Protein AF-A0A1J3K0S5-F1 (afdb_monomer)

Foldseek 3Di:
DCLCQPVVLVLQLQQQLVCCCVPPPPVDDSVLSSVLSNLLSDFPCVVVVVVVPDPDDPCVVVVVVQLVVFLVVLVVLLVCLVPVPPPPPPPVVLVVVLVVSLVSSLVSLVVSLVVCVVVCVVVPVPQDPLNSVLSSLQGQHGDSSLVVLVVLLVVAPDPPHHNSSSSSSNNSSSSSNNCSSVPSVVCSVVSCVVSVVCVVVVLVVLVVLVVLVVVVVVVVVVCVVVQADVPPGGDDPVVVQVVVPSNVVNVVPDDPLPPPPPVDDDDLVVLLSLLLLLLVLLLVLLVVCVLLVLDDPVLSVQQNVLSVPDDSPAPCSLVSCVVLLADDPCLVVVPPPPHDPVVSVVVVLVSNLSNLSNLVSLLVSSVRSLVVSCVSPPPDPSSVVNNVRSVVSSPVSVVSVVLCCVLPVLSVVLSVVLSVLSSVLSVQLVVLVVCVVVVVDDPVRSVVSNVVSVVVVVVCVVDRDDDPDDPPVVSCVPGPSNVVD

pLDDT: mean 71.41, std 14.35, range [31.23, 92.06]

Sequence (485 aa):
MVLLAGPGVLISTFCIGSLLKLTFPYNWDWKTSLLLGGLLGATDPVAVVALLKELGASKKLTTMIDGESLMNDGGVIIAEGVLSGQKISYEGNSWGFLFLLYLYVQLSRCVVVGVLYPLLRRFGYGLDWKESIILTWSGLRGAVSLSLALSVKQSSGSSYLSSETGTRFLFFTGGIVFLTLVVNGSTTQLLLHLLGMDSLAAAKKRILEYRKCEMLNTALKAFENLGDDEELGSADWHTVITHISSLKDLERGQVNPHNGYEAGNLDPTNITDIRIRFLNGVQVAYWEMLDDGRITQSTASVLMQSVDLVSTEALCDWRGLKPCVRFPNYCKFLQSRIIPRKLVTYLIVERLESACYISSAFLRAHRIARLQLHDFLGTSDIASTVFNESEVEGEEAKQFLEDVCDSFPQVLSVLKTRQVTHYVLNHLNGYIKNLEKVGLLEGKEVSHLHDVVQSDLKKLLRNPPLLKLPNVNDLIATNPLLRAL

InterPro domains:
  IPR006153 Cation/H+ exchanger, transmembrane domain [PF00999] (2-78)
  IPR006153 Cation/H+ exchanger, transmembrane domain [PF00999] (91-192)
  IPR018422 Cation/H+ exchanger, CPA1 family [PTHR10110] (89-456)

Structure (mmCIF, N/CA/C/O backbone):
data_AF-A0A1J3K0S5-F1
#
_entry.id   AF-A0A1J3K0S5-F1
#
loop_
_atom_site.group_PDB
_atom_site.id
_atom_site.type_symbol
_atom_site.label_atom_id
_atom_site.label_alt_id
_atom_site.label_comp_id
_atom_site.label_asym_id
_atom_site.label_entity_id
_atom_site.label_seq_id
_atom_site.pdbx_PDB_ins_code
_atom_site.Cartn_x
_atom_site.Cartn_y
_atom_site.Cartn_z
_atom_site.occupancy
_atom_site.B_iso_or_equiv
_atom_site.auth_seq_id
_atom_site.auth_comp_id
_atom_site.auth_asym_id
_atom_site.auth_atom_id
_atom_site.pdbx_PDB_model_num
ATOM 1 N N . MET A 1 1 ? 17.142 -5.548 -1.378 1.00 54.84 1 MET A N 1
ATOM 2 C CA . MET A 1 1 ? 17.896 -4.311 -1.708 1.00 54.84 1 MET A CA 1
ATOM 3 C C . MET A 1 1 ? 19.404 -4.469 -1.608 1.00 54.84 1 MET A C 1
ATOM 5 O O . MET A 1 1 ? 20.064 -4.391 -2.635 1.00 54.84 1 MET A O 1
ATOM 9 N N . VAL A 1 2 ? 19.952 -4.762 -0.423 1.00 65.88 2 VAL A N 1
ATOM 10 C CA . VAL A 1 2 ? 21.410 -4.913 -0.212 1.00 65.88 2 VAL A CA 1
ATOM 11 C C . VAL A 1 2 ? 22.043 -5.965 -1.137 1.00 65.88 2 VAL A C 1
ATOM 13 O O . VAL A 1 2 ? 23.146 -5.768 -1.635 1.00 65.88 2 VAL A O 1
ATOM 16 N N . LEU A 1 3 ? 21.309 -7.041 -1.445 1.00 68.00 3 LEU A N 1
ATOM 17 C CA . LEU A 1 3 ? 21.777 -8.124 -2.317 1.00 68.00 3 LEU A CA 1
ATOM 18 C C . LEU A 1 3 ? 22.037 -7.684 -3.774 1.00 68.00 3 LEU A C 1
ATOM 20 O O . LEU A 1 3 ? 22.954 -8.195 -4.410 1.00 68.00 3 LEU A O 1
ATOM 24 N N . LEU A 1 4 ? 21.246 -6.734 -4.293 1.00 67.69 4 LEU A N 1
ATOM 25 C CA . LEU A 1 4 ? 21.408 -6.207 -5.654 1.00 67.69 4 LEU A CA 1
ATOM 26 C C . LEU A 1 4 ? 22.480 -5.107 -5.696 1.00 67.69 4 LEU A C 1
ATOM 28 O O . LEU A 1 4 ? 23.317 -5.101 -6.591 1.00 67.69 4 LEU A O 1
ATOM 32 N N . ALA A 1 5 ? 22.465 -4.202 -4.711 1.00 67.31 5 ALA A N 1
ATOM 33 C CA . ALA A 1 5 ? 23.350 -3.037 -4.669 1.00 67.31 5 ALA A CA 1
ATOM 34 C C . ALA A 1 5 ? 24.807 -3.376 -4.300 1.00 67.31 5 ALA A C 1
ATOM 36 O O . ALA A 1 5 ? 25.717 -2.688 -4.744 1.00 67.31 5 ALA A O 1
ATOM 37 N N . GLY A 1 6 ? 25.047 -4.424 -3.505 1.00 75.56 6 GLY A N 1
ATOM 38 C CA . GLY A 1 6 ? 26.403 -4.864 -3.159 1.00 75.56 6 GLY A CA 1
ATOM 39 C C . GLY A 1 6 ? 26.921 -5.945 -4.117 1.00 75.56 6 GLY A C 1
ATOM 40 O O . GLY A 1 6 ? 27.633 -5.631 -5.073 1.00 75.56 6 GLY A O 1
ATOM 41 N N . PRO A 1 7 ? 26.557 -7.225 -3.903 1.00 81.31 7 PRO A N 1
ATOM 42 C CA . PRO A 1 7 ? 27.016 -8.340 -4.735 1.00 81.31 7 PRO A CA 1
ATOM 43 C C . PRO A 1 7 ? 26.715 -8.167 -6.229 1.00 81.31 7 PRO A C 1
ATOM 45 O O . PRO A 1 7 ? 27.565 -8.467 -7.065 1.00 81.31 7 PRO A O 1
ATOM 48 N N . GLY A 1 8 ? 25.531 -7.652 -6.576 1.00 80.75 8 GLY A N 1
ATOM 49 C CA . GLY A 1 8 ? 25.132 -7.468 -7.974 1.00 80.75 8 GLY A CA 1
ATOM 50 C C . GLY A 1 8 ? 26.006 -6.470 -8.736 1.00 80.75 8 GLY A C 1
ATOM 51 O O . GLY A 1 8 ? 26.412 -6.752 -9.864 1.00 80.75 8 GLY A O 1
ATOM 52 N N . VAL A 1 9 ? 26.374 -5.347 -8.111 1.00 83.00 9 VAL A N 1
ATOM 53 C CA . VAL A 1 9 ? 27.269 -4.346 -8.716 1.00 83.00 9 VAL A CA 1
ATOM 54 C C . VAL A 1 9 ? 28.672 -4.917 -8.915 1.00 83.00 9 VAL A C 1
ATOM 56 O O . VAL A 1 9 ? 29.264 -4.710 -9.973 1.00 83.00 9 VAL A O 1
ATOM 59 N N . LEU A 1 10 ? 29.193 -5.691 -7.957 1.00 86.31 10 LEU A N 1
ATOM 60 C CA . LEU A 1 10 ? 30.504 -6.342 -8.087 1.00 86.31 10 LEU A CA 1
ATOM 61 C C . LEU A 1 10 ? 30.537 -7.339 -9.251 1.00 86.31 10 LEU A C 1
ATOM 63 O O . LEU A 1 10 ? 31.457 -7.300 -10.069 1.00 86.31 10 LEU A O 1
ATOM 67 N N . ILE A 1 11 ? 29.507 -8.183 -9.366 1.00 87.56 11 ILE A N 1
ATOM 68 C CA . ILE A 1 11 ? 29.375 -9.143 -10.469 1.00 87.56 11 ILE A CA 1
ATOM 69 C C . ILE A 1 11 ? 29.272 -8.393 -11.804 1.00 87.56 11 ILE A C 1
ATOM 71 O O . ILE A 1 11 ? 30.016 -8.700 -12.734 1.00 87.56 11 ILE A O 1
ATOM 75 N N . SER A 1 12 ? 28.426 -7.358 -11.892 1.00 86.75 12 SER A N 1
ATOM 76 C CA . SER A 1 12 ? 28.296 -6.556 -13.116 1.00 86.75 12 SER A CA 1
ATOM 77 C C . SER A 1 12 ? 29.608 -5.871 -13.502 1.00 86.75 12 SER A C 1
ATOM 79 O O . SER A 1 12 ? 29.957 -5.842 -14.680 1.00 86.75 12 SER A O 1
ATOM 81 N N . THR A 1 13 ? 30.339 -5.333 -12.525 1.00 89.69 13 THR A N 1
ATOM 82 C CA . THR A 1 13 ? 31.628 -4.657 -12.727 1.00 89.69 13 THR A CA 1
ATOM 83 C C . THR A 1 13 ? 32.653 -5.604 -13.329 1.00 89.69 13 THR A C 1
ATOM 85 O O . THR A 1 13 ? 33.312 -5.269 -14.314 1.00 89.69 13 THR A O 1
ATOM 88 N N . PHE A 1 14 ? 32.761 -6.806 -12.761 1.00 91.19 14 PHE A N 1
ATOM 89 C CA . PHE A 1 14 ? 33.702 -7.812 -13.231 1.00 91.19 14 PHE A CA 1
ATOM 90 C C . PHE A 1 14 ? 33.315 -8.354 -14.612 1.00 91.19 14 PHE A C 1
ATOM 92 O O . PHE A 1 14 ? 34.177 -8.467 -15.483 1.00 91.19 14 PHE A O 1
ATOM 99 N N . CYS A 1 15 ? 32.027 -8.627 -14.848 1.00 90.19 15 CYS A N 1
ATOM 100 C CA . CYS A 1 15 ? 31.527 -9.068 -16.151 1.00 90.19 15 CYS A CA 1
ATOM 101 C C . CYS A 1 15 ? 31.793 -8.031 -17.250 1.00 90.19 15 CYS A C 1
ATOM 103 O O . CYS A 1 15 ? 32.418 -8.362 -18.256 1.00 90.19 15 CYS A O 1
ATOM 105 N N . ILE A 1 16 ? 31.368 -6.777 -17.056 1.00 89.31 16 ILE A N 1
ATOM 106 C CA . ILE A 1 16 ? 31.558 -5.713 -18.053 1.00 89.31 16 ILE A CA 1
ATOM 107 C C . ILE A 1 16 ? 33.054 -5.433 -18.243 1.00 89.31 16 ILE A C 1
ATOM 109 O O . ILE A 1 16 ? 33.522 -5.373 -19.376 1.00 89.31 16 ILE A O 1
ATOM 113 N N . GLY A 1 17 ? 33.825 -5.315 -17.157 1.00 89.50 17 GLY A N 1
ATOM 114 C CA . GLY A 1 17 ? 35.260 -5.034 -17.226 1.00 89.50 17 GLY A CA 1
ATOM 115 C C . GLY A 1 17 ? 36.068 -6.129 -17.931 1.00 89.50 17 GLY A C 1
ATOM 116 O O . GLY A 1 17 ? 36.975 -5.816 -18.701 1.00 89.50 17 GLY A O 1
ATOM 117 N N . SER A 1 18 ? 35.708 -7.401 -17.736 1.00 90.38 18 SER A N 1
ATOM 118 C CA . SER A 1 18 ? 36.348 -8.528 -18.430 1.00 90.38 18 SER A CA 1
ATOM 119 C C . SER A 1 18 ? 36.001 -8.542 -19.921 1.00 90.38 18 SER A C 1
ATOM 121 O O . SER A 1 18 ? 36.885 -8.725 -20.755 1.00 90.38 18 SER A O 1
ATOM 123 N N . LEU A 1 19 ? 34.734 -8.287 -20.272 1.00 89.56 19 LEU A N 1
ATOM 124 C CA . LEU A 1 19 ? 34.293 -8.192 -21.667 1.00 89.56 19 LEU A CA 1
ATOM 125 C C . LEU A 1 19 ? 34.981 -7.033 -22.395 1.00 89.56 19 LEU A C 1
ATOM 127 O O . LEU A 1 19 ? 35.460 -7.214 -23.513 1.00 89.56 19 LEU A O 1
ATOM 131 N N . LEU A 1 20 ? 35.111 -5.875 -21.742 1.00 88.25 20 LEU A N 1
ATOM 132 C CA . LEU A 1 20 ? 35.853 -4.725 -22.264 1.00 88.25 20 LEU A CA 1
ATOM 133 C C . LEU A 1 20 ? 37.318 -5.079 -22.537 1.00 88.25 20 LEU A C 1
ATOM 135 O O . LEU A 1 20 ? 37.802 -4.843 -23.641 1.00 88.25 20 LEU A O 1
ATOM 139 N N . LYS A 1 21 ? 38.009 -5.702 -21.574 1.00 88.12 21 LYS A N 1
ATOM 140 C CA . LYS A 1 21 ? 39.424 -6.082 -21.717 1.00 88.12 21 LYS A CA 1
ATOM 141 C C . LYS A 1 21 ? 39.669 -7.041 -22.886 1.00 88.12 21 LYS A C 1
ATOM 143 O O . LYS A 1 21 ? 40.720 -6.966 -23.515 1.00 88.12 21 LYS A O 1
ATOM 148 N N . LEU A 1 22 ? 38.724 -7.942 -23.154 1.00 85.94 22 LEU A N 1
ATOM 149 C CA . LEU A 1 22 ? 38.849 -8.963 -24.196 1.00 85.94 22 LEU A CA 1
ATOM 150 C C . LEU A 1 22 ? 38.475 -8.465 -25.597 1.00 85.94 22 LEU A C 1
ATOM 152 O O . LEU A 1 22 ? 38.953 -9.028 -26.576 1.00 85.94 22 LEU A O 1
ATOM 156 N N . THR A 1 23 ? 37.608 -7.453 -25.709 1.00 83.25 23 THR A N 1
ATOM 157 C CA . THR A 1 23 ? 36.981 -7.090 -26.995 1.00 83.25 23 THR A CA 1
ATOM 158 C C . THR A 1 23 ? 37.324 -5.693 -27.500 1.00 83.25 23 THR A C 1
ATOM 160 O O . THR A 1 23 ? 37.232 -5.455 -28.703 1.00 83.25 23 THR A O 1
ATOM 163 N N . PHE A 1 24 ? 37.725 -4.761 -26.628 1.00 82.56 24 PHE A N 1
ATOM 164 C CA . PHE A 1 24 ? 38.007 -3.384 -27.036 1.00 82.56 24 PHE A CA 1
ATOM 165 C C . PHE A 1 24 ? 39.474 -3.221 -27.483 1.00 82.56 24 PHE A C 1
ATOM 167 O O . PHE A 1 24 ? 40.384 -3.596 -26.742 1.00 82.56 24 PHE A O 1
ATOM 174 N N . PRO A 1 25 ? 39.745 -2.582 -28.638 1.00 78.06 25 PRO A N 1
ATOM 175 C CA . PRO A 1 25 ? 41.091 -2.476 -29.216 1.00 78.06 25 PRO A CA 1
ATOM 176 C C . PRO A 1 25 ? 41.973 -1.379 -28.583 1.00 78.06 25 PRO A C 1
ATOM 178 O O . PRO A 1 25 ? 43.002 -1.012 -29.140 1.00 78.06 25 PRO A O 1
ATOM 181 N N . TYR A 1 26 ? 41.593 -0.821 -27.429 1.00 75.81 26 TYR A N 1
ATOM 182 C CA . TYR A 1 26 ? 42.234 0.372 -26.850 1.00 75.81 26 TYR A CA 1
ATOM 183 C C . TYR A 1 26 ? 43.408 0.080 -25.897 1.00 75.81 26 TYR A C 1
ATOM 185 O O . TYR A 1 26 ? 43.851 0.987 -25.194 1.00 75.81 26 TYR A O 1
ATOM 193 N N . ASN A 1 27 ? 43.897 -1.166 -25.835 1.00 76.75 27 ASN A N 1
ATOM 194 C CA . ASN A 1 27 ? 44.985 -1.600 -24.939 1.00 76.75 27 ASN A CA 1
ATOM 195 C C . ASN A 1 27 ? 44.798 -1.165 -23.473 1.00 76.75 27 ASN A C 1
ATOM 197 O O . ASN A 1 27 ? 45.747 -0.822 -22.774 1.00 76.75 27 ASN A O 1
ATOM 201 N N . TRP A 1 28 ? 43.556 -1.175 -22.992 1.00 83.31 28 TRP A N 1
ATOM 202 C CA . TRP A 1 28 ? 43.237 -0.803 -21.618 1.00 83.31 28 TRP A CA 1
ATOM 203 C C . TRP A 1 28 ? 43.755 -1.833 -20.620 1.00 83.31 28 TRP A C 1
ATOM 205 O O . TRP A 1 28 ? 43.583 -3.039 -20.805 1.00 83.31 28 TRP A O 1
ATOM 215 N N . ASP A 1 29 ? 44.352 -1.369 -19.527 1.00 86.31 29 ASP A N 1
ATOM 216 C CA . ASP A 1 29 ? 44.696 -2.222 -18.396 1.00 86.31 29 ASP A CA 1
ATOM 217 C C . ASP A 1 29 ? 43.446 -2.794 -17.715 1.00 86.31 29 ASP A C 1
ATOM 219 O O . ASP A 1 29 ? 42.320 -2.311 -17.870 1.00 86.31 29 ASP A O 1
ATOM 223 N N . TRP A 1 30 ? 43.643 -3.835 -16.905 1.00 86.69 30 TRP A N 1
ATOM 224 C CA . TRP A 1 30 ? 42.569 -4.396 -16.081 1.00 86.69 30 TRP A CA 1
ATOM 225 C C . TRP A 1 30 ? 41.929 -3.339 -15.180 1.00 86.69 30 TRP A C 1
ATOM 227 O O . TRP A 1 30 ? 40.713 -3.316 -15.029 1.00 86.69 30 TRP A O 1
ATOM 237 N N . LYS A 1 31 ? 42.735 -2.420 -14.636 1.00 87.12 31 LYS A N 1
ATOM 238 C CA . LYS A 1 31 ? 42.252 -1.341 -13.767 1.00 87.12 31 LYS A CA 1
ATOM 239 C C . LYS A 1 31 ? 41.313 -0.390 -14.505 1.00 87.12 31 LYS A C 1
ATOM 241 O O . LYS A 1 31 ? 40.244 -0.093 -13.989 1.00 87.12 31 LYS A O 1
ATOM 246 N N . THR A 1 32 ? 41.671 0.057 -15.709 1.00 85.62 32 THR A N 1
ATOM 247 C CA . THR A 1 32 ? 40.835 0.982 -16.490 1.00 85.62 32 THR A CA 1
ATOM 248 C C . THR A 1 32 ? 39.574 0.290 -17.004 1.00 85.62 32 THR A C 1
ATOM 250 O O . THR A 1 32 ? 38.486 0.851 -16.908 1.00 85.62 32 THR A O 1
ATOM 253 N N . SER A 1 33 ? 39.688 -0.963 -17.450 1.00 89.06 33 SER A N 1
ATOM 254 C CA . SER A 1 33 ? 38.541 -1.759 -17.907 1.00 89.06 33 SER A CA 1
ATOM 255 C C . SER A 1 33 ? 37.537 -2.018 -16.776 1.00 89.06 33 SER A C 1
ATOM 257 O O . SER A 1 33 ? 36.332 -1.859 -16.966 1.00 89.06 33 SER A O 1
ATOM 259 N N . LEU A 1 34 ? 38.020 -2.348 -15.571 1.00 88.75 34 LEU A N 1
ATOM 260 C CA . LEU A 1 34 ? 37.182 -2.501 -14.378 1.00 88.75 34 LEU A CA 1
ATOM 261 C C . LEU A 1 34 ? 36.616 -1.167 -13.883 1.00 88.75 34 LEU A C 1
ATOM 263 O O . LEU A 1 34 ? 35.500 -1.153 -13.376 1.00 88.75 34 LEU A O 1
ATOM 267 N N . LEU A 1 35 ? 37.332 -0.051 -14.052 1.00 87.31 35 LEU A N 1
ATOM 268 C CA . LEU A 1 35 ? 36.832 1.276 -13.682 1.00 87.31 35 LEU A CA 1
ATOM 269 C C . LEU A 1 35 ? 35.614 1.655 -14.531 1.00 87.31 35 LEU A C 1
ATOM 271 O O . LEU A 1 35 ? 34.587 2.041 -13.976 1.00 87.31 35 LEU A O 1
ATOM 275 N N . LEU A 1 36 ? 35.682 1.462 -15.855 1.00 86.56 36 LEU A N 1
ATOM 276 C CA . LEU A 1 36 ? 34.515 1.649 -16.724 1.00 86.56 36 LEU A CA 1
ATOM 277 C C . LEU A 1 36 ? 33.415 0.628 -16.403 1.00 86.56 36 LEU A C 1
ATOM 279 O O . LEU A 1 36 ? 32.243 0.985 -16.322 1.00 86.56 36 LEU A O 1
ATOM 283 N N . GLY A 1 37 ? 33.787 -0.631 -16.154 1.00 86.44 37 GLY A N 1
ATOM 284 C CA . GLY A 1 37 ? 32.855 -1.673 -15.726 1.00 86.44 37 GLY A CA 1
ATOM 285 C C . GLY A 1 37 ? 32.097 -1.318 -14.445 1.00 86.44 37 GLY A C 1
ATOM 286 O O . GLY A 1 37 ? 30.901 -1.576 -14.371 1.00 86.44 37 GLY A O 1
ATOM 287 N N . GLY A 1 38 ? 32.754 -0.689 -13.468 1.00 84.56 38 GLY A N 1
ATOM 288 C CA . GLY A 1 38 ? 32.152 -0.270 -12.199 1.00 84.56 38 GLY A CA 1
ATOM 289 C C . GLY A 1 38 ? 31.266 0.954 -12.343 1.00 84.56 38 GLY A C 1
ATOM 290 O O . GLY A 1 38 ? 30.169 0.997 -11.790 1.00 84.56 38 GLY A O 1
ATOM 291 N N . LEU A 1 39 ? 31.693 1.901 -13.174 1.00 84.00 39 LEU A N 1
ATOM 292 C CA . LEU A 1 39 ? 30.917 3.085 -13.513 1.00 84.00 39 LEU A CA 1
ATOM 293 C C . LEU A 1 39 ? 29.601 2.715 -14.214 1.00 84.00 39 LEU A C 1
ATOM 295 O O . LEU A 1 39 ? 28.549 3.264 -13.902 1.00 84.00 39 LEU A O 1
ATOM 299 N N . LEU A 1 40 ? 29.646 1.727 -15.111 1.00 83.56 40 LEU A N 1
ATOM 300 C CA . LEU A 1 40 ? 28.460 1.178 -15.767 1.00 83.56 40 LEU A CA 1
ATOM 301 C C . LEU A 1 40 ? 27.693 0.203 -14.847 1.00 83.56 40 LEU A C 1
ATOM 303 O O . LEU A 1 40 ? 26.467 0.117 -14.905 1.00 83.56 40 LEU A O 1
ATOM 307 N N . GLY A 1 41 ? 28.383 -0.543 -13.989 1.00 75.81 41 GLY A N 1
ATOM 308 C CA . GLY A 1 41 ? 27.790 -1.495 -13.046 1.00 75.81 41 GLY A CA 1
ATOM 309 C C . GLY A 1 41 ? 26.960 -0.833 -11.945 1.00 75.81 41 GLY A C 1
ATOM 310 O O . GLY A 1 41 ? 26.031 -1.458 -11.437 1.00 75.81 41 GLY A O 1
ATOM 311 N N . ALA A 1 42 ? 27.246 0.429 -11.617 1.00 70.56 42 ALA A N 1
ATOM 312 C CA . ALA A 1 42 ? 26.423 1.251 -10.740 1.00 70.56 42 ALA A CA 1
ATOM 313 C C . ALA A 1 42 ? 25.086 1.580 -11.427 1.00 70.56 42 ALA A C 1
ATOM 315 O O . ALA A 1 42 ? 24.983 2.449 -12.292 1.00 70.56 42 ALA A O 1
ATOM 316 N N . THR A 1 43 ? 24.044 0.840 -11.066 1.00 65.19 43 THR A N 1
ATOM 317 C CA . THR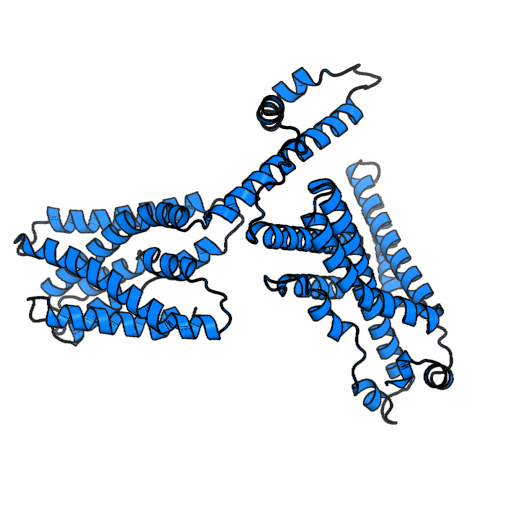 A 1 43 ? 22.670 1.072 -11.525 1.00 65.19 43 THR A CA 1
ATOM 318 C C . THR A 1 43 ? 21.808 1.412 -10.327 1.00 65.19 43 THR A C 1
ATOM 320 O O . THR A 1 43 ? 22.029 0.817 -9.275 1.00 65.19 43 THR A O 1
ATOM 323 N N . ASP A 1 44 ? 20.816 2.288 -10.486 1.00 56.12 44 ASP A N 1
ATOM 324 C CA . ASP A 1 44 ? 19.856 2.605 -9.427 1.00 56.12 44 ASP A CA 1
ATOM 325 C C . ASP A 1 44 ? 18.648 1.651 -9.481 1.00 56.12 44 ASP A C 1
ATOM 327 O O . ASP A 1 44 ? 17.674 1.925 -10.185 1.00 56.12 44 ASP A O 1
ATOM 331 N N . PRO A 1 45 ? 18.626 0.543 -8.705 1.00 47.25 45 PRO A N 1
ATOM 332 C CA . PRO A 1 45 ? 17.390 -0.211 -8.492 1.00 47.25 45 PRO A CA 1
ATOM 333 C C . PRO A 1 45 ? 16.349 0.622 -7.725 1.00 47.25 45 PRO A C 1
ATOM 335 O O . PRO A 1 45 ? 15.173 0.260 -7.687 1.00 47.25 45 PRO A O 1
ATOM 338 N N . VAL A 1 46 ? 16.786 1.731 -7.112 1.00 44.06 46 VAL A N 1
ATOM 339 C CA . VAL A 1 46 ? 15.977 2.667 -6.326 1.00 44.06 46 VAL A CA 1
ATOM 340 C C . VAL A 1 46 ? 14.865 3.276 -7.175 1.00 44.06 46 VAL A C 1
ATOM 342 O O . VAL A 1 46 ? 13.723 3.275 -6.729 1.00 44.06 46 VAL A O 1
ATOM 345 N N . ALA A 1 47 ? 15.150 3.694 -8.413 1.00 48.16 47 ALA A N 1
ATOM 346 C CA . ALA A 1 47 ? 14.135 4.258 -9.303 1.00 48.16 47 ALA A CA 1
ATOM 347 C C . ALA A 1 47 ? 13.046 3.232 -9.652 1.00 48.16 47 ALA A C 1
ATOM 349 O O . ALA A 1 47 ? 11.868 3.565 -9.638 1.00 48.16 47 ALA A O 1
ATOM 350 N N . VAL A 1 48 ? 13.428 1.970 -9.884 1.00 47.66 48 VAL A N 1
ATOM 351 C CA . VAL A 1 48 ? 12.517 0.886 -10.297 1.00 47.66 48 VAL A CA 1
ATOM 352 C C . VAL A 1 48 ? 11.605 0.447 -9.153 1.00 47.66 48 VAL A C 1
ATOM 354 O O . VAL A 1 48 ? 10.401 0.283 -9.340 1.00 47.66 48 VAL A O 1
ATOM 357 N N . VAL A 1 49 ? 12.144 0.298 -7.940 1.00 44.97 49 VAL A N 1
ATOM 358 C CA . VAL A 1 49 ? 11.323 -0.107 -6.790 1.00 44.97 49 VAL A CA 1
ATOM 359 C C . VAL A 1 49 ? 10.511 1.060 -6.226 1.00 44.97 49 VAL A C 1
ATOM 361 O O . VAL A 1 49 ? 9.385 0.838 -5.789 1.00 44.97 49 VAL A O 1
ATOM 364 N N . ALA A 1 50 ? 11.003 2.301 -6.298 1.00 41.41 50 ALA A N 1
ATOM 365 C CA . ALA A 1 50 ? 10.197 3.492 -6.006 1.00 41.41 50 ALA A CA 1
ATOM 366 C C . ALA A 1 50 ? 9.046 3.670 -7.019 1.00 41.41 50 ALA A C 1
ATOM 368 O O . ALA A 1 50 ? 7.949 4.095 -6.653 1.00 41.41 50 ALA A O 1
ATOM 369 N N . LEU A 1 51 ? 9.256 3.288 -8.285 1.00 40.31 51 LEU A N 1
ATOM 370 C CA . LEU A 1 51 ? 8.206 3.216 -9.310 1.00 40.31 51 LEU A CA 1
ATOM 371 C C . LEU A 1 51 ? 7.110 2.205 -8.954 1.00 40.31 51 LEU A C 1
ATOM 373 O O . LEU A 1 51 ? 5.936 2.483 -9.175 1.00 40.31 51 LEU A O 1
ATOM 377 N N . LEU A 1 52 ? 7.487 1.061 -8.379 1.00 40.09 52 LEU A N 1
ATOM 378 C CA . LEU A 1 52 ? 6.556 -0.007 -8.003 1.00 40.09 52 LEU A CA 1
ATOM 379 C C . LEU A 1 52 ? 5.815 0.264 -6.682 1.00 40.09 52 LEU A C 1
ATOM 381 O O . LEU A 1 52 ? 4.681 -0.182 -6.525 1.00 40.09 52 LEU A O 1
ATOM 385 N N . LYS A 1 53 ? 6.427 0.986 -5.731 1.00 41.59 53 LYS A N 1
ATOM 386 C CA . LYS A 1 53 ? 5.863 1.190 -4.382 1.00 41.59 53 LYS A CA 1
ATOM 387 C C . LYS A 1 53 ? 4.933 2.389 -4.233 1.00 41.59 53 LYS A C 1
ATOM 389 O O . LYS A 1 53 ? 4.128 2.411 -3.308 1.00 41.59 53 LYS A O 1
ATOM 394 N N . GLU A 1 54 ? 5.028 3.394 -5.092 1.00 41.66 54 GLU A N 1
ATOM 395 C CA . GLU A 1 54 ? 4.280 4.636 -4.886 1.00 41.66 54 GLU A CA 1
ATOM 396 C C . GLU A 1 54 ? 2.977 4.649 -5.693 1.00 41.66 54 GLU A C 1
ATOM 398 O O . GLU A 1 54 ? 2.822 5.278 -6.739 1.00 41.66 54 GLU A O 1
ATOM 403 N N . LEU A 1 55 ? 2.021 3.922 -5.123 1.00 45.00 55 LEU A N 1
ATOM 404 C CA . LEU A 1 55 ? 0.588 3.971 -5.379 1.00 45.00 55 LEU A CA 1
ATOM 405 C C . LEU A 1 55 ? -0.053 5.122 -4.582 1.00 45.00 55 LEU A C 1
ATOM 407 O O . LEU A 1 55 ? -0.666 4.868 -3.549 1.00 45.00 55 LEU A O 1
ATOM 411 N N . GLY A 1 56 ? 0.047 6.382 -5.028 1.00 42.81 56 GLY A N 1
ATOM 412 C CA . GLY A 1 56 ? -0.724 7.425 -4.323 1.00 42.81 56 GLY A CA 1
ATOM 413 C C . GLY A 1 56 ? -0.633 8.901 -4.721 1.00 42.81 56 GLY A C 1
ATOM 414 O O . GLY A 1 56 ? -1.451 9.671 -4.239 1.00 42.81 56 GLY A O 1
ATOM 415 N N . ALA A 1 57 ? 0.282 9.336 -5.592 1.00 33.56 57 ALA A N 1
ATOM 416 C CA . ALA A 1 57 ? 0.308 10.714 -6.117 1.00 33.56 57 ALA A CA 1
ATOM 417 C C . ALA A 1 57 ? 0.816 10.740 -7.573 1.00 33.56 57 ALA A C 1
ATOM 419 O O . ALA A 1 57 ? 1.374 9.748 -8.041 1.00 33.56 57 ALA A O 1
ATOM 420 N N . SER A 1 58 ? 0.625 11.845 -8.314 1.00 43.25 58 SER A N 1
ATOM 421 C CA . SER A 1 58 ? 0.978 11.990 -9.746 1.00 43.25 58 SER A CA 1
ATOM 422 C C . SER A 1 58 ? 2.502 12.048 -10.003 1.00 43.25 58 SER A C 1
ATOM 424 O O . SER A 1 58 ? 3.045 13.031 -10.507 1.00 43.25 58 SER A O 1
ATOM 426 N N . LYS A 1 59 ? 3.208 10.953 -9.713 1.00 43.34 59 LYS A N 1
ATOM 427 C CA . LYS A 1 59 ? 4.641 10.746 -9.999 1.00 43.34 59 LYS A CA 1
ATOM 428 C C . LYS A 1 59 ? 4.990 10.726 -11.474 1.00 43.34 59 LYS A C 1
ATOM 430 O O . LYS A 1 59 ? 6.147 10.904 -11.830 1.00 43.34 59 LYS A O 1
ATOM 435 N N . LYS A 1 60 ? 3.991 10.496 -12.331 1.00 42.38 60 LYS A N 1
ATOM 436 C CA . LYS A 1 60 ? 4.161 10.503 -13.784 1.00 42.38 60 LYS A CA 1
ATOM 437 C C . LYS A 1 60 ? 4.799 11.812 -14.246 1.00 42.38 60 LYS A C 1
ATOM 439 O O . LYS A 1 60 ? 5.598 11.774 -15.164 1.00 42.38 60 LYS A O 1
ATOM 444 N N . LEU A 1 61 ? 4.497 12.924 -13.571 1.00 38.22 61 LEU A N 1
ATOM 445 C CA . LEU A 1 61 ? 5.065 14.231 -13.881 1.00 38.22 61 LEU A CA 1
ATOM 446 C C . LEU A 1 61 ? 6.519 14.354 -13.400 1.00 38.22 61 LEU A C 1
ATOM 448 O O . LEU A 1 61 ? 7.377 14.716 -14.188 1.00 38.22 61 LEU A O 1
ATOM 452 N N . THR A 1 62 ? 6.830 13.983 -12.155 1.00 42.09 62 THR A N 1
ATOM 453 C CA . THR A 1 62 ? 8.201 14.065 -11.611 1.00 42.09 62 THR A CA 1
ATOM 454 C C . THR A 1 62 ? 9.165 13.114 -12.321 1.00 42.09 62 THR A C 1
ATOM 456 O O . THR A 1 62 ? 10.256 13.519 -12.694 1.00 42.09 62 THR A O 1
ATOM 459 N N . THR A 1 63 ? 8.751 11.873 -12.597 1.00 54.53 63 THR A N 1
ATOM 460 C CA . THR A 1 63 ? 9.572 10.911 -13.353 1.00 54.53 63 THR A CA 1
ATOM 461 C C . THR A 1 63 ? 9.722 11.309 -14.822 1.00 54.53 63 THR A C 1
ATOM 463 O O . THR A 1 63 ? 10.764 11.047 -15.416 1.00 54.53 63 THR A O 1
A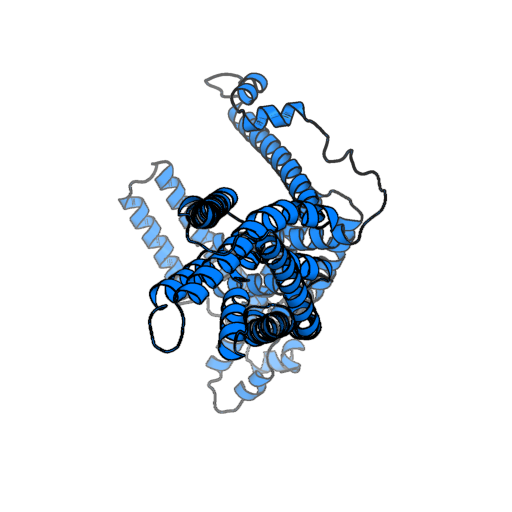TOM 466 N N . MET A 1 64 ? 8.710 11.952 -15.414 1.00 51.78 64 MET A N 1
ATOM 467 C CA . MET A 1 64 ? 8.815 12.519 -16.761 1.00 51.78 64 MET A CA 1
ATOM 468 C C . MET A 1 64 ? 9.788 13.702 -16.780 1.00 51.78 64 MET A C 1
ATOM 470 O O . MET A 1 64 ? 10.647 13.730 -17.646 1.00 51.78 64 MET A O 1
ATOM 474 N N . ILE A 1 65 ? 9.744 14.591 -15.782 1.00 52.97 65 ILE A N 1
ATOM 475 C CA . ILE A 1 65 ? 10.671 15.728 -15.651 1.00 52.97 65 ILE A CA 1
ATOM 476 C C . ILE A 1 65 ? 12.119 15.257 -15.415 1.00 52.97 65 ILE A C 1
ATOM 478 O O . ILE A 1 65 ? 13.037 15.754 -16.069 1.00 52.97 65 ILE A O 1
ATOM 482 N N . ASP A 1 66 ? 12.339 14.271 -14.537 1.00 57.06 66 ASP A N 1
ATOM 483 C CA . ASP A 1 66 ? 13.672 13.694 -14.297 1.00 57.06 66 ASP A CA 1
ATOM 484 C C . ASP A 1 66 ? 14.188 12.948 -15.538 1.00 57.06 66 ASP A C 1
ATOM 486 O O . ASP A 1 66 ? 15.356 13.069 -15.906 1.00 57.06 66 ASP A O 1
ATOM 490 N N . GLY A 1 67 ? 13.314 12.198 -16.219 1.00 60.50 67 GLY A N 1
ATOM 491 C CA . GLY A 1 67 ? 13.638 11.488 -17.455 1.00 60.50 67 GLY A CA 1
ATOM 492 C C . GLY A 1 67 ? 13.979 12.428 -18.612 1.00 60.50 67 GLY A C 1
ATOM 493 O O . GLY A 1 67 ? 14.968 12.198 -19.305 1.00 60.50 67 GLY A O 1
ATOM 494 N N . GLU A 1 68 ? 13.210 13.504 -18.794 1.00 63.00 68 GLU A N 1
ATOM 495 C CA . GLU A 1 68 ? 13.469 14.553 -19.788 1.00 63.00 68 GLU A CA 1
ATOM 496 C C . GLU A 1 68 ? 14.789 15.277 -19.509 1.00 63.00 68 GLU A C 1
ATOM 498 O O . GLU A 1 68 ? 15.589 15.464 -20.426 1.00 63.00 68 GLU A O 1
ATOM 503 N N . SER A 1 69 ? 15.061 15.617 -18.246 1.00 60.72 69 SER A N 1
ATOM 504 C CA . SER A 1 69 ? 16.312 16.275 -17.846 1.00 60.72 69 SER A CA 1
ATOM 505 C C . SER A 1 69 ? 17.526 15.378 -18.105 1.00 60.72 69 SER A C 1
ATOM 507 O O . SER A 1 69 ? 18.496 15.810 -18.720 1.00 60.72 69 SER A O 1
ATOM 509 N N . LEU A 1 70 ? 17.447 14.094 -17.738 1.00 64.75 70 LEU A N 1
ATOM 510 C CA . LEU A 1 70 ? 18.515 13.120 -17.988 1.00 64.75 70 LEU A CA 1
ATOM 511 C C . LEU A 1 70 ? 18.738 12.843 -19.479 1.00 64.75 70 LEU A C 1
ATOM 513 O O . LEU A 1 70 ? 19.877 12.647 -19.911 1.00 64.75 70 LEU A O 1
ATOM 517 N N . MET A 1 71 ? 17.661 12.801 -20.266 1.00 66.69 71 MET A N 1
ATOM 518 C CA . MET A 1 71 ? 17.746 12.597 -21.710 1.00 66.69 71 MET A CA 1
ATOM 519 C C . MET A 1 71 ? 18.377 13.813 -22.396 1.00 66.69 71 MET A C 1
ATOM 521 O O . MET A 1 71 ? 19.221 13.637 -23.277 1.00 66.69 71 MET A O 1
ATOM 525 N N . ASN A 1 72 ? 18.038 15.024 -21.942 1.00 69.94 72 ASN A N 1
ATOM 526 C CA . ASN A 1 72 ? 18.679 16.258 -22.383 1.00 69.94 72 ASN A CA 1
ATOM 527 C C . ASN A 1 72 ? 20.165 16.290 -21.998 1.00 69.94 72 ASN A C 1
ATOM 529 O O . ASN A 1 72 ? 20.992 16.540 -22.869 1.00 69.94 72 ASN A O 1
ATOM 533 N N . ASP A 1 73 ? 20.531 15.953 -20.759 1.00 69.31 73 ASP A N 1
ATOM 534 C CA . ASP A 1 73 ? 21.932 15.932 -20.309 1.00 69.31 73 ASP A CA 1
ATOM 535 C C . ASP A 1 73 ? 22.781 14.920 -21.098 1.00 69.31 73 ASP A C 1
ATOM 537 O O . ASP A 1 73 ? 23.868 15.241 -21.589 1.00 69.31 73 ASP A O 1
ATOM 541 N N . GLY A 1 74 ? 22.274 13.695 -21.276 1.00 66.12 74 GLY A N 1
ATOM 542 C CA . GLY A 1 74 ? 22.943 12.662 -22.070 1.00 66.12 74 GLY A CA 1
ATOM 543 C C . GLY A 1 74 ? 23.057 13.039 -23.550 1.00 66.12 74 GLY A C 1
ATOM 544 O O . GLY A 1 74 ? 24.115 12.858 -24.155 1.00 66.12 74 GLY A O 1
ATOM 545 N N . GLY A 1 75 ? 21.992 13.605 -24.123 1.00 72.25 75 GLY A N 1
ATOM 546 C CA . GLY A 1 75 ? 21.958 14.067 -25.510 1.00 72.25 75 GLY A CA 1
ATOM 547 C C . GLY A 1 75 ? 22.915 15.230 -25.773 1.00 72.25 75 GLY A C 1
ATOM 548 O O . GLY A 1 75 ? 23.643 15.205 -26.765 1.00 72.25 75 GLY A O 1
ATOM 549 N N . VAL A 1 76 ? 22.981 16.208 -24.864 1.00 72.50 76 VAL A N 1
ATOM 550 C CA . VAL A 1 76 ? 23.893 17.358 -24.953 1.00 72.50 76 VAL A CA 1
ATOM 551 C C . VAL A 1 76 ? 25.350 16.914 -24.881 1.00 72.50 76 VAL A C 1
ATOM 553 O O . VAL A 1 76 ? 26.158 17.412 -25.654 1.00 72.50 76 VAL A O 1
ATOM 556 N N . ILE A 1 77 ? 25.701 15.941 -24.035 1.00 70.50 77 ILE A N 1
ATOM 557 C CA . ILE A 1 77 ? 27.076 15.416 -23.959 1.00 70.50 77 ILE A CA 1
ATOM 558 C C . ILE A 1 77 ? 27.481 14.686 -25.247 1.00 70.50 77 ILE A C 1
ATOM 560 O O . ILE A 1 77 ? 28.611 14.830 -25.717 1.00 70.50 77 ILE A O 1
ATOM 564 N N . ILE A 1 78 ? 26.564 13.926 -25.853 1.00 71.44 78 ILE A N 1
ATOM 565 C CA . ILE A 1 78 ? 26.815 13.285 -27.151 1.00 71.44 78 ILE A CA 1
ATOM 566 C C . ILE A 1 78 ? 26.969 14.355 -28.240 1.00 71.44 78 ILE A C 1
ATOM 568 O O . ILE A 1 78 ? 27.906 14.287 -29.036 1.00 71.44 78 ILE A O 1
ATOM 572 N N . ALA A 1 79 ? 26.097 15.366 -28.249 1.00 70.19 79 ALA A N 1
ATOM 573 C CA . ALA A 1 79 ? 26.161 16.474 -29.195 1.00 70.19 79 ALA A CA 1
ATOM 574 C C . ALA A 1 79 ? 27.451 17.296 -29.036 1.00 70.19 79 ALA A C 1
ATOM 576 O O . ALA A 1 79 ? 28.088 17.600 -30.040 1.00 70.19 79 ALA A O 1
ATOM 577 N N . GLU A 1 80 ? 27.887 17.596 -27.808 1.00 69.06 80 GLU A N 1
ATOM 578 C CA . GLU A 1 80 ? 29.152 18.281 -27.499 1.00 69.06 80 GLU A CA 1
ATOM 579 C C . GLU A 1 80 ? 30.351 17.492 -28.033 1.00 69.06 80 GLU A C 1
ATOM 581 O O . GLU A 1 80 ? 31.236 18.071 -28.667 1.00 69.06 80 GLU A O 1
ATOM 586 N N . GLY A 1 81 ? 30.360 16.169 -27.838 1.00 64.75 81 GLY A N 1
ATOM 587 C CA . GLY A 1 81 ? 31.400 15.285 -28.365 1.00 64.75 81 GLY A CA 1
ATOM 588 C C . GLY A 1 81 ? 31.468 15.282 -29.896 1.00 64.75 81 GLY A C 1
ATOM 589 O O . GLY A 1 81 ? 32.565 15.308 -30.461 1.00 64.75 81 GLY A O 1
ATOM 590 N N . VAL A 1 82 ? 30.311 15.301 -30.569 1.00 65.75 82 VAL A N 1
ATOM 591 C CA . VAL A 1 82 ? 30.201 15.343 -32.039 1.00 65.75 82 VAL A CA 1
ATOM 592 C C . VAL A 1 82 ? 30.576 16.722 -32.601 1.00 65.75 82 VAL A C 1
ATOM 594 O O . VAL A 1 82 ? 31.318 16.803 -33.578 1.00 65.75 82 VAL A O 1
ATOM 597 N N . LEU A 1 83 ? 30.104 17.807 -31.979 1.00 65.88 83 LEU A N 1
ATOM 598 C CA . LEU A 1 83 ? 30.293 19.193 -32.432 1.00 65.88 83 LEU A CA 1
ATOM 599 C C . LEU A 1 83 ? 31.693 19.740 -32.143 1.00 65.88 83 LEU A C 1
ATOM 601 O O . LEU A 1 83 ? 32.221 20.504 -32.947 1.00 65.88 83 LEU A O 1
ATOM 605 N N . SER A 1 84 ? 32.316 19.350 -31.027 1.00 59.03 84 SER A N 1
ATOM 606 C CA . SER A 1 84 ? 33.629 19.881 -30.630 1.00 59.03 84 SER A CA 1
ATOM 607 C C . SER A 1 84 ? 34.773 19.439 -31.542 1.00 59.03 84 SER A C 1
ATOM 609 O O . SER A 1 84 ? 35.903 19.881 -31.338 1.00 59.03 84 SER A O 1
ATOM 611 N N . GLY A 1 85 ? 34.530 18.557 -32.522 1.00 55.31 85 GLY A N 1
ATOM 612 C CA . GLY A 1 85 ? 35.534 18.165 -33.515 1.00 55.31 85 GLY A CA 1
ATOM 613 C C . GLY A 1 85 ? 36.832 17.628 -32.905 1.00 55.31 85 GLY A C 1
ATOM 614 O O . GLY A 1 85 ? 37.861 17.594 -33.585 1.00 55.31 85 GLY A O 1
ATOM 615 N N . GLN A 1 86 ? 36.815 17.223 -31.625 1.00 56.44 86 GLN A N 1
ATOM 616 C CA . GLN A 1 86 ? 37.941 16.545 -31.008 1.00 56.44 86 GLN A CA 1
ATOM 617 C C . GLN A 1 86 ? 38.220 15.334 -31.887 1.00 56.44 86 GLN A C 1
ATOM 619 O O . GLN A 1 86 ? 37.302 14.574 -32.191 1.00 56.44 86 GLN A O 1
ATOM 624 N N . LYS A 1 87 ? 39.476 15.194 -32.326 1.00 48.94 87 LYS A N 1
ATOM 625 C CA . LYS A 1 87 ? 39.998 14.086 -33.142 1.00 48.94 87 LYS A CA 1
ATOM 626 C C . LYS A 1 87 ? 39.949 12.751 -32.382 1.00 48.94 87 LYS A C 1
ATOM 628 O O . LYS A 1 87 ? 40.933 12.026 -32.300 1.00 48.94 87 LYS A O 1
ATOM 633 N N . ILE A 1 88 ? 38.808 12.413 -31.802 1.00 51.66 88 ILE A N 1
ATOM 634 C CA . ILE A 1 88 ? 38.404 11.040 -31.591 1.00 51.66 88 ILE A CA 1
ATOM 635 C C . ILE A 1 88 ? 38.370 10.477 -33.006 1.00 51.66 88 ILE A C 1
ATOM 637 O O . ILE A 1 88 ? 37.707 11.037 -33.875 1.00 51.66 88 ILE A O 1
ATOM 641 N N . SER A 1 89 ? 39.164 9.449 -33.280 1.00 46.66 89 SER A N 1
ATOM 642 C CA . SER A 1 89 ? 39.093 8.746 -34.557 1.00 46.66 89 SER A CA 1
ATOM 643 C C . SER A 1 89 ? 37.666 8.215 -34.728 1.00 46.66 89 SER A C 1
ATOM 645 O O . SER A 1 89 ? 37.309 7.157 -34.210 1.00 46.66 89 SER A O 1
ATOM 647 N N . TYR A 1 90 ? 36.833 9.001 -35.409 1.00 52.62 90 TYR A N 1
ATOM 648 C CA . TYR A 1 90 ? 35.493 8.664 -35.868 1.00 52.62 90 TYR A CA 1
ATOM 649 C C . TYR A 1 90 ? 35.612 7.743 -37.085 1.00 52.62 90 TYR A C 1
ATOM 651 O O . TYR A 1 90 ? 35.079 8.011 -38.155 1.00 52.62 90 TYR A O 1
ATOM 659 N N . GLU A 1 91 ? 36.341 6.641 -36.936 1.00 54.56 91 GLU A N 1
ATOM 660 C CA . GLU A 1 91 ? 36.087 5.480 -37.775 1.00 54.56 91 GLU A CA 1
ATOM 661 C C . GLU A 1 91 ? 34.743 4.902 -37.317 1.00 54.56 91 GLU A C 1
ATOM 663 O O . GLU A 1 91 ? 34.467 4.842 -36.112 1.00 54.56 91 GLU A O 1
ATOM 668 N N . GLY A 1 92 ? 33.889 4.475 -38.251 1.00 58.38 92 GLY A N 1
ATOM 669 C CA . GLY A 1 92 ? 32.552 3.929 -37.961 1.00 58.38 92 GLY A CA 1
ATOM 670 C C . GLY A 1 92 ? 32.518 2.808 -36.905 1.00 58.38 92 GLY A C 1
ATOM 671 O O . GLY A 1 92 ? 31.466 2.531 -36.333 1.00 58.38 92 GLY A O 1
ATOM 672 N N . ASN A 1 93 ? 33.674 2.228 -36.565 1.00 70.31 93 ASN A N 1
ATOM 673 C CA . ASN A 1 93 ? 33.860 1.253 -35.496 1.00 70.31 93 ASN A CA 1
ATOM 674 C C . ASN A 1 93 ? 33.473 1.746 -34.088 1.00 70.31 93 ASN A C 1
ATOM 676 O O . ASN A 1 93 ? 32.959 0.949 -33.307 1.00 70.31 93 ASN A O 1
ATOM 680 N N . SER A 1 94 ? 33.672 3.021 -33.729 1.00 74.31 94 SER A N 1
ATOM 681 C CA . SER A 1 94 ? 33.430 3.493 -32.345 1.00 74.31 94 SER A CA 1
ATOM 682 C C . SER A 1 94 ? 31.947 3.452 -31.942 1.00 74.31 94 SER A C 1
ATOM 684 O O . SER A 1 94 ? 31.615 3.105 -30.807 1.00 74.31 94 SER A O 1
ATOM 686 N N . TRP A 1 95 ? 31.044 3.728 -32.887 1.00 79.62 95 TRP A N 1
ATOM 687 C CA . TRP A 1 95 ? 29.597 3.569 -32.694 1.00 79.62 95 TRP A CA 1
ATOM 688 C C . TRP A 1 95 ? 29.198 2.091 -32.592 1.00 79.62 95 TRP A C 1
ATOM 690 O O . TRP A 1 95 ? 28.344 1.734 -31.780 1.00 79.62 95 TRP A O 1
ATOM 700 N N . GLY A 1 96 ? 29.873 1.217 -33.347 1.00 84.50 96 GLY A N 1
ATOM 701 C CA . GLY A 1 96 ? 29.729 -0.234 -33.220 1.00 84.50 96 GLY A CA 1
ATOM 702 C C . GLY A 1 96 ? 30.118 -0.735 -31.827 1.00 84.50 96 GLY A C 1
ATOM 703 O O . GLY A 1 96 ? 29.370 -1.494 -31.216 1.00 84.50 96 GLY A O 1
ATOM 704 N N . PHE A 1 97 ? 31.233 -0.246 -31.273 1.00 85.62 97 PHE A N 1
ATOM 705 C CA . PHE A 1 97 ? 31.649 -0.568 -29.905 1.00 85.62 97 PHE A CA 1
ATOM 706 C C . PHE A 1 97 ? 30.689 -0.022 -28.842 1.00 85.62 97 PHE A C 1
ATOM 708 O O . PHE A 1 97 ? 30.484 -0.684 -27.828 1.00 85.62 97 PHE A O 1
ATOM 715 N N . LEU A 1 98 ? 30.058 1.136 -29.069 1.00 87.00 98 LEU A N 1
ATOM 716 C CA . LEU A 1 98 ? 29.014 1.653 -28.178 1.00 87.00 98 LEU A CA 1
ATOM 717 C C . LEU A 1 98 ? 27.797 0.715 -28.139 1.00 87.00 98 LEU A C 1
ATOM 719 O O . LEU A 1 98 ? 27.319 0.372 -27.058 1.00 87.00 98 LEU A O 1
ATOM 723 N N . PHE A 1 99 ? 27.325 0.264 -29.304 1.00 88.12 99 PHE A N 1
ATOM 724 C CA . PHE A 1 99 ? 26.213 -0.685 -29.390 1.00 88.12 99 PHE A CA 1
ATOM 725 C C . PHE A 1 99 ? 26.574 -2.050 -28.785 1.00 88.12 99 PHE A C 1
ATOM 727 O O . PHE A 1 99 ? 25.805 -2.610 -28.004 1.00 88.12 99 PHE A O 1
ATOM 734 N N . LEU A 1 100 ? 27.777 -2.557 -29.065 1.00 90.12 100 LEU A N 1
ATOM 735 C CA . LEU A 1 100 ? 28.307 -3.781 -28.458 1.00 90.12 100 LEU A CA 1
ATOM 736 C C . LEU A 1 100 ? 28.342 -3.674 -26.926 1.00 90.12 100 LEU A C 1
ATOM 738 O O . LEU A 1 100 ? 27.927 -4.590 -26.217 1.00 90.12 100 LEU A O 1
ATOM 742 N N . LEU A 1 101 ? 28.796 -2.534 -26.404 1.00 89.62 101 LEU A N 1
ATOM 743 C CA . LEU A 1 101 ? 28.851 -2.280 -24.971 1.00 89.62 101 LEU A CA 1
ATOM 744 C C . LEU A 1 101 ? 27.457 -2.202 -24.345 1.00 89.62 101 LEU A C 1
ATOM 746 O O . LEU A 1 101 ? 27.263 -2.709 -23.242 1.00 89.62 101 LEU A O 1
ATOM 750 N N . TYR A 1 102 ? 26.474 -1.634 -25.046 1.00 89.81 102 TYR A N 1
ATOM 751 C CA . TYR A 1 102 ? 25.077 -1.695 -24.619 1.00 89.81 102 TYR A CA 1
ATOM 752 C C . TYR A 1 102 ? 24.571 -3.144 -24.506 1.00 89.81 102 TYR A C 1
ATOM 754 O O . TYR A 1 102 ? 23.968 -3.500 -23.491 1.00 89.81 102 TYR A O 1
ATOM 762 N N . LEU A 1 103 ? 24.886 -4.012 -25.474 1.00 91.00 103 LEU A N 1
ATOM 763 C CA . LEU A 1 103 ? 24.536 -5.435 -25.391 1.00 91.00 103 LEU A CA 1
ATOM 764 C C . LEU A 1 103 ? 25.223 -6.130 -24.207 1.00 91.00 103 LEU A C 1
ATOM 766 O O . LEU A 1 103 ? 24.575 -6.879 -23.478 1.00 91.00 103 LEU A O 1
ATOM 770 N N . TYR A 1 104 ? 26.507 -5.853 -23.962 1.00 90.62 104 TYR A N 1
ATOM 771 C CA . TYR A 1 104 ? 27.230 -6.401 -22.808 1.00 90.62 104 TYR A CA 1
ATOM 772 C C . TYR A 1 104 ? 26.645 -5.962 -21.475 1.00 90.62 104 TYR A C 1
ATOM 774 O O . TYR A 1 104 ? 26.574 -6.756 -20.541 1.00 90.62 104 TYR A O 1
ATOM 782 N N . VAL A 1 105 ? 26.196 -4.717 -21.395 1.00 88.19 105 VAL A N 1
ATOM 783 C CA . VAL A 1 105 ? 25.499 -4.178 -20.230 1.00 88.19 105 VAL A CA 1
ATOM 784 C C . VAL A 1 105 ? 24.173 -4.899 -19.991 1.00 88.19 105 VAL A C 1
ATOM 786 O O . VAL A 1 105 ? 23.853 -5.233 -18.850 1.00 88.19 105 VAL A O 1
ATOM 789 N N . GLN A 1 106 ? 23.396 -5.150 -21.045 1.00 88.38 106 GLN A N 1
ATOM 790 C CA . GLN A 1 106 ? 22.126 -5.856 -20.906 1.00 88.38 106 GLN A CA 1
ATOM 791 C C . GLN A 1 106 ? 22.358 -7.323 -20.513 1.00 88.38 106 GLN A C 1
ATOM 793 O O . GLN A 1 106 ? 21.687 -7.845 -19.621 1.00 88.38 106 GLN A O 1
ATOM 798 N N . LEU A 1 107 ? 23.368 -7.964 -21.105 1.00 89.94 107 LEU A N 1
ATOM 799 C CA . LEU A 1 107 ? 23.760 -9.333 -20.786 1.00 89.94 107 LEU A CA 1
ATOM 800 C C . LEU A 1 107 ? 24.270 -9.464 -19.346 1.00 89.94 107 LEU A C 1
ATOM 802 O O . LEU A 1 107 ? 23.867 -10.389 -18.639 1.00 89.94 107 LEU A O 1
ATOM 806 N N . SER A 1 108 ? 25.113 -8.535 -18.881 1.00 89.00 108 SER A N 1
ATOM 807 C CA . SER A 1 108 ? 25.631 -8.563 -17.510 1.00 89.00 108 SER A CA 1
ATOM 808 C C . SER A 1 108 ? 24.498 -8.477 -16.492 1.00 89.00 108 SER A C 1
ATOM 810 O O . SER A 1 108 ? 24.549 -9.146 -15.464 1.00 89.00 108 SER A O 1
ATOM 812 N N . ARG A 1 109 ? 23.432 -7.728 -16.791 1.00 83.94 109 ARG A N 1
ATOM 813 C CA . ARG A 1 109 ? 22.236 -7.677 -15.945 1.00 83.94 109 ARG A CA 1
ATOM 814 C C . ARG A 1 109 ? 21.447 -8.970 -15.939 1.00 83.94 109 ARG A C 1
ATOM 816 O O . ARG A 1 109 ? 21.053 -9.396 -14.858 1.00 83.94 109 ARG A O 1
ATOM 823 N N . CYS A 1 110 ? 21.256 -9.612 -17.091 1.00 87.69 110 CYS A N 1
ATOM 824 C CA . CYS A 1 110 ? 20.631 -10.935 -17.140 1.00 87.69 110 CYS A CA 1
ATOM 825 C C . CYS A 1 110 ? 21.392 -11.930 -16.253 1.00 87.69 110 CYS A C 1
ATOM 827 O O . CYS A 1 110 ? 20.778 -12.675 -15.493 1.00 87.69 110 CYS A O 1
ATOM 829 N N . VAL A 1 111 ? 22.730 -11.894 -16.290 1.00 89.00 111 VAL A N 1
ATOM 830 C CA . VAL A 1 111 ? 23.585 -12.734 -15.438 1.00 89.00 111 VAL A CA 1
ATOM 831 C C . VAL A 1 111 ? 23.419 -12.378 -13.960 1.00 89.00 111 VAL A C 1
ATOM 833 O O . VAL A 1 111 ? 23.188 -13.266 -13.147 1.00 89.00 111 VAL A O 1
ATOM 836 N N . VAL A 1 112 ? 23.489 -11.095 -13.595 1.00 85.94 112 VAL A N 1
ATOM 837 C CA . VAL A 1 112 ? 23.341 -10.647 -12.199 1.00 85.94 112 VAL A CA 1
ATOM 838 C C . VAL A 1 112 ? 21.980 -11.039 -11.634 1.00 85.94 112 VAL A C 1
ATOM 840 O O . VAL A 1 112 ? 21.912 -11.638 -10.562 1.00 85.94 112 VAL A O 1
ATOM 843 N N . VAL A 1 113 ? 20.897 -10.728 -12.348 1.00 83.50 113 VAL A N 1
ATOM 844 C CA . VAL A 1 113 ? 19.540 -11.049 -11.903 1.00 83.50 113 VAL A CA 1
ATOM 845 C C . VAL A 1 113 ? 19.349 -12.561 -11.863 1.00 83.50 113 VAL A C 1
ATOM 847 O O . VAL A 1 113 ? 18.852 -13.052 -10.860 1.00 83.50 113 VAL A O 1
ATOM 850 N N . GLY A 1 114 ? 19.817 -13.313 -12.863 1.00 85.62 114 GLY A N 1
ATOM 851 C CA . GLY A 1 114 ? 19.718 -14.776 -12.887 1.00 85.62 114 GLY A CA 1
ATOM 852 C C . GLY A 1 114 ? 20.473 -15.465 -11.745 1.00 85.62 114 GLY A C 1
ATOM 853 O O . GLY A 1 114 ? 19.932 -16.363 -11.105 1.00 85.62 114 GLY A O 1
ATOM 854 N N . VAL A 1 115 ? 21.693 -15.016 -11.431 1.00 87.06 115 VAL A N 1
ATOM 855 C CA . VAL A 1 115 ? 22.503 -15.556 -10.322 1.00 87.06 115 VAL A CA 1
ATOM 856 C C . VAL A 1 115 ? 21.904 -15.189 -8.962 1.00 87.06 115 VAL A C 1
ATOM 858 O O . VAL A 1 115 ? 21.908 -16.005 -8.040 1.00 87.06 115 VAL A O 1
ATOM 861 N N . LEU A 1 116 ? 21.366 -13.974 -8.819 1.00 83.94 116 LEU A N 1
ATOM 862 C CA . LEU A 1 116 ? 20.762 -13.515 -7.567 1.00 83.94 116 LEU A CA 1
ATOM 863 C C . LEU A 1 116 ? 19.304 -13.965 -7.396 1.00 83.94 116 LEU A C 1
ATOM 865 O O . LEU A 1 116 ? 18.821 -13.980 -6.267 1.00 83.94 116 LEU A O 1
ATOM 869 N N . TYR A 1 117 ? 18.611 -14.371 -8.460 1.00 82.31 117 TYR A N 1
ATOM 870 C CA . TYR A 1 117 ? 17.221 -14.837 -8.439 1.00 82.31 117 TYR A CA 1
ATOM 871 C C . TYR A 1 117 ? 16.943 -15.940 -7.396 1.00 82.31 117 TYR A C 1
ATOM 873 O O . TYR A 1 117 ? 16.036 -15.753 -6.578 1.00 82.31 117 TYR A O 1
ATOM 881 N N . PRO A 1 118 ? 17.717 -17.048 -7.318 1.00 82.06 118 PRO A N 1
ATOM 882 C CA . PRO A 1 118 ? 17.475 -18.086 -6.311 1.00 82.06 118 PRO A CA 1
ATOM 883 C C . PRO A 1 118 ? 17.663 -17.573 -4.876 1.00 82.06 118 PRO A C 1
ATOM 885 O O . PRO A 1 118 ? 16.938 -17.984 -3.967 1.00 82.06 118 PRO A O 1
ATOM 888 N N . LEU A 1 119 ? 18.598 -16.642 -4.663 1.00 78.31 119 LEU A N 1
ATOM 889 C CA . LEU A 1 119 ? 18.813 -16.001 -3.366 1.00 78.31 119 LEU A CA 1
ATOM 890 C C . LEU A 1 119 ? 17.652 -15.065 -3.011 1.00 78.31 119 LEU A C 1
ATOM 892 O O . LEU A 1 119 ? 17.120 -15.148 -1.907 1.00 78.31 119 LEU A O 1
ATOM 896 N N . LEU A 1 120 ? 17.219 -14.219 -3.947 1.00 72.25 120 LEU A N 1
ATOM 897 C CA . LEU A 1 120 ? 16.095 -13.295 -3.771 1.00 72.25 120 LEU A CA 1
ATOM 898 C C . LEU A 1 120 ? 14.806 -14.045 -3.408 1.00 72.25 120 LEU A C 1
ATOM 900 O O . LEU A 1 120 ? 14.093 -13.631 -2.493 1.00 72.25 120 LEU A O 1
ATOM 904 N N . ARG A 1 121 ? 14.552 -15.191 -4.052 1.00 72.06 121 ARG A N 1
ATOM 905 C CA . ARG A 1 121 ? 13.398 -16.047 -3.751 1.00 72.06 121 ARG A CA 1
ATOM 906 C C . ARG A 1 121 ? 13.480 -16.673 -2.354 1.00 72.06 121 ARG A C 1
ATOM 908 O O . ARG A 1 121 ? 12.481 -16.699 -1.642 1.00 72.06 121 ARG A O 1
ATOM 915 N N . ARG A 1 122 ? 14.666 -17.120 -1.922 1.00 75.12 122 ARG A N 1
ATOM 916 C CA . ARG A 1 122 ? 14.873 -17.731 -0.594 1.00 75.12 122 ARG A CA 1
ATOM 917 C C . ARG A 1 122 ? 14.699 -16.745 0.566 1.00 75.12 122 ARG A C 1
ATOM 919 O O . ARG A 1 122 ? 14.277 -17.155 1.641 1.00 75.12 122 ARG A O 1
ATOM 926 N N . PHE A 1 123 ? 14.992 -15.462 0.355 1.00 69.75 123 PHE A N 1
ATOM 927 C CA . PHE A 1 123 ? 14.791 -14.402 1.354 1.00 69.75 123 PHE A CA 1
ATOM 928 C C . PHE A 1 123 ? 13.341 -13.895 1.448 1.00 69.75 123 PHE A C 1
ATOM 930 O O . PHE A 1 123 ? 13.087 -12.937 2.173 1.00 69.75 123 PHE A O 1
ATOM 937 N N . GLY A 1 124 ? 12.390 -14.520 0.743 1.00 54.81 124 GLY A N 1
ATOM 938 C CA . GLY A 1 124 ? 10.969 -14.197 0.876 1.00 54.81 124 GLY A CA 1
ATOM 939 C C . GLY A 1 124 ? 10.543 -12.904 0.178 1.00 54.81 124 GLY A C 1
ATOM 940 O O . GLY A 1 124 ? 9.504 -12.356 0.518 1.00 54.81 124 GLY A O 1
ATOM 941 N N . TYR A 1 125 ? 11.305 -12.415 -0.810 1.00 56.06 125 TYR A N 1
ATOM 942 C CA . TYR A 1 125 ? 10.908 -11.231 -1.591 1.00 56.06 125 TYR A CA 1
ATOM 943 C C . TYR A 1 125 ? 9.711 -11.479 -2.527 1.00 56.06 125 TYR A C 1
ATOM 945 O O . TYR A 1 125 ? 9.224 -10.525 -3.119 1.00 56.06 125 TYR A O 1
ATOM 953 N N . GLY A 1 126 ? 9.251 -12.729 -2.682 1.00 56.59 126 GLY A N 1
ATOM 954 C CA . GLY A 1 126 ? 8.045 -13.051 -3.458 1.00 56.59 126 GLY A CA 1
ATOM 955 C C . GLY A 1 126 ? 8.135 -12.742 -4.957 1.00 56.59 126 GLY A C 1
ATOM 956 O O . GLY A 1 126 ? 7.101 -12.634 -5.597 1.00 56.59 126 GLY A O 1
ATOM 957 N N . LEU A 1 127 ? 9.347 -12.587 -5.503 1.00 61.25 127 LEU A N 1
ATOM 958 C CA . LEU A 1 127 ? 9.555 -12.072 -6.857 1.00 61.25 127 LEU A CA 1
ATOM 959 C C . LEU A 1 127 ? 9.174 -13.107 -7.931 1.00 61.25 127 LEU A C 1
ATOM 961 O O . LEU A 1 127 ? 9.794 -14.176 -8.015 1.00 61.25 127 LEU A O 1
ATOM 965 N N . ASP A 1 128 ? 8.191 -12.777 -8.764 1.00 68.38 128 ASP A N 1
A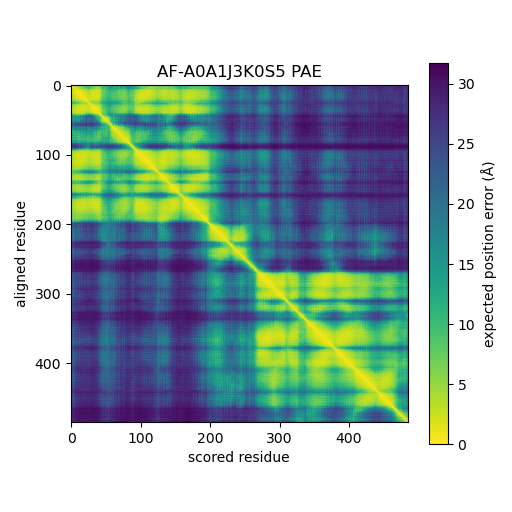TOM 966 C CA . ASP A 1 128 ? 7.754 -13.618 -9.879 1.00 68.38 128 ASP A CA 1
ATOM 967 C C . ASP A 1 128 ? 8.768 -13.585 -11.040 1.00 68.38 128 ASP A C 1
ATOM 969 O O . ASP A 1 128 ? 9.588 -12.670 -11.180 1.00 68.38 128 ASP A O 1
ATOM 973 N N . TRP A 1 129 ? 8.741 -14.596 -11.911 1.00 74.12 129 TRP A N 1
ATOM 974 C CA . TRP A 1 129 ? 9.631 -14.649 -13.076 1.00 74.12 129 TRP A CA 1
ATOM 975 C C . TRP A 1 129 ? 9.374 -13.476 -14.039 1.00 74.12 129 TRP A C 1
ATOM 977 O O . TRP A 1 129 ? 10.319 -12.936 -14.618 1.00 74.12 129 TRP A O 1
ATOM 987 N N . LYS A 1 130 ? 8.117 -13.016 -14.142 1.00 72.12 130 LYS A N 1
ATOM 988 C CA . LYS A 1 130 ? 7.728 -11.827 -14.918 1.00 72.12 130 LYS A CA 1
ATOM 989 C C . LYS A 1 130 ? 8.351 -10.550 -14.351 1.00 72.12 130 LYS A C 1
ATOM 991 O O . LYS A 1 130 ? 8.924 -9.750 -15.090 1.00 72.12 130 LYS A O 1
ATOM 996 N N . GLU A 1 131 ? 8.318 -10.397 -13.029 1.00 71.12 131 GLU A N 1
ATOM 997 C CA . GLU A 1 131 ? 8.925 -9.267 -12.318 1.00 71.12 131 GLU A CA 1
ATOM 998 C C . GLU A 1 131 ? 10.453 -9.267 -12.456 1.00 71.12 131 GLU A C 1
ATOM 1000 O O . GLU A 1 131 ? 11.067 -8.210 -12.594 1.00 71.12 131 GLU A O 1
ATOM 1005 N N . SER A 1 132 ? 11.077 -10.448 -12.498 1.00 75.94 132 SER A N 1
ATOM 1006 C CA . SER A 1 132 ? 12.517 -10.601 -12.743 1.00 75.94 132 SER A CA 1
ATOM 1007 C C . SER A 1 132 ? 12.934 -10.131 -14.144 1.00 75.94 132 SER A C 1
ATOM 1009 O O . SER A 1 132 ? 13.972 -9.477 -14.301 1.00 75.94 132 SER A O 1
ATOM 1011 N N . ILE A 1 133 ? 12.107 -10.393 -15.161 1.00 79.56 133 ILE A N 1
ATOM 1012 C CA . ILE A 1 133 ? 12.329 -9.904 -16.530 1.00 79.56 133 ILE A CA 1
ATOM 1013 C C . ILE A 1 133 ? 12.247 -8.378 -16.573 1.00 79.56 133 ILE A C 1
ATOM 1015 O O . ILE A 1 133 ? 13.138 -7.726 -17.123 1.00 79.56 133 ILE A O 1
ATOM 1019 N N . ILE A 1 134 ? 11.234 -7.795 -15.930 1.00 74.31 134 ILE A N 1
ATOM 1020 C CA . ILE A 1 134 ? 11.082 -6.336 -15.856 1.00 74.31 134 ILE A CA 1
ATOM 1021 C C . ILE A 1 134 ? 12.239 -5.707 -15.090 1.00 74.31 134 ILE A C 1
ATOM 1023 O O . ILE A 1 134 ? 12.790 -4.716 -15.552 1.00 74.31 134 ILE A O 1
ATOM 1027 N N . LEU A 1 135 ? 12.679 -6.298 -13.978 1.00 75.19 135 LEU A N 1
ATOM 1028 C CA . LEU A 1 135 ? 13.838 -5.822 -13.218 1.00 75.19 135 LEU A CA 1
ATOM 1029 C C . LEU A 1 135 ? 15.111 -5.775 -14.077 1.00 75.19 135 LEU A C 1
ATOM 1031 O O . LEU A 1 135 ? 15.916 -4.851 -13.960 1.00 75.19 135 LEU A O 1
ATOM 1035 N N . THR A 1 136 ? 15.280 -6.756 -14.964 1.00 80.38 136 THR A N 1
ATOM 1036 C CA . THR A 1 136 ? 16.430 -6.843 -15.873 1.00 80.38 136 THR A CA 1
ATOM 1037 C C . THR A 1 136 ? 16.363 -5.786 -16.983 1.00 80.38 136 THR A C 1
ATOM 1039 O O . THR A 1 136 ? 17.389 -5.217 -17.370 1.00 80.38 136 THR A O 1
ATOM 1042 N N . TRP A 1 137 ? 15.161 -5.490 -17.485 1.00 81.94 137 TRP A N 1
ATOM 1043 C CA . TRP A 1 137 ? 14.934 -4.545 -18.583 1.00 81.94 137 TRP A CA 1
ATOM 1044 C C . TRP A 1 137 ? 14.863 -3.078 -18.120 1.00 81.94 137 TRP A C 1
ATOM 1046 O O . TRP A 1 137 ? 15.455 -2.198 -18.743 1.00 81.94 137 TRP A O 1
ATOM 1056 N N . SER A 1 138 ? 14.216 -2.824 -16.980 1.00 70.25 138 SER A N 1
ATOM 1057 C CA . SER A 1 138 ? 13.817 -1.505 -16.460 1.00 70.25 138 SER A CA 1
ATOM 1058 C C . SER A 1 138 ? 14.927 -0.719 -15.748 1.00 70.25 138 SER A C 1
ATOM 1060 O O . SER A 1 138 ? 14.671 0.384 -15.265 1.00 70.25 138 SER A O 1
ATOM 1062 N N . GLY A 1 139 ? 16.150 -1.241 -15.620 1.00 68.69 139 GLY A N 1
ATOM 1063 C CA . GLY A 1 139 ? 17.215 -0.516 -14.920 1.00 68.69 139 GLY A CA 1
ATOM 1064 C C . GLY A 1 139 ? 17.672 0.717 -15.709 1.00 68.69 139 GLY A C 1
ATOM 1065 O O . GLY A 1 139 ? 18.565 0.635 -16.553 1.00 68.69 139 GLY A O 1
ATOM 1066 N N . LEU A 1 140 ? 17.091 1.876 -15.442 1.00 65.75 140 LEU A N 1
ATOM 1067 C CA . LEU A 1 140 ? 17.524 3.123 -16.064 1.00 65.75 140 LEU A CA 1
ATOM 1068 C C . LEU A 1 140 ? 18.857 3.549 -15.434 1.00 65.75 140 LEU A C 1
ATOM 1070 O O . LEU A 1 140 ? 19.044 3.461 -14.219 1.00 65.75 140 LEU A O 1
ATOM 1074 N N . ARG A 1 141 ? 19.824 3.946 -16.264 1.00 68.75 141 ARG A N 1
ATOM 1075 C CA . ARG A 1 141 ? 21.051 4.596 -15.790 1.00 68.75 141 ARG A CA 1
ATOM 1076 C C . ARG A 1 141 ? 20.819 6.098 -15.812 1.00 68.75 141 ARG A C 1
ATOM 1078 O O . ARG A 1 141 ? 20.328 6.618 -16.806 1.00 68.75 141 ARG A O 1
ATOM 1085 N N . GLY A 1 142 ? 21.130 6.764 -14.705 1.00 64.06 142 GLY A N 1
ATOM 1086 C CA . GLY A 1 142 ? 20.839 8.184 -14.514 1.00 64.06 142 GLY A CA 1
ATOM 1087 C C . GLY A 1 142 ? 22.083 9.048 -14.317 1.00 64.06 142 GLY A C 1
ATOM 1088 O O . GLY A 1 142 ? 23.213 8.640 -14.618 1.00 64.06 142 GLY A O 1
ATOM 1089 N N . ALA A 1 143 ? 21.846 10.230 -13.743 1.00 64.38 143 ALA A N 1
ATOM 1090 C CA . ALA A 1 143 ? 22.813 11.308 -13.533 1.00 64.38 143 ALA A CA 1
ATOM 1091 C C . ALA A 1 143 ? 24.060 10.867 -12.761 1.00 64.38 143 ALA A C 1
ATOM 1093 O O . ALA A 1 143 ? 25.139 11.389 -13.011 1.00 64.38 143 ALA A O 1
ATOM 1094 N N . VAL A 1 144 ? 23.950 9.881 -11.865 1.00 74.25 144 VAL A N 1
ATOM 1095 C CA . VAL A 1 144 ? 25.079 9.414 -11.043 1.00 74.25 144 VAL A CA 1
ATOM 1096 C C . VAL A 1 144 ? 26.205 8.843 -11.907 1.00 74.25 144 VAL A C 1
ATOM 1098 O O . VAL A 1 144 ? 27.363 9.220 -11.741 1.00 74.25 144 VAL A O 1
ATOM 1101 N N . SER A 1 145 ? 25.875 7.977 -12.870 1.00 77.06 145 SER A N 1
ATOM 1102 C CA . SER A 1 145 ? 26.868 7.382 -13.778 1.00 77.06 145 SER A CA 1
ATOM 1103 C C . SER A 1 145 ? 27.541 8.443 -14.655 1.00 77.06 145 SER A C 1
ATOM 1105 O O . SER A 1 145 ? 28.759 8.439 -14.836 1.00 77.06 145 SER A O 1
ATOM 1107 N N . LEU A 1 146 ? 26.752 9.409 -15.124 1.00 76.75 146 LEU A N 1
ATOM 1108 C CA . LEU A 1 146 ? 27.191 10.492 -15.994 1.00 76.75 146 LEU A CA 1
ATOM 1109 C C . LEU A 1 146 ? 28.059 11.516 -15.241 1.00 76.75 146 LEU A C 1
ATOM 1111 O O . LEU A 1 146 ? 29.122 11.903 -15.725 1.00 76.75 146 LEU A O 1
ATOM 1115 N N . SER A 1 147 ? 27.688 11.852 -14.005 1.00 75.56 147 SER A N 1
ATOM 1116 C CA . SER A 1 147 ? 28.487 12.668 -13.086 1.00 75.56 147 SER A CA 1
ATOM 1117 C C . SER A 1 147 ? 29.815 11.997 -12.735 1.00 75.56 147 SER A C 1
ATOM 1119 O O . SER A 1 147 ? 30.843 12.673 -12.671 1.00 75.56 147 SER A O 1
ATOM 1121 N N . LEU A 1 148 ? 29.826 10.674 -12.527 1.00 79.31 148 LEU A N 1
ATOM 1122 C CA . LEU A 1 148 ? 31.061 9.936 -12.260 1.00 79.31 148 LEU A CA 1
ATOM 1123 C C . LEU A 1 148 ? 31.985 9.960 -13.489 1.00 79.31 148 LEU A C 1
ATOM 1125 O O . LEU A 1 148 ? 33.189 10.160 -13.350 1.00 79.31 148 LEU A O 1
ATOM 1129 N N . ALA A 1 149 ? 31.430 9.825 -14.698 1.00 79.31 149 ALA A N 1
ATOM 1130 C CA . ALA A 1 149 ? 32.208 9.896 -15.936 1.00 79.31 149 ALA A CA 1
ATOM 1131 C C . ALA A 1 149 ? 32.791 11.295 -16.178 1.00 79.31 149 ALA A C 1
ATOM 1133 O O . ALA A 1 149 ? 33.949 11.416 -16.586 1.00 79.31 149 ALA A O 1
ATOM 1134 N N . LEU A 1 150 ? 32.033 12.349 -15.866 1.00 79.88 150 LEU A N 1
ATOM 1135 C CA . LEU A 1 150 ? 32.522 13.729 -15.890 1.00 79.88 150 LEU A CA 1
ATOM 1136 C C . LEU A 1 150 ? 33.647 13.954 -14.873 1.00 79.88 150 LEU A C 1
ATOM 1138 O O . LEU A 1 150 ? 34.660 14.563 -15.214 1.00 79.88 150 LEU A O 1
ATOM 1142 N N . SER A 1 151 ? 33.520 13.412 -13.659 1.00 80.38 151 SER A N 1
ATOM 1143 C CA . SER A 1 151 ? 34.567 13.479 -12.631 1.00 80.38 151 SER A CA 1
ATOM 1144 C C . SER A 1 151 ? 35.854 12.765 -13.069 1.00 80.38 151 SER A C 1
ATOM 1146 O O . SER A 1 151 ? 36.957 13.288 -12.877 1.00 80.38 151 SER A O 1
ATOM 1148 N N . VAL A 1 152 ? 35.731 11.618 -13.750 1.00 81.25 152 VAL A N 1
ATOM 1149 C CA . VAL A 1 152 ? 36.873 10.920 -14.361 1.00 81.25 152 VAL A CA 1
ATOM 1150 C C . VAL A 1 152 ? 37.507 11.782 -15.458 1.00 81.25 152 VAL A C 1
ATOM 1152 O O . VAL A 1 152 ? 38.727 11.941 -15.450 1.00 81.25 152 VAL A O 1
ATOM 1155 N N . LYS A 1 153 ? 36.716 12.403 -16.350 1.00 79.69 153 LYS A N 1
ATOM 1156 C CA . LYS A 1 153 ? 37.219 13.326 -17.391 1.00 79.69 153 LYS A CA 1
ATOM 1157 C C . LYS A 1 153 ? 37.948 14.531 -16.783 1.00 79.69 153 LYS A C 1
ATOM 1159 O O . LYS A 1 153 ? 39.031 14.863 -17.249 1.00 79.69 153 LYS A O 1
ATOM 1164 N N . GLN A 1 154 ? 37.416 15.139 -15.720 1.00 79.69 154 GLN A N 1
ATOM 1165 C CA . GLN A 1 154 ? 38.067 16.253 -15.009 1.00 79.69 154 GLN A CA 1
ATOM 1166 C C . GLN A 1 154 ? 39.382 15.843 -14.335 1.00 79.69 154 GLN A C 1
ATOM 1168 O O . GLN A 1 154 ? 40.320 16.631 -14.278 1.00 79.69 154 GLN A O 1
ATOM 1173 N N . SER A 1 155 ? 39.471 14.598 -13.865 1.00 75.94 155 SER A N 1
ATOM 1174 C CA . SER A 1 155 ? 40.678 14.040 -13.237 1.00 75.94 155 SER A CA 1
ATOM 1175 C C . SER A 1 155 ? 41.698 13.491 -14.251 1.00 75.94 155 SER A C 1
ATOM 1177 O O . SER A 1 155 ? 42.772 13.008 -13.868 1.00 75.94 155 SER A O 1
ATOM 1179 N N . SER A 1 156 ? 41.366 13.534 -15.547 1.00 67.25 156 SER A N 1
ATOM 1180 C CA . SER A 1 156 ? 42.205 13.035 -16.639 1.00 67.25 156 SER A CA 1
ATOM 1181 C C . SER A 1 156 ? 43.291 14.059 -16.976 1.00 67.25 156 SER A C 1
ATOM 1183 O O . SER A 1 156 ? 42.988 15.194 -17.330 1.00 67.25 156 SER A O 1
ATOM 1185 N N . GLY A 1 157 ? 44.561 13.667 -16.858 1.00 60.75 157 GLY A N 1
ATOM 1186 C CA . GLY A 1 157 ? 45.709 14.592 -16.846 1.00 60.75 157 GLY A CA 1
ATOM 1187 C C . GLY A 1 157 ? 46.696 14.339 -15.698 1.00 60.75 157 GLY A C 1
ATOM 1188 O O . GLY A 1 157 ? 47.780 14.912 -15.673 1.00 60.75 157 GLY A O 1
ATOM 1189 N N . SER A 1 158 ? 46.345 13.444 -14.770 1.00 60.56 158 SER A N 1
ATOM 1190 C CA . SER A 1 158 ? 47.243 12.867 -13.764 1.00 60.56 158 SER A CA 1
ATOM 1191 C C . SER A 1 158 ? 47.968 11.615 -14.302 1.00 60.56 158 SER A C 1
ATOM 1193 O O . SER A 1 158 ? 47.523 11.008 -15.274 1.00 60.56 158 SER A O 1
ATOM 1195 N N . SER A 1 159 ? 49.065 11.190 -13.656 1.00 57.84 159 SER A N 1
ATOM 1196 C CA . SER A 1 159 ? 49.936 10.057 -14.066 1.00 57.84 159 SER A CA 1
ATOM 1197 C C . SER A 1 159 ? 49.206 8.720 -14.344 1.00 57.84 159 SER A C 1
ATOM 1199 O O . SER A 1 159 ? 49.740 7.841 -15.013 1.00 57.84 159 SER A O 1
ATOM 1201 N N . TYR A 1 160 ? 47.969 8.555 -13.859 1.00 61.91 160 TYR A N 1
ATOM 1202 C CA . TYR A 1 160 ? 47.208 7.304 -13.941 1.00 61.91 160 TYR A CA 1
ATOM 1203 C C . TYR A 1 160 ? 46.204 7.221 -15.108 1.00 61.91 160 TYR A C 1
ATOM 1205 O O . TYR A 1 160 ? 45.802 6.113 -15.460 1.00 61.91 160 TYR A O 1
ATOM 1213 N N . LEU A 1 161 ? 45.776 8.344 -15.707 1.00 72.50 161 LEU A N 1
ATOM 1214 C 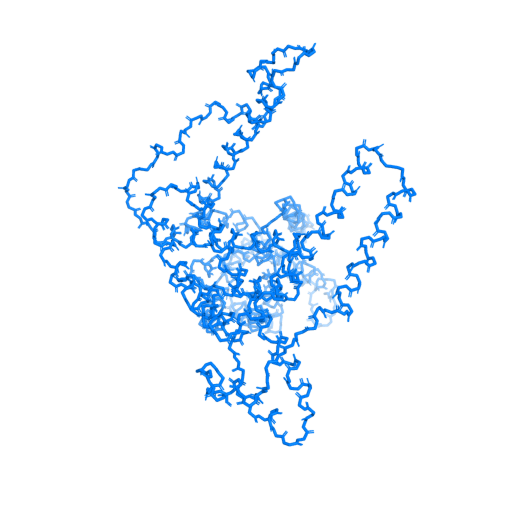CA . LEU A 1 161 ? 44.720 8.378 -16.736 1.00 72.50 161 LEU A CA 1
ATOM 1215 C C . LEU A 1 161 ? 45.012 9.432 -17.816 1.00 72.50 161 LEU A C 1
ATOM 1217 O O . LEU A 1 161 ? 45.041 10.634 -17.544 1.00 72.50 161 LEU A O 1
ATOM 1221 N N . SER A 1 162 ? 45.154 8.974 -19.064 1.00 77.44 162 SER A N 1
ATOM 1222 C CA . SER A 1 162 ? 45.275 9.852 -20.235 1.00 77.44 162 SER A CA 1
ATOM 1223 C C . SER A 1 162 ? 43.972 10.621 -20.495 1.00 77.44 162 SER A C 1
ATOM 1225 O O . SER A 1 162 ? 42.878 10.061 -20.383 1.00 77.44 162 SER A O 1
ATOM 1227 N N . SER A 1 163 ? 44.094 11.887 -20.908 1.00 75.25 163 SER A N 1
ATOM 1228 C CA . SER A 1 163 ? 42.976 12.762 -21.312 1.00 75.25 163 SER A CA 1
ATOM 1229 C C . SER A 1 163 ? 42.088 12.132 -22.399 1.00 75.25 163 SER A C 1
ATOM 1231 O O . SER A 1 163 ? 40.861 12.270 -22.395 1.00 75.25 163 SER A O 1
ATOM 1233 N N . GLU A 1 164 ? 42.691 11.332 -23.280 1.00 77.31 164 GLU A N 1
ATOM 1234 C CA . GLU A 1 164 ? 41.978 10.602 -24.328 1.00 77.31 164 GLU A CA 1
ATOM 1235 C C . GLU A 1 164 ? 41.076 9.490 -23.753 1.00 77.31 164 GLU A C 1
ATOM 1237 O O . GLU A 1 164 ? 39.949 9.289 -24.207 1.00 77.31 164 GLU A O 1
ATOM 1242 N N . THR A 1 165 ? 41.531 8.793 -22.707 1.00 80.56 165 THR A N 1
ATOM 1243 C CA . THR A 1 165 ? 40.758 7.742 -22.025 1.00 80.56 165 THR A CA 1
ATOM 1244 C C . THR A 1 165 ? 39.565 8.327 -21.273 1.00 80.56 165 THR A C 1
ATOM 1246 O O . THR A 1 165 ? 38.469 7.777 -21.362 1.00 80.56 165 THR A O 1
ATOM 1249 N N . GLY A 1 166 ? 39.734 9.471 -20.600 1.00 78.50 166 GLY A N 1
ATOM 1250 C CA . GLY A 1 166 ? 38.631 10.174 -19.935 1.00 78.50 166 GLY A CA 1
ATOM 1251 C C . GLY A 1 166 ? 37.529 10.609 -20.902 1.00 78.50 166 GLY A C 1
ATOM 1252 O O . GLY A 1 166 ? 36.342 10.452 -20.619 1.00 78.50 166 GLY A O 1
ATOM 1253 N N . THR A 1 167 ? 37.918 11.073 -22.090 1.00 80.06 167 THR A N 1
ATOM 1254 C CA . THR A 1 167 ? 36.976 11.449 -23.153 1.00 80.06 167 THR A CA 1
ATOM 1255 C C . THR A 1 167 ? 36.208 10.233 -23.682 1.00 80.06 167 THR A C 1
ATOM 1257 O O . THR A 1 167 ? 34.986 10.290 -23.826 1.00 80.06 167 THR A O 1
ATOM 1260 N N . ARG A 1 168 ? 36.886 9.092 -23.882 1.00 83.12 168 ARG A N 1
ATOM 1261 C CA . ARG A 1 168 ? 36.234 7.817 -24.242 1.00 83.12 168 ARG A CA 1
ATOM 1262 C C . ARG A 1 168 ? 35.253 7.342 -23.167 1.00 83.12 168 ARG A C 1
ATOM 1264 O O . ARG A 1 168 ? 34.178 6.855 -23.502 1.00 83.12 168 ARG A O 1
ATOM 1271 N N . PHE A 1 169 ? 35.594 7.494 -21.887 1.00 84.69 169 PHE A N 1
ATOM 1272 C CA . PHE A 1 169 ? 34.721 7.102 -20.775 1.00 84.69 169 PHE A CA 1
ATOM 1273 C C . PHE A 1 169 ? 33.447 7.940 -20.751 1.00 84.69 169 PHE A C 1
ATOM 1275 O O . PHE A 1 169 ? 32.362 7.384 -20.581 1.00 84.69 169 PHE A O 1
ATOM 1282 N N . LEU A 1 170 ? 33.568 9.250 -20.976 1.00 82.75 170 LEU A N 1
ATOM 1283 C CA . LEU A 1 170 ? 32.412 10.129 -21.085 1.00 82.75 170 LEU A CA 1
ATOM 1284 C C . LEU A 1 170 ? 31.531 9.755 -22.285 1.00 82.75 170 LEU A C 1
ATOM 1286 O O . LEU A 1 170 ? 30.321 9.632 -22.116 1.00 82.75 170 LEU A O 1
ATOM 1290 N N . PHE A 1 171 ? 32.126 9.495 -23.454 1.00 83.94 171 PHE A N 1
ATOM 1291 C CA . PHE A 1 171 ? 31.390 9.079 -24.652 1.00 83.94 171 PHE A CA 1
ATOM 1292 C C . PHE A 1 171 ? 30.615 7.771 -24.437 1.00 83.94 171 PHE A C 1
ATOM 1294 O O . PHE A 1 171 ? 29.405 7.728 -24.655 1.00 83.94 171 PHE A O 1
ATOM 1301 N N . PHE A 1 172 ? 31.280 6.712 -23.961 1.00 86.50 172 PHE A N 1
ATOM 1302 C CA . PHE A 1 172 ? 30.620 5.424 -23.734 1.00 86.50 172 PHE A CA 1
ATOM 1303 C C . PHE A 1 172 ? 29.558 5.506 -22.636 1.00 86.50 172 PHE A C 1
ATOM 1305 O O . PHE A 1 172 ? 28.475 4.948 -22.791 1.00 86.50 172 PHE A O 1
ATOM 1312 N N . THR A 1 173 ? 29.824 6.227 -21.547 1.00 86.19 173 THR A N 1
ATOM 1313 C CA . THR A 1 173 ? 28.852 6.373 -20.455 1.00 86.19 173 THR A CA 1
ATOM 1314 C C . THR A 1 173 ? 27.638 7.182 -20.893 1.00 86.19 173 THR A C 1
ATOM 1316 O O . THR A 1 173 ? 26.515 6.711 -20.726 1.00 86.19 173 THR A O 1
ATOM 1319 N N . GLY A 1 174 ? 27.847 8.363 -21.482 1.00 82.06 174 GLY A N 1
ATOM 1320 C CA . GLY A 1 174 ? 26.765 9.218 -21.973 1.00 82.06 174 GLY A CA 1
ATOM 1321 C C . GLY A 1 174 ? 25.933 8.518 -23.046 1.00 82.06 174 GLY A C 1
ATOM 1322 O O . GLY A 1 174 ? 24.707 8.510 -22.965 1.00 82.06 174 GLY A O 1
ATOM 1323 N N . GLY A 1 175 ? 26.594 7.825 -23.979 1.00 84.81 175 GLY A N 1
ATOM 1324 C CA . GLY A 1 175 ? 25.944 7.024 -25.014 1.00 84.81 175 GLY A CA 1
ATOM 1325 C C . GLY A 1 175 ? 25.077 5.895 -24.454 1.00 84.81 175 GLY A C 1
ATOM 1326 O O . GLY A 1 175 ? 23.953 5.703 -24.912 1.00 84.81 175 GLY A O 1
ATOM 1327 N N . ILE A 1 176 ? 25.546 5.169 -23.433 1.00 86.00 176 ILE A N 1
ATOM 1328 C CA . ILE A 1 176 ? 24.740 4.103 -22.822 1.00 86.00 176 ILE A CA 1
ATOM 1329 C C . ILE A 1 176 ? 23.593 4.674 -21.990 1.00 86.00 176 ILE A C 1
ATOM 1331 O O . ILE A 1 176 ? 22.497 4.125 -22.044 1.00 86.00 176 ILE A O 1
ATOM 1335 N N . VAL A 1 177 ? 23.811 5.756 -21.235 1.00 83.50 177 VAL A N 1
ATOM 1336 C CA . VAL A 1 177 ? 22.733 6.444 -20.505 1.00 83.50 177 VAL A CA 1
ATOM 1337 C C . VAL A 1 177 ? 21.634 6.840 -21.486 1.00 83.50 177 VAL A C 1
ATOM 1339 O O . VAL A 1 177 ? 20.501 6.392 -21.329 1.00 83.50 177 VAL A O 1
ATOM 1342 N N . PHE A 1 178 ? 21.988 7.542 -22.563 1.00 83.06 178 PHE A N 1
ATOM 1343 C CA . PHE A 1 178 ? 21.055 7.929 -23.618 1.00 83.06 178 PHE A CA 1
ATOM 1344 C C . PHE A 1 178 ? 20.313 6.724 -24.213 1.00 83.06 178 PHE A C 1
ATOM 1346 O O . PHE A 1 178 ? 19.084 6.713 -24.257 1.00 83.06 178 PHE A O 1
ATOM 1353 N N . LEU A 1 179 ? 21.033 5.668 -24.608 1.00 85.50 179 LEU A N 1
ATOM 1354 C CA . LEU A 1 179 ? 20.417 4.504 -25.246 1.00 85.50 179 LEU A CA 1
ATOM 1355 C C . LEU A 1 179 ? 19.516 3.720 -24.277 1.00 85.50 179 LEU A C 1
ATOM 1357 O O . LEU A 1 179 ? 18.450 3.264 -24.674 1.00 85.50 179 LEU A O 1
ATOM 1361 N N . THR A 1 180 ? 19.873 3.622 -22.993 1.00 83.56 180 THR A N 1
ATOM 1362 C CA . THR A 1 180 ? 19.005 2.998 -21.977 1.00 83.56 180 THR A CA 1
ATOM 1363 C C . THR A 1 180 ? 17.761 3.831 -21.666 1.00 83.56 180 THR A C 1
ATOM 1365 O O . THR A 1 180 ? 16.697 3.253 -21.461 1.00 83.56 180 THR A O 1
ATOM 1368 N N . LEU A 1 181 ? 17.843 5.164 -21.678 1.00 78.88 181 LEU A N 1
ATOM 1369 C CA . LEU A 1 181 ? 16.674 6.029 -21.497 1.00 78.88 181 LEU A CA 1
ATOM 1370 C C . LEU A 1 181 ? 15.724 5.936 -22.700 1.00 78.88 181 LEU A C 1
ATOM 1372 O O . LEU A 1 181 ? 14.528 5.721 -22.520 1.00 78.88 181 LEU A O 1
ATOM 1376 N N . VAL A 1 182 ? 16.257 6.021 -23.922 1.00 81.44 182 VAL A N 1
ATOM 1377 C CA . VAL A 1 182 ? 15.452 5.994 -25.152 1.00 81.44 182 VAL A CA 1
ATOM 1378 C C . VAL A 1 182 ? 14.886 4.602 -25.421 1.00 81.44 182 VAL A C 1
ATOM 1380 O O . VAL A 1 182 ? 13.683 4.464 -25.627 1.00 81.44 182 VAL A O 1
ATOM 1383 N N . VAL A 1 183 ? 15.721 3.559 -25.409 1.00 85.50 183 VAL A N 1
ATOM 1384 C CA . VAL A 1 183 ? 15.301 2.194 -25.758 1.00 85.50 183 VAL A CA 1
ATOM 1385 C C . VAL A 1 183 ? 14.606 1.533 -24.577 1.00 85.50 183 VAL A C 1
ATOM 1387 O O . VAL A 1 183 ? 13.426 1.204 -24.680 1.00 85.50 183 VAL A O 1
ATOM 1390 N N . ASN A 1 184 ? 15.287 1.347 -23.442 1.00 82.00 184 ASN A N 1
ATOM 1391 C CA . ASN A 1 184 ? 14.697 0.614 -22.318 1.00 82.00 184 ASN A CA 1
ATOM 1392 C C . ASN A 1 184 ? 13.564 1.418 -21.668 1.00 82.00 184 ASN A C 1
ATOM 1394 O O . ASN A 1 184 ? 12.536 0.835 -21.331 1.00 82.00 184 ASN A O 1
ATOM 1398 N N . GLY A 1 185 ? 13.704 2.740 -21.531 1.00 74.69 185 GLY A N 1
ATOM 1399 C CA . GLY A 1 185 ? 12.658 3.593 -20.959 1.00 74.69 185 GLY A CA 1
ATOM 1400 C C . GLY A 1 185 ? 11.343 3.533 -21.740 1.00 74.69 185 GLY A C 1
ATOM 1401 O O . GLY A 1 185 ? 10.301 3.251 -21.148 1.00 74.69 185 GLY A O 1
ATOM 1402 N N . SER A 1 186 ? 11.381 3.697 -23.068 1.00 78.56 186 SER A N 1
ATOM 1403 C CA . SER A 1 186 ? 10.169 3.638 -23.904 1.00 78.56 186 SER A CA 1
ATOM 1404 C C . SER A 1 186 ? 9.560 2.232 -23.988 1.00 78.56 186 SER A C 1
ATOM 1406 O O . SER A 1 186 ? 8.339 2.072 -23.967 1.00 78.56 186 SER A O 1
ATOM 1408 N N . THR A 1 187 ? 10.393 1.190 -24.034 1.00 80.94 187 THR A N 1
ATOM 1409 C CA . THR A 1 187 ? 9.928 -0.196 -24.215 1.00 80.94 187 THR A CA 1
ATOM 1410 C C . THR A 1 187 ? 9.471 -0.871 -22.923 1.00 80.94 187 THR A C 1
ATOM 1412 O O . THR A 1 187 ? 8.729 -1.849 -22.992 1.00 80.94 187 THR A O 1
ATOM 1415 N N . THR A 1 188 ? 9.835 -0.355 -21.742 1.00 75.31 188 THR A N 1
ATOM 1416 C CA . THR A 1 188 ? 9.431 -0.948 -20.450 1.00 75.31 188 THR A CA 1
ATOM 1417 C C . THR A 1 188 ? 7.910 -0.976 -20.284 1.00 75.31 188 THR A C 1
ATOM 1419 O O . THR A 1 188 ? 7.361 -1.978 -19.827 1.00 75.31 188 THR A O 1
ATOM 1422 N N . GLN A 1 189 ? 7.203 0.079 -20.706 1.00 67.56 189 GLN A N 1
ATOM 1423 C CA . GLN A 1 189 ? 5.739 0.128 -20.619 1.00 67.56 189 GLN A CA 1
ATOM 1424 C C . GLN A 1 189 ? 5.064 -0.892 -21.550 1.00 67.56 189 GLN A C 1
ATOM 1426 O O . GLN A 1 189 ? 4.060 -1.499 -21.179 1.00 67.56 189 GLN A O 1
ATOM 1431 N N . LEU A 1 190 ? 5.634 -1.124 -22.734 1.00 73.75 190 LEU A N 1
ATOM 1432 C CA . LEU A 1 190 ? 5.153 -2.143 -23.666 1.00 73.75 190 LEU A CA 1
ATOM 1433 C C . LEU A 1 190 ? 5.430 -3.549 -23.121 1.00 73.75 190 LEU A C 1
ATOM 1435 O O . LEU A 1 190 ? 4.549 -4.403 -23.146 1.00 73.75 190 LEU A O 1
ATOM 1439 N N . LEU A 1 191 ? 6.621 -3.777 -22.562 1.00 74.06 191 LEU A N 1
ATOM 1440 C CA . LEU A 1 191 ? 7.002 -5.054 -21.959 1.00 74.06 191 LEU A CA 1
ATOM 1441 C C . LEU A 1 191 ? 6.092 -5.427 -20.778 1.00 74.06 191 LEU A C 1
ATOM 1443 O O . LEU A 1 191 ? 5.696 -6.584 -20.655 1.00 74.06 191 LEU A O 1
ATOM 1447 N N . LEU A 1 192 ? 5.704 -4.446 -19.956 1.00 67.94 192 LEU A N 1
ATOM 1448 C CA . LEU A 1 192 ? 4.715 -4.621 -18.886 1.00 67.94 192 LEU A CA 1
ATOM 1449 C C . LEU A 1 192 ? 3.360 -5.104 -19.422 1.00 67.94 192 LEU A C 1
ATOM 1451 O O . LEU A 1 192 ? 2.763 -6.019 -18.853 1.00 67.94 192 LEU A O 1
ATOM 1455 N N . HIS A 1 193 ? 2.901 -4.514 -20.528 1.00 67.56 193 HIS A N 1
ATOM 1456 C CA . HIS A 1 193 ? 1.657 -4.903 -21.187 1.00 67.56 193 HIS A CA 1
ATOM 1457 C C . HIS A 1 193 ? 1.760 -6.301 -21.820 1.00 67.56 193 HIS A C 1
ATOM 1459 O O . HIS A 1 193 ? 0.840 -7.103 -21.711 1.00 67.56 193 HIS A O 1
ATOM 1465 N N . LEU A 1 194 ? 2.897 -6.637 -22.439 1.00 76.56 194 LEU A N 1
ATOM 1466 C CA . LEU A 1 194 ? 3.127 -7.948 -23.056 1.00 76.56 194 LEU A CA 1
ATOM 1467 C C . LEU A 1 194 ? 3.186 -9.086 -22.022 1.00 76.56 194 LEU A C 1
ATOM 1469 O O . LEU A 1 194 ? 2.738 -10.196 -22.296 1.00 76.56 194 LEU A O 1
ATOM 1473 N N . LEU A 1 195 ? 3.721 -8.817 -20.827 1.00 69.81 195 LEU A N 1
ATOM 1474 C CA . LEU A 1 195 ? 3.809 -9.790 -19.731 1.00 69.81 195 LEU A CA 1
ATOM 1475 C C . LEU A 1 195 ? 2.467 -10.018 -19.004 1.00 69.81 195 LEU A C 1
ATOM 1477 O O . LEU A 1 195 ? 2.390 -10.883 -18.122 1.00 69.81 195 LEU A O 1
ATOM 1481 N N . GLY A 1 196 ? 1.408 -9.283 -19.367 1.00 57.12 196 GLY A N 1
ATOM 1482 C CA . GLY A 1 196 ? 0.079 -9.413 -18.762 1.00 57.12 196 GLY A CA 1
ATOM 1483 C C . GLY A 1 196 ? 0.041 -8.978 -17.293 1.00 57.12 196 GLY A C 1
ATOM 1484 O O . GLY A 1 196 ? -0.707 -9.535 -16.492 1.00 57.12 196 GLY A O 1
ATOM 1485 N N . MET A 1 197 ? 0.915 -8.041 -16.903 1.00 55.16 197 MET A N 1
ATOM 1486 C CA . MET A 1 197 ? 0.920 -7.436 -15.560 1.00 55.16 197 MET A CA 1
ATOM 1487 C C . MET A 1 197 ? -0.055 -6.249 -15.445 1.00 55.16 197 MET A C 1
ATOM 1489 O O . MET A 1 197 ? -0.085 -5.532 -14.447 1.00 55.16 197 MET A O 1
ATOM 1493 N N . ASP A 1 198 ? -0.883 -6.057 -16.466 1.00 52.22 198 ASP A N 1
ATOM 1494 C CA . ASP A 1 198 ? -1.992 -5.114 -16.572 1.00 52.22 198 ASP A CA 1
ATOM 1495 C C . ASP A 1 198 ? -3.290 -5.621 -15.910 1.00 52.22 198 ASP A C 1
ATOM 1497 O O . ASP A 1 198 ? -4.271 -4.882 -15.822 1.00 52.22 198 ASP A O 1
ATOM 1501 N N . SER A 1 199 ? -3.305 -6.840 -15.363 1.00 46.97 199 SER A N 1
ATOM 1502 C CA . SER A 1 199 ? -4.445 -7.386 -14.609 1.00 46.97 199 SER A CA 1
ATOM 1503 C C . SER A 1 199 ? -4.844 -6.508 -13.412 1.00 46.97 199 SER A C 1
ATOM 1505 O O . SER A 1 199 ? -6.033 -6.318 -13.138 1.00 46.97 199 SER A O 1
ATOM 1507 N N . LEU A 1 200 ? -3.866 -5.852 -12.773 1.00 46.28 200 LEU A N 1
ATOM 1508 C CA . LEU A 1 200 ? -4.105 -4.847 -11.736 1.00 46.28 200 LEU A CA 1
ATOM 1509 C C . LEU A 1 200 ? -4.843 -3.611 -12.292 1.00 46.28 200 LEU A C 1
ATOM 1511 O O . LEU A 1 200 ? -5.593 -2.962 -11.567 1.00 46.28 200 LEU A O 1
ATOM 1515 N N . ALA A 1 201 ? -4.668 -3.283 -13.577 1.00 44.69 201 ALA A N 1
ATOM 1516 C CA . ALA A 1 201 ? -5.359 -2.183 -14.248 1.00 44.69 201 ALA A CA 1
ATOM 1517 C C . ALA A 1 201 ? -6.812 -2.538 -14.600 1.00 44.69 201 ALA A C 1
ATOM 1519 O O . ALA A 1 201 ? -7.677 -1.678 -14.462 1.00 44.69 201 ALA A O 1
ATOM 1520 N N . ALA A 1 202 ? -7.115 -3.786 -14.973 1.00 41.69 202 ALA A N 1
ATOM 1521 C CA . ALA A 1 202 ? -8.493 -4.233 -15.201 1.00 41.69 202 ALA A CA 1
ATOM 1522 C C . ALA A 1 202 ? -9.314 -4.242 -13.896 1.00 41.69 202 ALA A C 1
ATOM 1524 O O . ALA A 1 202 ? -10.427 -3.714 -13.860 1.00 41.69 202 ALA A O 1
ATOM 1525 N N . ALA A 1 203 ? -8.736 -4.752 -12.804 1.00 41.16 203 ALA A N 1
ATOM 1526 C CA . ALA A 1 203 ? -9.320 -4.690 -11.464 1.00 41.16 203 ALA A CA 1
ATOM 1527 C C . ALA A 1 203 ? -9.548 -3.241 -10.998 1.00 41.16 203 ALA A C 1
ATOM 1529 O O . ALA A 1 203 ? -10.662 -2.888 -10.605 1.00 41.16 203 ALA A O 1
ATOM 1530 N N . LYS A 1 204 ? -8.533 -2.371 -11.124 1.00 46.94 204 LYS A N 1
ATOM 1531 C CA . LYS A 1 204 ? -8.640 -0.933 -10.816 1.00 46.94 204 LYS A CA 1
ATOM 1532 C C . LYS A 1 204 ? -9.656 -0.207 -11.690 1.00 46.94 204 LYS A C 1
ATOM 1534 O O . LYS A 1 204 ? -10.374 0.645 -11.181 1.00 46.94 204 LYS A O 1
ATOM 1539 N N . LYS A 1 205 ? -9.757 -0.553 -12.976 1.00 49.12 205 LYS A N 1
ATOM 1540 C CA . LYS A 1 205 ? -10.762 0.003 -13.889 1.00 49.12 205 LYS A CA 1
ATOM 1541 C C . LYS A 1 205 ? -12.171 -0.392 -13.447 1.00 49.12 205 LYS A C 1
ATOM 1543 O O . LYS A 1 205 ? -13.028 0.475 -13.371 1.00 49.12 205 LYS A O 1
ATOM 1548 N N . ARG A 1 206 ? -12.394 -1.653 -13.056 1.00 49.38 206 ARG A N 1
ATOM 1549 C CA . ARG A 1 206 ? -13.678 -2.107 -12.486 1.00 49.38 206 ARG A CA 1
ATOM 1550 C C . ARG A 1 206 ? -14.013 -1.411 -11.160 1.00 49.38 206 ARG A C 1
ATOM 1552 O O . ARG A 1 206 ? -15.157 -1.026 -10.961 1.00 49.38 206 ARG A O 1
ATOM 1559 N N . ILE A 1 207 ? -13.030 -1.212 -10.274 1.00 50.78 207 ILE A N 1
ATOM 1560 C CA . ILE A 1 207 ? -13.214 -0.451 -9.020 1.00 50.78 207 ILE A CA 1
ATOM 1561 C C . ILE A 1 207 ? -13.599 0.995 -9.326 1.00 50.78 207 ILE A C 1
ATOM 1563 O O . ILE A 1 207 ? -14.511 1.531 -8.705 1.00 50.78 207 ILE A O 1
ATOM 1567 N N . LEU A 1 208 ? -12.912 1.620 -10.282 1.00 54.97 208 LEU A N 1
ATOM 1568 C CA . LEU A 1 208 ? -13.196 2.987 -10.693 1.00 54.97 208 LEU A CA 1
ATOM 1569 C C . LEU A 1 208 ? -14.622 3.109 -11.248 1.00 54.97 208 LEU A C 1
ATOM 1571 O O . LEU A 1 208 ? -15.327 4.027 -10.850 1.00 54.97 208 LEU A O 1
ATOM 1575 N N . GLU A 1 209 ? -15.069 2.173 -12.092 1.00 55.81 209 GLU A N 1
ATOM 1576 C CA . GLU A 1 209 ? -16.451 2.144 -12.604 1.00 55.81 209 GLU A CA 1
ATOM 1577 C C . GLU A 1 209 ? -17.500 1.925 -11.500 1.00 55.81 209 GLU A C 1
ATOM 1579 O O . GLU A 1 209 ? -18.524 2.606 -11.485 1.00 55.81 209 GLU A O 1
ATOM 1584 N N . TYR A 1 210 ? -17.237 1.062 -10.513 1.00 56.03 210 TYR A N 1
ATOM 1585 C CA . TYR A 1 210 ? -18.134 0.925 -9.359 1.00 56.03 210 TYR A CA 1
ATOM 1586 C C . TYR A 1 210 ? -18.203 2.211 -8.523 1.00 56.03 210 TYR A C 1
ATOM 1588 O O . TYR A 1 210 ? -19.290 2.678 -8.192 1.00 56.03 210 TYR A O 1
ATOM 1596 N N . ARG A 1 211 ? -17.052 2.822 -8.203 1.00 58.75 211 ARG A N 1
ATOM 1597 C CA . ARG A 1 211 ? -17.000 4.065 -7.411 1.00 58.75 211 ARG A CA 1
ATOM 1598 C C . ARG A 1 211 ? -17.717 5.207 -8.111 1.00 58.75 211 ARG A C 1
ATOM 1600 O O . ARG A 1 211 ? -18.412 5.978 -7.464 1.00 58.75 211 ARG A O 1
ATOM 1607 N N . LYS A 1 212 ? -17.604 5.281 -9.434 1.00 66.31 212 LYS A N 1
ATOM 1608 C CA . LYS A 1 212 ? -18.387 6.201 -10.255 1.00 66.31 212 LYS A CA 1
ATOM 1609 C C . LYS A 1 212 ? -19.902 5.982 -10.092 1.00 66.31 212 LYS A C 1
ATOM 1611 O O . LYS A 1 212 ? -20.631 6.956 -9.931 1.00 66.31 212 LYS A O 1
ATOM 1616 N N . CYS A 1 213 ? -20.373 4.732 -10.064 1.00 58.28 213 CYS A N 1
ATOM 1617 C CA . CYS A 1 213 ? -21.788 4.420 -9.813 1.00 58.28 213 CYS A CA 1
ATOM 1618 C C . CYS A 1 213 ? -22.230 4.805 -8.389 1.00 58.28 213 CYS A C 1
ATOM 1620 O O . CYS A 1 213 ? -23.303 5.370 -8.199 1.00 58.28 213 CYS A O 1
ATOM 1622 N N . GLU A 1 214 ? -21.397 4.546 -7.382 1.00 65.12 214 GLU A N 1
ATOM 1623 C CA . GLU A 1 214 ? -21.661 4.923 -5.988 1.00 65.12 214 GLU A CA 1
ATOM 1624 C C . GLU A 1 214 ? -21.698 6.448 -5.795 1.00 65.12 214 GLU A C 1
ATOM 1626 O O . GLU A 1 214 ? -22.553 6.967 -5.074 1.00 65.12 214 GLU A O 1
ATOM 1631 N N . MET A 1 215 ? -20.816 7.179 -6.487 1.00 73.56 215 MET A N 1
ATOM 1632 C CA . MET A 1 215 ? -20.840 8.642 -6.540 1.00 73.56 215 MET A CA 1
ATOM 1633 C C . MET A 1 215 ? -22.155 9.154 -7.132 1.00 73.56 215 MET A C 1
ATOM 1635 O O . MET A 1 215 ? -22.753 10.060 -6.557 1.00 73.56 215 MET A O 1
ATOM 1639 N N . LEU A 1 216 ? -22.632 8.552 -8.228 1.00 77.69 216 LEU A N 1
ATOM 1640 C CA . LEU A 1 216 ? -23.927 8.892 -8.825 1.00 77.69 216 LEU A CA 1
ATOM 1641 C C . LEU A 1 216 ? -25.075 8.636 -7.835 1.00 77.69 216 LEU A C 1
ATOM 1643 O O . LEU A 1 216 ? -25.926 9.497 -7.648 1.00 77.69 216 LEU A O 1
ATOM 1647 N N . ASN A 1 217 ? -25.069 7.489 -7.151 1.00 71.25 217 ASN A N 1
ATOM 1648 C CA . ASN A 1 217 ? -26.110 7.128 -6.187 1.00 71.25 217 ASN A CA 1
ATOM 1649 C C . ASN A 1 217 ? -26.108 8.047 -4.948 1.00 71.25 217 ASN A C 1
ATOM 1651 O O . ASN A 1 217 ? -27.153 8.411 -4.419 1.00 71.25 217 ASN A O 1
ATOM 1655 N N . THR A 1 218 ? -24.928 8.470 -4.495 1.00 75.25 218 THR A N 1
ATOM 1656 C CA . THR A 1 218 ? -24.790 9.440 -3.398 1.00 75.25 218 THR A CA 1
ATOM 1657 C C . THR A 1 218 ? -25.268 10.825 -3.823 1.00 75.25 218 THR A C 1
ATOM 1659 O O . THR A 1 218 ? -25.956 11.494 -3.055 1.00 75.25 218 THR A O 1
ATOM 1662 N N . ALA A 1 219 ? -24.947 11.245 -5.050 1.00 82.38 219 ALA A N 1
ATOM 1663 C CA . ALA A 1 219 ? -25.434 12.498 -5.614 1.00 82.38 219 ALA A CA 1
ATOM 1664 C C . ALA A 1 219 ? -26.963 12.492 -5.776 1.00 82.38 219 ALA A C 1
ATOM 1666 O O . ALA A 1 219 ? -27.596 13.488 -5.444 1.00 82.38 219 ALA A O 1
ATOM 1667 N N . LEU A 1 220 ? -27.552 11.364 -6.193 1.00 79.62 220 LEU A N 1
ATOM 1668 C CA . LEU A 1 220 ? -29.005 11.172 -6.242 1.00 79.62 220 LEU A CA 1
ATOM 1669 C C . LEU A 1 220 ? -29.642 11.297 -4.855 1.00 79.62 220 LEU A C 1
ATOM 1671 O O . LEU A 1 220 ? -30.572 12.073 -4.695 1.00 79.62 220 LEU A O 1
ATOM 1675 N N . LYS A 1 221 ? -29.102 10.629 -3.827 1.00 78.69 221 LYS A N 1
ATOM 1676 C CA . LYS A 1 221 ? -29.602 10.771 -2.444 1.00 78.69 221 LYS A CA 1
ATOM 1677 C C . LYS A 1 221 ? -29.481 12.199 -1.915 1.00 78.69 221 LYS A C 1
ATOM 1679 O O . LYS A 1 221 ? -30.365 12.679 -1.215 1.00 78.69 221 LYS A O 1
ATOM 1684 N N . ALA A 1 222 ? -28.377 12.882 -2.219 1.00 80.62 222 ALA A N 1
ATOM 1685 C CA . ALA A 1 222 ? -28.193 14.279 -1.839 1.00 80.62 222 ALA A CA 1
ATOM 1686 C C . ALA A 1 222 ? -29.201 15.192 -2.551 1.00 80.62 222 ALA A C 1
ATOM 1688 O O . ALA A 1 222 ? -29.702 16.129 -1.937 1.00 80.62 222 ALA A O 1
ATOM 1689 N N . PHE A 1 223 ? -29.519 14.892 -3.812 1.00 81.50 223 PHE A N 1
ATOM 1690 C CA . PHE A 1 223 ? -30.560 15.576 -4.563 1.00 81.50 223 PHE A CA 1
ATOM 1691 C C . PHE A 1 223 ? -31.954 15.282 -4.013 1.00 81.50 223 PHE A C 1
ATOM 1693 O O . PHE A 1 223 ? -32.696 16.223 -3.817 1.00 81.50 223 PHE A O 1
ATOM 1700 N N . GLU A 1 224 ? -32.301 14.039 -3.682 1.00 77.50 224 GLU A N 1
ATOM 1701 C CA . GLU A 1 224 ? -33.588 13.702 -3.052 1.00 77.50 224 GLU A CA 1
ATOM 1702 C C . GLU A 1 224 ? -33.771 14.413 -1.705 1.00 77.50 224 GLU A C 1
ATOM 1704 O O . GLU A 1 224 ? -34.847 14.924 -1.418 1.00 77.50 224 GLU A O 1
ATOM 1709 N N . ASN A 1 225 ? -32.706 14.512 -0.902 1.00 75.38 225 ASN A N 1
ATOM 1710 C CA . ASN A 1 225 ? -32.749 15.207 0.387 1.00 75.38 225 ASN A CA 1
ATOM 1711 C C . ASN A 1 225 ? -32.969 16.725 0.266 1.00 75.38 225 ASN A C 1
ATOM 1713 O O . ASN A 1 225 ? -33.416 17.339 1.230 1.00 75.38 225 ASN A O 1
ATOM 1717 N N . LEU A 1 226 ? -32.604 17.329 -0.869 1.00 72.12 226 LEU A N 1
ATOM 1718 C CA . LEU A 1 226 ? -32.716 18.772 -1.122 1.00 72.12 226 LEU A CA 1
ATOM 1719 C C . LEU A 1 226 ? -33.816 19.116 -2.143 1.00 72.12 226 LEU A C 1
ATOM 1721 O O . LEU A 1 226 ? -34.102 20.286 -2.364 1.00 72.12 226 LEU A O 1
ATOM 1725 N N . GLY A 1 227 ? -34.339 18.108 -2.843 1.00 58.53 227 GLY A N 1
ATOM 1726 C CA . GLY A 1 227 ? -34.998 18.247 -4.141 1.00 58.53 227 GLY A CA 1
ATOM 1727 C C . GLY A 1 227 ? -36.403 18.815 -4.061 1.00 58.53 227 GLY A C 1
ATOM 1728 O O . GLY A 1 227 ? -36.821 19.467 -5.013 1.00 58.53 227 GLY A O 1
ATOM 1729 N N . ASP A 1 228 ? -37.070 18.621 -2.924 1.00 59.62 228 ASP A N 1
ATOM 1730 C CA . ASP A 1 228 ? -38.324 19.277 -2.569 1.00 59.62 228 ASP A CA 1
ATOM 1731 C C . ASP A 1 228 ? -38.071 20.201 -1.373 1.00 59.62 228 ASP A C 1
ATOM 1733 O O . ASP A 1 228 ? -38.218 19.813 -0.212 1.00 59.62 228 ASP A O 1
ATOM 1737 N N . ASP A 1 229 ? -37.652 21.430 -1.669 1.00 61.97 229 ASP A N 1
ATOM 1738 C CA . ASP A 1 229 ? -37.539 22.495 -0.676 1.00 61.97 229 ASP A CA 1
ATOM 1739 C C . ASP A 1 229 ? -38.867 23.268 -0.622 1.00 61.97 229 ASP A C 1
ATOM 1741 O O . ASP A 1 229 ? -39.374 23.738 -1.647 1.00 61.97 229 ASP A O 1
ATOM 1745 N N . GLU A 1 230 ? -39.451 23.386 0.572 1.00 62.16 230 GLU A N 1
ATOM 1746 C CA . GLU A 1 230 ? -40.762 24.009 0.794 1.00 62.16 230 GLU A CA 1
ATOM 1747 C C . GLU A 1 230 ? -40.774 25.494 0.372 1.00 62.16 230 GLU A C 1
ATOM 1749 O O . GLU A 1 230 ? -41.819 26.015 -0.023 1.00 62.16 230 GLU A O 1
ATOM 1754 N N . GLU A 1 231 ? -39.612 26.165 0.382 1.00 67.56 231 GLU A N 1
ATOM 1755 C CA . GLU A 1 231 ? -39.473 27.586 0.034 1.00 67.56 231 GLU A CA 1
ATOM 1756 C C . GLU A 1 231 ? -39.102 27.839 -1.441 1.00 67.56 231 GLU A C 1
ATOM 1758 O O . GLU A 1 231 ? -39.479 28.872 -2.003 1.00 67.56 231 GLU A O 1
ATOM 1763 N N . LEU A 1 232 ? -38.366 26.922 -2.081 1.00 67.19 232 LEU A N 1
ATOM 1764 C CA . LEU A 1 232 ? -37.775 27.120 -3.418 1.00 67.19 232 LEU A CA 1
ATOM 1765 C C . LEU A 1 232 ? -38.397 26.238 -4.519 1.00 67.19 232 LEU A C 1
ATOM 1767 O O . LEU A 1 232 ? -38.174 26.504 -5.703 1.00 67.19 232 LEU A O 1
ATOM 1771 N N . GLY A 1 233 ? -39.218 25.248 -4.153 1.00 71.00 233 GLY A N 1
ATOM 1772 C CA . GLY A 1 233 ? -39.883 24.330 -5.081 1.00 71.00 233 GLY A CA 1
ATOM 1773 C C . GLY A 1 233 ? -38.989 23.184 -5.571 1.00 71.00 233 GLY A C 1
ATOM 1774 O O . GLY A 1 233 ? -37.881 22.982 -5.080 1.00 71.00 233 GLY A O 1
ATOM 1775 N N . SER A 1 234 ? -39.481 22.416 -6.551 1.00 72.94 234 SER A N 1
ATOM 1776 C CA . SER A 1 234 ? -38.801 21.211 -7.046 1.00 72.94 234 SER A CA 1
ATOM 1777 C C . SER A 1 234 ? -37.609 21.540 -7.952 1.00 72.94 234 SER A C 1
ATOM 1779 O O . SER A 1 234 ? -37.766 22.258 -8.947 1.00 72.94 234 SER A O 1
ATOM 1781 N N . ALA A 1 235 ? -36.442 20.959 -7.679 1.00 75.75 235 ALA A N 1
ATOM 1782 C CA . ALA A 1 235 ? -35.275 21.058 -8.557 1.00 75.75 235 ALA A CA 1
ATOM 1783 C C . ALA A 1 235 ? -35.332 20.049 -9.727 1.00 75.75 235 ALA A C 1
ATOM 1785 O O . ALA A 1 235 ? -35.917 18.976 -9.609 1.00 75.75 235 ALA A O 1
ATOM 1786 N N . ASP A 1 236 ? -34.694 20.366 -10.863 1.00 81.75 236 ASP A N 1
ATOM 1787 C CA . ASP A 1 236 ? -34.559 19.446 -12.007 1.00 81.75 236 ASP A CA 1
ATOM 1788 C C . ASP A 1 236 ? -33.187 18.753 -12.014 1.00 81.75 236 ASP A C 1
ATOM 1790 O O . ASP A 1 236 ? -32.143 19.386 -12.219 1.00 81.75 236 ASP A O 1
ATOM 1794 N N . TRP A 1 237 ? -33.196 17.430 -11.846 1.00 78.94 237 TRP A N 1
ATOM 1795 C CA . TRP A 1 237 ? -31.996 16.592 -11.810 1.00 78.94 237 TRP A CA 1
ATOM 1796 C C . TRP A 1 237 ? -31.160 16.688 -13.091 1.00 78.94 237 TRP A C 1
ATOM 1798 O O . TRP A 1 237 ? -29.928 16.739 -13.036 1.00 78.94 237 TRP A O 1
ATOM 1808 N N . HIS A 1 238 ? -31.815 16.779 -14.251 1.00 79.06 238 HIS A N 1
ATOM 1809 C CA . HIS A 1 238 ? -31.130 16.807 -15.543 1.00 79.06 238 HIS A CA 1
ATOM 1810 C C . HIS A 1 238 ? -30.300 18.093 -15.711 1.00 79.06 238 HIS A C 1
ATOM 1812 O O . HIS A 1 238 ? -29.158 18.077 -16.194 1.00 79.06 238 HIS A O 1
ATOM 1818 N N . THR A 1 239 ? -30.833 19.224 -15.247 1.00 80.94 239 THR A N 1
ATOM 1819 C CA . THR A 1 239 ? -30.099 20.492 -15.198 1.00 80.94 239 THR A CA 1
ATOM 1820 C C . THR A 1 239 ? -28.929 20.428 -14.209 1.00 80.94 239 THR A C 1
ATOM 1822 O O . THR A 1 239 ? -27.839 20.904 -14.535 1.00 80.94 239 THR A O 1
ATOM 1825 N N . VAL A 1 240 ? -29.094 19.788 -13.046 1.00 80.25 240 VAL A N 1
ATOM 1826 C CA . VAL A 1 240 ? -28.027 19.628 -12.036 1.00 80.25 240 VAL A CA 1
ATOM 1827 C C . VAL A 1 240 ? -26.853 18.801 -12.572 1.00 80.25 240 VAL A C 1
ATOM 1829 O O . VAL A 1 240 ? -25.715 19.274 -12.527 1.00 80.25 240 VAL A O 1
ATOM 1832 N N . ILE A 1 241 ? -27.101 17.622 -13.158 1.00 81.31 241 ILE A N 1
ATOM 1833 C CA . ILE A 1 241 ? -26.030 16.798 -13.752 1.00 81.31 241 ILE A CA 1
ATOM 1834 C C . ILE A 1 241 ? -25.283 17.564 -14.844 1.00 81.31 241 ILE A C 1
ATOM 1836 O O . ILE A 1 241 ? -24.061 17.458 -14.955 1.00 81.31 241 ILE A O 1
ATOM 1840 N N . THR A 1 242 ? -25.984 18.371 -15.643 1.00 82.25 242 THR A N 1
ATOM 1841 C CA . THR A 1 242 ? -25.357 19.124 -16.738 1.00 82.25 242 THR A CA 1
ATOM 1842 C C . THR A 1 242 ? -24.279 20.095 -16.239 1.00 82.25 242 THR A C 1
ATOM 1844 O O . THR A 1 242 ? -23.292 20.319 -16.948 1.00 82.25 242 THR A O 1
ATOM 1847 N N . HIS A 1 243 ? -24.429 20.620 -15.019 1.00 82.25 243 HIS A N 1
ATOM 1848 C CA . HIS A 1 243 ? -23.455 21.500 -14.367 1.00 82.25 243 HIS A CA 1
ATOM 1849 C C . HIS A 1 243 ? -22.332 20.736 -13.646 1.00 82.25 243 HIS A C 1
ATOM 1851 O O . HIS A 1 243 ? -21.287 21.318 -13.354 1.00 82.25 243 HIS A O 1
ATOM 1857 N N . ILE A 1 244 ? -22.502 19.434 -13.399 1.00 82.06 244 ILE A N 1
ATOM 1858 C CA . ILE A 1 244 ? -21.514 18.577 -12.738 1.00 82.06 244 ILE A CA 1
ATOM 1859 C C . ILE A 1 244 ? -20.822 17.710 -13.796 1.00 82.06 244 ILE A C 1
ATOM 1861 O O . ILE A 1 244 ? -21.218 16.579 -14.084 1.00 82.06 244 ILE A O 1
ATOM 1865 N N . SER A 1 245 ? -19.739 18.239 -14.373 1.00 74.31 245 SER A N 1
ATOM 1866 C CA . SER A 1 245 ? -18.969 17.573 -15.437 1.00 74.31 245 SER A CA 1
ATOM 1867 C C . SER A 1 245 ? -18.513 16.153 -15.074 1.00 74.31 245 SER A C 1
ATOM 1869 O O . SER A 1 245 ? -18.498 15.283 -15.938 1.00 74.31 245 SER A O 1
ATOM 1871 N N . SER A 1 246 ? -18.218 15.891 -13.797 1.00 70.31 246 SER A N 1
ATOM 1872 C CA . SER A 1 246 ? -17.811 14.573 -13.296 1.00 70.31 246 SER A CA 1
ATOM 1873 C C . SER A 1 246 ? -18.923 13.515 -13.295 1.00 70.31 246 SER A C 1
ATOM 1875 O O . SER A 1 246 ? -18.605 12.329 -13.329 1.00 70.31 246 SER A O 1
ATOM 1877 N N . LEU A 1 247 ? -20.200 13.913 -13.264 1.00 72.56 247 LEU A N 1
ATOM 1878 C CA . LEU A 1 247 ? -21.362 13.008 -13.293 1.00 72.56 247 LEU A CA 1
ATOM 1879 C C . LEU A 1 247 ? -21.976 12.898 -14.695 1.00 72.56 247 LEU A C 1
ATOM 1881 O O . LEU A 1 247 ? -22.497 11.847 -15.062 1.00 72.56 247 LEU A O 1
ATOM 1885 N N . LYS A 1 248 ? -21.849 13.952 -15.507 1.00 68.31 248 LYS A N 1
ATOM 1886 C CA . LYS A 1 248 ? -22.327 14.002 -16.896 1.00 68.31 248 LYS A CA 1
ATOM 1887 C C . LYS A 1 248 ? -21.751 12.888 -17.778 1.00 68.31 248 LYS A C 1
ATOM 1889 O O . LYS A 1 248 ? -22.458 12.320 -18.609 1.00 68.31 248 LYS A O 1
ATOM 1894 N N . ASP A 1 249 ? -20.478 12.555 -17.577 1.00 63.56 249 ASP A N 1
ATOM 1895 C CA . ASP A 1 249 ? -19.802 11.475 -18.307 1.00 63.56 249 ASP A CA 1
ATOM 1896 C C . ASP A 1 249 ? -20.227 10.071 -17.833 1.00 63.56 249 ASP A C 1
ATOM 1898 O O . ASP A 1 249 ? -20.009 9.088 -18.540 1.00 63.56 249 ASP A O 1
ATOM 1902 N N . LEU A 1 250 ? -20.848 9.967 -16.652 1.00 61.38 250 LEU A N 1
ATOM 1903 C CA . LEU A 1 250 ? -21.263 8.707 -16.027 1.00 61.38 250 LEU A CA 1
ATOM 1904 C C . LEU A 1 250 ? -22.683 8.305 -16.413 1.00 61.38 250 LEU A C 1
ATOM 1906 O O . LEU A 1 250 ? -22.933 7.136 -16.694 1.00 61.38 250 LEU A O 1
ATOM 1910 N N . GLU A 1 251 ? -23.598 9.271 -16.487 1.00 57.94 251 GLU A N 1
ATOM 1911 C CA . GLU A 1 251 ? -24.994 9.038 -16.877 1.00 57.94 251 GLU A CA 1
ATOM 1912 C C . GLU A 1 251 ? -25.109 8.536 -18.327 1.00 57.94 251 GLU A C 1
ATOM 1914 O O . GLU A 1 251 ? -25.877 7.625 -18.630 1.00 57.94 251 GLU A O 1
ATOM 1919 N N . ARG A 1 252 ? -24.260 9.051 -19.226 1.00 51.56 252 ARG A N 1
ATOM 1920 C CA . ARG A 1 252 ? -24.233 8.657 -20.645 1.00 51.56 252 ARG A CA 1
ATOM 1921 C C . ARG A 1 252 ? -23.730 7.218 -20.871 1.00 51.56 252 ARG A C 1
ATOM 1923 O O . ARG A 1 252 ? -23.901 6.679 -21.962 1.00 51.56 252 ARG A O 1
ATOM 1930 N N . GLY A 1 253 ? -23.096 6.612 -19.866 1.00 50.00 253 GLY A N 1
ATOM 1931 C CA . GLY A 1 253 ? -22.441 5.306 -19.946 1.00 50.00 253 GLY A CA 1
ATOM 1932 C C . GLY A 1 253 ? -23.161 4.167 -19.226 1.00 50.00 253 GLY A C 1
ATOM 1933 O O . GLY A 1 253 ? -22.516 3.145 -19.015 1.00 50.00 253 GLY A O 1
ATOM 1934 N N . GLN A 1 254 ? -24.431 4.324 -18.822 1.00 43.16 254 GLN A N 1
ATOM 1935 C CA . GLN A 1 254 ? -25.179 3.348 -18.014 1.00 43.16 254 GLN A CA 1
ATOM 1936 C C . GLN A 1 254 ? -25.034 1.897 -18.525 1.00 43.16 254 GLN A C 1
ATOM 1938 O O . GLN A 1 254 ? -25.741 1.435 -19.418 1.00 43.16 254 GLN A O 1
ATOM 1943 N N . VAL A 1 255 ? -24.122 1.154 -17.900 1.00 40.88 255 VAL A N 1
ATOM 1944 C CA . VAL A 1 255 ? -24.090 -0.305 -17.895 1.00 40.88 255 VAL A CA 1
ATOM 1945 C C . VAL A 1 255 ? -24.500 -0.695 -16.486 1.00 40.88 255 VAL A C 1
ATOM 1947 O O . VAL A 1 255 ? -23.782 -0.408 -15.531 1.00 40.88 255 VAL A O 1
ATOM 1950 N N . ASN A 1 256 ? -25.672 -1.316 -16.345 1.00 40.78 256 ASN A N 1
ATOM 1951 C CA . ASN A 1 256 ? -26.100 -1.900 -15.077 1.00 40.78 256 ASN A CA 1
ATOM 1952 C C . ASN A 1 256 ? -24.974 -2.803 -14.532 1.00 40.78 256 ASN A C 1
ATOM 1954 O O . ASN A 1 256 ? -24.614 -3.764 -15.221 1.00 40.78 256 ASN A O 1
ATOM 1958 N N . PRO A 1 257 ? -24.451 -2.564 -13.311 1.00 43.88 257 PRO A N 1
ATOM 1959 C CA . PRO A 1 257 ? -23.343 -3.343 -12.743 1.00 43.88 257 PRO A CA 1
ATOM 1960 C C . PRO A 1 257 ? -23.630 -4.849 -12.670 1.00 43.88 257 PRO A C 1
ATOM 1962 O O . PRO A 1 257 ? -22.713 -5.665 -12.664 1.00 43.88 257 PRO A O 1
ATOM 1965 N N . HIS A 1 258 ? -24.913 -5.218 -12.641 1.00 42.03 258 HIS A N 1
ATOM 1966 C CA . HIS A 1 258 ? -25.378 -6.593 -12.485 1.00 42.03 258 HIS A CA 1
ATOM 1967 C C . HIS A 1 258 ? -25.618 -7.348 -13.802 1.00 42.03 258 HIS A C 1
ATOM 1969 O O . HIS A 1 258 ? -25.739 -8.567 -13.765 1.00 42.03 258 HIS A O 1
ATOM 1975 N N . ASN A 1 259 ? -25.636 -6.683 -14.966 1.00 36.12 259 ASN A N 1
ATOM 1976 C CA . ASN A 1 259 ? -25.936 -7.343 -16.251 1.00 36.12 259 ASN A CA 1
ATOM 1977 C C . ASN A 1 259 ? -24.701 -7.897 -16.989 1.00 36.12 259 ASN A C 1
ATOM 1979 O O . ASN A 1 259 ? -24.841 -8.437 -18.080 1.00 36.12 259 ASN A O 1
ATOM 1983 N N . GLY A 1 260 ? -23.500 -7.773 -16.416 1.00 36.75 260 GLY A N 1
ATOM 1984 C CA . GLY A 1 260 ? -22.255 -8.298 -16.995 1.00 36.75 260 GLY A CA 1
ATOM 1985 C C . GLY A 1 260 ? -21.799 -9.649 -16.434 1.00 36.75 260 GLY A C 1
ATOM 1986 O O . GLY A 1 260 ? -20.708 -10.099 -16.776 1.00 36.75 260 GLY A O 1
ATOM 1987 N N . TYR A 1 261 ? -22.585 -10.281 -15.556 1.00 40.47 261 TYR A N 1
ATOM 1988 C CA . TYR A 1 261 ? -22.277 -11.601 -15.001 1.00 40.47 261 TYR A CA 1
ATOM 1989 C C . TYR A 1 261 ? -22.613 -12.711 -16.008 1.00 40.47 261 TYR A C 1
ATOM 1991 O O . TYR A 1 261 ? -23.490 -13.537 -15.777 1.00 40.47 261 TYR A O 1
ATOM 1999 N N . GLU A 1 262 ? -21.892 -12.758 -17.129 1.00 32.53 262 GLU A N 1
ATOM 2000 C CA . GLU A 1 262 ? -21.732 -14.030 -17.829 1.00 32.53 262 GLU A CA 1
ATOM 2001 C C . GLU A 1 262 ? -20.698 -14.858 -17.065 1.00 32.53 262 GLU A C 1
ATOM 2003 O O . GLU A 1 262 ? -19.515 -14.523 -16.982 1.00 32.53 262 GLU A O 1
ATOM 2008 N N . ALA A 1 263 ? -21.188 -15.937 -16.457 1.00 34.22 263 ALA A N 1
ATOM 2009 C CA . ALA A 1 263 ? -20.401 -17.005 -15.868 1.00 34.22 263 ALA A CA 1
ATOM 2010 C C . ALA A 1 263 ? -19.535 -17.665 -16.957 1.00 34.22 263 ALA A C 1
ATOM 2012 O O . ALA A 1 263 ? -19.918 -18.658 -17.569 1.00 34.22 263 ALA A O 1
ATOM 2013 N N . GLY A 1 264 ? -18.373 -17.078 -17.235 1.00 31.23 264 GLY A N 1
ATOM 2014 C CA . GLY A 1 264 ? -17.455 -17.541 -18.267 1.00 31.23 264 GLY A CA 1
ATOM 2015 C C . GLY A 1 264 ? -16.004 -17.386 -17.829 1.00 31.23 264 GLY A C 1
ATOM 2016 O O . GLY A 1 264 ? -15.458 -16.291 -17.874 1.00 31.23 264 GLY A O 1
ATOM 2017 N N . ASN A 1 265 ? -15.395 -18.512 -17.448 1.00 32.66 265 ASN A N 1
ATOM 2018 C CA . ASN A 1 265 ? -13.962 -18.742 -17.218 1.00 32.66 265 ASN A CA 1
ATOM 2019 C C . ASN A 1 265 ? -13.289 -17.891 -16.124 1.00 32.66 265 ASN A C 1
ATOM 2021 O O . ASN A 1 265 ? -12.737 -16.816 -16.356 1.00 32.66 265 ASN A O 1
ATOM 2025 N N . LEU A 1 266 ? -13.295 -18.449 -14.909 1.00 41.06 266 LEU A N 1
ATOM 2026 C CA . LEU A 1 266 ? -12.644 -17.905 -13.721 1.00 41.06 266 LEU A CA 1
ATOM 2027 C C . LEU A 1 266 ? -11.124 -18.115 -13.745 1.00 41.06 266 LEU A C 1
ATOM 2029 O O . LEU A 1 266 ? -10.634 -19.232 -13.593 1.00 41.06 266 LEU A O 1
ATOM 2033 N N . ASP A 1 267 ? -10.396 -17.009 -13.853 1.00 45.34 267 ASP A N 1
ATOM 2034 C CA . ASP A 1 267 ? -8.948 -16.945 -13.672 1.00 45.34 267 ASP A CA 1
ATOM 2035 C C . ASP A 1 267 ? -8.619 -16.799 -12.160 1.00 45.34 267 ASP A C 1
ATOM 2037 O O . ASP A 1 267 ? -9.231 -15.961 -11.482 1.00 45.34 267 ASP A O 1
ATOM 2041 N N . PRO A 1 268 ? -7.664 -17.563 -11.589 1.00 46.56 268 PRO A N 1
ATOM 2042 C CA . PRO A 1 268 ? -7.299 -17.513 -10.162 1.00 46.56 268 PRO A CA 1
ATOM 2043 C C . PRO A 1 268 ? -6.790 -16.140 -9.685 1.00 46.56 268 PRO A C 1
ATOM 2045 O O . PRO A 1 268 ? -6.720 -15.880 -8.489 1.00 46.56 268 PRO A O 1
ATOM 2048 N N . THR A 1 269 ? -6.493 -15.219 -10.597 1.00 48.59 269 THR A N 1
ATOM 2049 C CA . THR A 1 269 ? -6.166 -13.815 -10.313 1.00 48.59 269 THR A CA 1
ATOM 2050 C C . THR A 1 269 ? -7.356 -12.992 -9.792 1.00 48.59 269 THR A C 1
ATOM 2052 O O . THR A 1 269 ? -7.131 -12.001 -9.098 1.00 48.59 269 THR A O 1
ATOM 2055 N N . ASN A 1 270 ? -8.613 -13.396 -10.041 1.00 64.56 270 ASN A N 1
ATOM 2056 C CA . ASN A 1 270 ? -9.799 -12.685 -9.531 1.00 64.56 270 ASN A CA 1
ATOM 2057 C C . ASN A 1 270 ? -10.037 -12.909 -8.021 1.00 64.56 270 ASN A C 1
ATOM 2059 O O . ASN A 1 270 ? -10.466 -11.981 -7.337 1.00 64.56 270 ASN A O 1
ATOM 2063 N N . ILE A 1 271 ? -9.771 -14.107 -7.477 1.00 71.50 271 ILE A N 1
ATOM 2064 C CA . ILE A 1 271 ? -10.050 -14.392 -6.053 1.00 71.50 271 ILE A CA 1
ATOM 2065 C C . ILE A 1 271 ? -9.065 -13.669 -5.129 1.00 71.50 271 ILE A C 1
ATOM 2067 O O . ILE A 1 271 ? -9.464 -13.134 -4.097 1.00 71.50 271 ILE A O 1
ATOM 2071 N N . THR A 1 272 ? -7.792 -13.576 -5.525 1.00 66.88 272 THR A N 1
ATOM 2072 C CA . THR A 1 272 ? -6.766 -12.845 -4.768 1.00 66.88 272 THR A CA 1
ATOM 2073 C C . THR A 1 272 ? -7.095 -11.355 -4.683 1.00 66.88 272 THR A C 1
ATOM 2075 O O . THR A 1 272 ? -6.977 -10.765 -3.613 1.00 66.88 272 THR A O 1
ATOM 2078 N N . ASP A 1 273 ? -7.579 -10.754 -5.773 1.00 68.44 273 ASP A N 1
ATOM 2079 C CA . ASP A 1 273 ? -8.025 -9.355 -5.787 1.00 68.44 273 ASP A CA 1
ATOM 2080 C C . ASP A 1 273 ? -9.240 -9.137 -4.867 1.00 68.44 273 ASP A C 1
ATOM 2082 O O . ASP A 1 273 ? -9.278 -8.180 -4.094 1.00 68.44 273 ASP A O 1
ATOM 2086 N N . ILE A 1 274 ? -10.203 -10.064 -4.862 1.00 75.00 274 ILE A N 1
ATOM 2087 C CA . ILE A 1 274 ? -11.368 -9.992 -3.967 1.00 75.00 274 ILE A CA 1
ATOM 2088 C C . ILE A 1 274 ? -10.956 -10.131 -2.494 1.00 75.00 274 ILE A C 1
ATOM 2090 O O . ILE A 1 274 ? -11.453 -9.374 -1.661 1.00 75.00 274 ILE A O 1
ATOM 2094 N N . ARG A 1 275 ? -10.009 -11.016 -2.162 1.00 79.31 275 ARG A N 1
ATOM 2095 C CA . ARG A 1 275 ? -9.457 -11.128 -0.798 1.00 79.31 275 ARG A CA 1
ATOM 2096 C C . ARG A 1 275 ? -8.745 -9.850 -0.356 1.00 79.31 275 ARG A C 1
ATOM 2098 O O . ARG A 1 275 ? -8.968 -9.391 0.757 1.00 79.31 275 ARG A O 1
ATOM 2105 N N . ILE A 1 276 ? -7.945 -9.230 -1.227 1.00 73.50 276 ILE A N 1
ATOM 2106 C CA . ILE A 1 276 ? -7.293 -7.943 -0.925 1.00 73.50 276 ILE A CA 1
ATOM 2107 C C . ILE A 1 276 ? -8.343 -6.857 -0.667 1.00 73.50 276 ILE A C 1
ATOM 2109 O O . ILE A 1 276 ? -8.219 -6.083 0.279 1.00 73.50 276 ILE A O 1
ATOM 2113 N N . ARG A 1 277 ? -9.410 -6.800 -1.471 1.00 72.62 277 ARG A N 1
ATOM 2114 C CA . ARG A 1 277 ? -10.508 -5.841 -1.266 1.00 72.62 277 ARG A CA 1
ATOM 2115 C C . ARG A 1 277 ? -11.251 -6.085 0.040 1.00 72.62 277 ARG A C 1
ATOM 2117 O O . ARG A 1 277 ? -11.556 -5.122 0.736 1.00 72.62 277 ARG A O 1
ATOM 2124 N N . PHE A 1 278 ? -11.506 -7.348 0.369 1.00 84.00 278 PHE A N 1
ATOM 2125 C CA . PHE A 1 278 ? -12.090 -7.737 1.644 1.00 84.00 278 PHE A CA 1
ATOM 2126 C C . PHE A 1 278 ? -11.238 -7.224 2.812 1.00 84.00 278 PHE A C 1
ATOM 2128 O O . PHE A 1 278 ? -11.748 -6.515 3.675 1.00 84.00 278 PHE A O 1
ATOM 2135 N N . LEU A 1 279 ? -9.928 -7.481 2.779 1.00 82.50 279 LEU A N 1
ATOM 2136 C CA . LEU A 1 279 ? -8.981 -7.030 3.800 1.00 82.50 279 LEU A CA 1
ATOM 2137 C C . LEU A 1 279 ? -8.865 -5.501 3.885 1.00 82.50 279 LEU A C 1
ATOM 2139 O O . LEU A 1 279 ? -8.800 -4.954 4.982 1.00 82.50 279 LEU A O 1
ATOM 2143 N N . ASN A 1 280 ? -8.917 -4.787 2.759 1.00 76.25 280 ASN A N 1
ATOM 2144 C CA . ASN A 1 280 ? -8.989 -3.324 2.768 1.00 76.25 280 ASN A CA 1
ATOM 2145 C C . ASN A 1 280 ? -10.277 -2.831 3.452 1.00 76.25 280 ASN A C 1
ATOM 2147 O O . ASN A 1 280 ? -10.232 -1.880 4.229 1.00 76.25 280 ASN A O 1
ATOM 2151 N N . GLY A 1 281 ? -11.416 -3.491 3.208 1.00 78.75 281 GLY A N 1
ATOM 2152 C CA . GLY A 1 281 ? -12.670 -3.221 3.921 1.00 78.75 281 GLY A CA 1
ATOM 2153 C C . GLY A 1 281 ? -12.549 -3.473 5.428 1.00 78.75 281 GLY A C 1
ATOM 2154 O O . GLY A 1 281 ? -12.996 -2.656 6.232 1.00 78.75 281 GLY A O 1
ATOM 2155 N N . VAL A 1 282 ? -11.859 -4.548 5.822 1.00 84.81 282 VAL A N 1
ATOM 2156 C CA . VAL A 1 282 ? -11.537 -4.849 7.227 1.00 84.81 282 VAL A CA 1
ATOM 2157 C C . VAL A 1 282 ? -10.669 -3.742 7.848 1.00 84.81 282 VAL A C 1
ATOM 2159 O O . VAL A 1 282 ? -10.980 -3.273 8.943 1.00 84.81 282 VAL A O 1
ATOM 2162 N N . GLN A 1 283 ? -9.636 -3.254 7.149 1.00 78.94 283 GLN A N 1
ATOM 2163 C CA . GLN A 1 283 ? -8.798 -2.142 7.626 1.00 78.94 283 GLN A CA 1
ATOM 2164 C C . GLN A 1 283 ? -9.595 -0.848 7.820 1.00 78.94 283 GLN A C 1
ATOM 2166 O O . GLN A 1 283 ? -9.421 -0.171 8.835 1.00 78.94 283 GLN A O 1
ATOM 2171 N N . VAL A 1 284 ? -10.483 -0.509 6.881 1.00 74.69 284 VAL A N 1
ATOM 2172 C CA . VAL A 1 284 ? -11.371 0.659 7.004 1.00 74.69 284 VAL A CA 1
ATOM 2173 C C . VAL A 1 284 ? -12.272 0.516 8.229 1.00 74.69 284 VAL A C 1
ATOM 2175 O O . VAL A 1 284 ? -12.356 1.441 9.034 1.00 74.69 284 VAL A O 1
ATOM 2178 N N . ALA A 1 285 ? -12.860 -0.664 8.439 1.00 83.06 285 ALA A N 1
ATOM 2179 C CA . ALA A 1 285 ? -13.682 -0.925 9.614 1.00 83.06 285 ALA A CA 1
ATOM 2180 C C . ALA A 1 285 ? -12.890 -0.786 10.932 1.00 83.06 285 ALA A C 1
ATOM 2182 O O . ALA A 1 285 ? -13.438 -0.309 11.926 1.00 83.06 285 ALA A O 1
ATOM 2183 N N . TYR A 1 286 ? -11.602 -1.151 10.968 1.00 82.94 286 TYR A N 1
ATOM 2184 C CA . TYR A 1 286 ? -10.752 -0.899 12.139 1.00 82.94 286 TYR A CA 1
ATOM 2185 C C . TYR A 1 286 ? -10.507 0.592 12.385 1.00 82.94 286 TYR A C 1
ATOM 2187 O O . TYR A 1 286 ? -10.569 1.026 13.536 1.00 82.94 286 TYR A O 1
ATOM 2195 N N . TRP A 1 287 ? -10.257 1.379 11.335 1.00 75.38 287 TRP A N 1
ATOM 2196 C CA . TRP A 1 287 ? -10.110 2.832 11.456 1.00 75.38 287 TRP A CA 1
ATOM 2197 C C . TRP A 1 287 ? -11.384 3.493 11.983 1.00 75.38 287 TRP A C 1
ATOM 2199 O O . TRP A 1 287 ? -11.303 4.281 12.922 1.00 75.38 287 TRP A O 1
ATOM 2209 N N . GLU A 1 288 ? -12.552 3.124 11.457 1.00 76.62 288 GLU A N 1
ATOM 2210 C CA . GLU A 1 288 ? -13.841 3.627 11.948 1.00 76.62 288 GLU A CA 1
ATOM 2211 C C . GLU A 1 288 ? -14.071 3.262 13.419 1.00 76.62 288 GLU A C 1
ATOM 2213 O O . GLU A 1 288 ? -14.497 4.096 14.212 1.00 76.62 288 GLU A O 1
ATOM 2218 N N . MET A 1 289 ? -13.730 2.036 13.831 1.00 80.69 289 MET A N 1
ATOM 2219 C CA . MET A 1 289 ? -13.839 1.637 15.237 1.00 80.69 289 MET A CA 1
ATOM 2220 C C . MET A 1 289 ? -12.891 2.411 16.159 1.00 80.69 289 MET A C 1
ATOM 2222 O O . MET A 1 289 ? -13.216 2.591 17.337 1.00 80.69 289 MET A O 1
ATOM 2226 N N . LEU A 1 290 ? -11.727 2.834 15.662 1.00 80.38 290 LEU A N 1
ATOM 2227 C CA . LEU A 1 290 ? -10.794 3.679 16.404 1.00 80.38 290 LEU A CA 1
ATOM 2228 C C . LEU A 1 290 ? -11.328 5.111 16.528 1.00 80.38 290 LEU A C 1
ATOM 2230 O O . LEU A 1 290 ? -11.269 5.669 17.621 1.00 80.38 290 LEU A O 1
ATOM 2234 N N . ASP A 1 291 ? -11.871 5.675 15.447 1.00 72.06 291 ASP A N 1
ATOM 2235 C CA . ASP A 1 291 ? -12.440 7.030 15.432 1.00 72.06 291 ASP A CA 1
ATOM 2236 C C . ASP A 1 291 ? -13.694 7.129 16.322 1.00 72.06 291 ASP A C 1
ATOM 2238 O O . ASP A 1 291 ? -13.824 8.040 17.140 1.00 72.06 291 ASP A O 1
ATOM 2242 N N . ASP A 1 292 ? -14.541 6.094 16.299 1.00 73.12 292 ASP A N 1
ATOM 2243 C CA . ASP A 1 292 ? -15.651 5.906 17.242 1.00 73.12 292 ASP A CA 1
ATOM 2244 C C . ASP A 1 292 ? -15.178 5.748 18.710 1.00 73.12 292 ASP A C 1
ATOM 2246 O O . ASP A 1 292 ? -15.974 5.841 19.649 1.00 73.12 292 ASP A O 1
ATOM 2250 N N . GLY A 1 293 ? -13.899 5.431 18.940 1.00 69.38 293 GLY A N 1
ATOM 2251 C CA . GLY A 1 293 ? -13.330 5.080 20.247 1.00 69.38 293 GLY A CA 1
ATOM 2252 C C . GLY A 1 293 ? -13.786 3.736 20.815 1.00 69.38 293 GLY A C 1
ATOM 2253 O O . GLY A 1 293 ? -13.745 3.509 22.022 1.00 69.38 293 GLY A O 1
ATOM 2254 N N . ARG A 1 294 ? -14.247 2.817 19.969 1.00 74.12 294 ARG A N 1
ATOM 2255 C CA . ARG A 1 294 ? -14.632 1.460 20.396 1.00 74.12 294 ARG A CA 1
ATOM 2256 C C . ARG A 1 294 ? -13.420 0.590 20.708 1.00 74.12 294 ARG A C 1
ATOM 2258 O O . ARG A 1 294 ? -13.527 -0.329 21.521 1.00 74.12 294 ARG A O 1
ATOM 2265 N N . ILE A 1 295 ? -12.292 0.875 20.060 1.00 82.12 295 ILE A N 1
ATOM 2266 C CA . ILE A 1 295 ? -11.005 0.212 20.278 1.00 82.12 295 ILE A CA 1
ATOM 2267 C C . ILE A 1 295 ? -9.939 1.228 20.684 1.00 82.12 295 ILE A C 1
ATOM 2269 O O . ILE A 1 295 ? -9.989 2.396 20.310 1.00 82.12 295 ILE A O 1
ATOM 2273 N N . THR A 1 296 ? -8.948 0.778 21.451 1.00 77.12 296 THR A N 1
ATOM 2274 C CA . THR A 1 296 ? -7.790 1.607 21.805 1.00 77.12 296 THR A CA 1
ATOM 2275 C C . THR A 1 296 ? -6.799 1.685 20.646 1.00 77.12 296 THR A C 1
ATOM 2277 O O . THR A 1 296 ? -6.720 0.775 19.821 1.00 77.12 296 THR A O 1
ATOM 2280 N N . GLN A 1 297 ? -5.953 2.717 20.639 1.00 77.12 297 GLN A N 1
ATOM 2281 C CA . GLN A 1 297 ? -4.880 2.862 19.648 1.00 77.12 297 GLN A CA 1
ATOM 2282 C C . GLN A 1 297 ? -3.927 1.653 19.618 1.00 77.12 297 GLN A C 1
ATOM 2284 O O . GLN A 1 297 ? -3.527 1.213 18.545 1.00 77.12 297 GLN A O 1
ATOM 2289 N N . SER A 1 298 ? -3.618 1.069 20.782 1.00 73.81 298 SER A N 1
ATOM 2290 C CA . SER A 1 298 ? -2.809 -0.154 20.886 1.00 73.81 298 SER A CA 1
ATOM 2291 C C . SER A 1 298 ? -3.489 -1.379 20.268 1.00 73.81 298 SER A C 1
ATOM 2293 O O . SER A 1 298 ? -2.824 -2.223 19.673 1.00 73.81 298 SER A O 1
ATOM 2295 N N . THR A 1 299 ? -4.814 -1.476 20.389 1.00 81.06 299 THR A N 1
ATOM 2296 C CA . THR A 1 299 ? -5.601 -2.562 19.792 1.00 81.06 299 THR A CA 1
ATOM 2297 C C . THR A 1 299 ? -5.663 -2.389 18.276 1.00 81.06 299 THR A C 1
ATOM 2299 O O . THR A 1 299 ? -5.406 -3.339 17.542 1.00 81.06 299 THR A O 1
ATOM 2302 N N . ALA A 1 300 ? -5.907 -1.163 17.802 1.00 79.19 300 ALA A N 1
ATOM 2303 C CA . ALA A 1 300 ? -5.923 -0.832 16.381 1.00 79.19 300 ALA A CA 1
ATOM 2304 C C . ALA A 1 300 ? -4.580 -1.127 15.697 1.00 79.19 300 ALA A C 1
ATOM 2306 O O . ALA A 1 300 ? -4.571 -1.732 14.631 1.00 79.19 300 ALA A O 1
ATOM 2307 N N . SER A 1 301 ? -3.443 -0.790 16.322 1.00 80.06 301 SER A N 1
ATOM 2308 C CA . SER A 1 301 ? -2.126 -1.082 15.737 1.00 80.06 301 SER A CA 1
ATOM 2309 C C . SER A 1 301 ? -1.873 -2.581 15.565 1.00 80.06 301 SER A C 1
ATOM 2311 O O . SER A 1 301 ? -1.298 -2.991 14.562 1.00 80.06 301 SER A O 1
ATOM 2313 N N . VAL A 1 302 ? -2.326 -3.404 16.518 1.00 81.25 302 VAL A N 1
ATOM 2314 C CA . VAL A 1 302 ? -2.194 -4.870 16.443 1.00 81.25 302 VAL A CA 1
ATOM 2315 C C . VAL A 1 302 ? -3.101 -5.447 15.350 1.00 81.25 302 VAL A C 1
ATOM 2317 O O . VAL A 1 302 ? -2.649 -6.281 14.569 1.00 81.25 302 VAL A O 1
ATOM 2320 N N . LEU A 1 303 ? -4.346 -4.967 15.257 1.00 82.38 303 LEU A N 1
ATOM 2321 C CA . LEU A 1 303 ? -5.318 -5.373 14.233 1.00 82.38 303 LEU A CA 1
ATOM 2322 C C . LEU A 1 303 ? -4.906 -4.950 12.814 1.00 82.38 303 LEU A C 1
ATOM 2324 O O . LEU A 1 303 ? -5.099 -5.693 11.861 1.00 82.38 303 LEU A O 1
ATOM 2328 N N . MET A 1 304 ? -4.312 -3.767 12.650 1.00 76.69 304 MET A N 1
ATOM 2329 C CA . MET A 1 304 ? -3.814 -3.320 11.344 1.00 76.69 304 MET A CA 1
ATOM 2330 C C . MET A 1 304 ? -2.604 -4.139 10.904 1.00 76.69 304 MET A C 1
ATOM 2332 O O . MET A 1 304 ? -2.547 -4.596 9.765 1.00 76.69 304 MET A O 1
ATOM 2336 N N . GLN A 1 305 ? -1.676 -4.397 11.830 1.00 75.62 305 GLN A N 1
ATOM 2337 C CA . GLN A 1 305 ? -0.492 -5.196 11.544 1.00 75.62 305 GLN A CA 1
ATOM 2338 C C . GLN A 1 305 ? -0.853 -6.628 11.121 1.00 75.62 305 GLN A C 1
ATOM 2340 O O . GLN A 1 305 ? -0.182 -7.185 10.258 1.00 75.62 305 GLN A O 1
ATOM 2345 N N . SER A 1 306 ? -1.910 -7.230 11.679 1.00 77.88 306 SER A N 1
ATOM 2346 C CA . SER A 1 306 ? -2.312 -8.586 11.294 1.00 77.88 306 SER A CA 1
ATOM 2347 C C . SER A 1 306 ? -2.813 -8.688 9.853 1.00 77.88 306 SER A C 1
ATOM 2349 O O . SER A 1 306 ? -2.616 -9.729 9.231 1.00 77.88 306 SER A O 1
ATOM 2351 N N . VAL A 1 307 ? -3.397 -7.617 9.306 1.00 72.81 307 VAL A N 1
ATOM 2352 C CA . VAL A 1 307 ? -3.862 -7.575 7.911 1.00 72.81 307 VAL A CA 1
ATOM 2353 C C . VAL A 1 307 ? -2.696 -7.413 6.928 1.00 72.81 307 VAL A C 1
ATOM 2355 O O . VAL A 1 307 ? -2.671 -8.074 5.892 1.00 72.81 307 VAL A O 1
ATOM 2358 N N . ASP A 1 308 ? -1.683 -6.611 7.271 1.00 60.84 308 ASP A N 1
ATOM 2359 C CA . ASP A 1 308 ? -0.507 -6.377 6.410 1.00 60.84 308 ASP A CA 1
ATOM 2360 C C . ASP A 1 308 ? 0.382 -7.626 6.231 1.00 60.84 308 ASP A C 1
ATOM 2362 O O . ASP A 1 308 ? 1.210 -7.694 5.321 1.00 60.84 308 ASP A O 1
ATOM 2366 N N . LEU A 1 309 ? 0.226 -8.621 7.108 1.00 58.97 309 LEU A N 1
ATOM 2367 C CA . LEU A 1 309 ? 0.976 -9.879 7.110 1.00 58.97 309 LEU A CA 1
ATOM 2368 C C . LEU A 1 309 ? 0.333 -10.993 6.261 1.00 58.97 309 LEU A C 1
ATOM 2370 O O . LEU A 1 309 ? 0.897 -12.089 6.187 1.00 58.97 309 LEU A O 1
ATOM 2374 N N . VAL A 1 310 ? -0.823 -10.754 5.629 1.00 57.44 310 VAL A N 1
ATOM 2375 C CA . VAL A 1 310 ? -1.556 -11.796 4.893 1.00 57.44 310 VAL A CA 1
ATOM 2376 C C . VAL A 1 310 ? -0.885 -12.123 3.552 1.00 57.44 310 VAL A C 1
ATOM 2378 O O . VAL A 1 310 ? -0.685 -11.265 2.693 1.00 57.44 310 VAL A O 1
ATOM 2381 N N . SER A 1 311 ? -0.544 -13.404 3.366 1.00 51.84 311 SER A N 1
ATOM 2382 C CA . SER A 1 311 ? 0.005 -13.959 2.123 1.00 51.84 311 SER A CA 1
ATOM 2383 C C . SER A 1 311 ? -1.086 -14.268 1.093 1.00 51.84 311 SER A C 1
ATOM 2385 O O . SER A 1 311 ? -2.206 -14.612 1.449 1.00 51.84 311 SER A O 1
ATOM 2387 N N . THR A 1 312 ? -0.716 -14.248 -0.187 1.00 52.50 312 THR A N 1
ATOM 2388 C CA . THR A 1 312 ? -1.543 -14.383 -1.405 1.00 52.50 312 THR A CA 1
ATOM 2389 C C . THR A 1 312 ? -2.495 -15.591 -1.520 1.00 52.50 312 THR A C 1
ATOM 2391 O O . THR A 1 312 ? -3.243 -15.663 -2.495 1.00 52.50 312 THR A O 1
ATOM 2394 N N . GLU A 1 313 ? -2.496 -16.540 -0.582 1.00 58.84 313 GLU A N 1
ATOM 2395 C CA . GLU A 1 313 ? -3.181 -17.835 -0.726 1.00 58.84 313 GLU A CA 1
ATOM 2396 C C . GLU A 1 313 ? -4.555 -17.930 -0.037 1.00 58.84 313 GLU A C 1
ATOM 2398 O O . GLU A 1 313 ? -5.468 -18.474 -0.655 1.00 58.84 313 GLU A O 1
ATOM 2403 N N . ALA A 1 314 ? -4.743 -17.396 1.178 1.00 62.62 314 ALA A N 1
ATOM 2404 C CA . ALA A 1 314 ? -6.011 -17.422 1.928 1.00 62.62 314 ALA A CA 1
ATOM 2405 C C . ALA A 1 314 ? -6.065 -16.275 2.954 1.00 62.62 314 ALA A C 1
ATOM 2407 O O . ALA A 1 314 ? -5.010 -15.771 3.353 1.00 62.62 314 ALA A O 1
ATOM 2408 N N . LEU A 1 315 ? -7.267 -15.876 3.397 1.00 69.94 315 LEU A N 1
ATOM 2409 C CA . LEU A 1 315 ? -7.391 -15.004 4.573 1.00 69.94 315 LEU A CA 1
ATOM 2410 C C . LEU A 1 315 ? -6.696 -15.703 5.760 1.00 69.94 315 LEU A C 1
ATOM 2412 O O . LEU A 1 315 ? -6.855 -16.911 5.943 1.00 69.94 315 LEU A O 1
ATOM 2416 N N . CYS A 1 316 ? -5.779 -14.991 6.420 1.00 64.94 316 CYS A N 1
ATOM 2417 C CA . CYS A 1 316 ? -4.895 -15.524 7.469 1.00 64.94 316 CYS A CA 1
ATOM 2418 C C . CYS A 1 316 ? -4.678 -14.519 8.609 1.00 64.94 316 CYS A C 1
ATOM 2420 O O . CYS A 1 316 ? -3.728 -14.654 9.389 1.00 64.94 316 CYS A O 1
ATOM 2422 N N . ASP A 1 317 ? -5.469 -13.455 8.675 1.00 75.44 317 ASP A N 1
ATOM 2423 C CA . ASP A 1 317 ? -5.212 -12.335 9.577 1.00 75.44 317 ASP A CA 1
ATOM 2424 C C . ASP A 1 317 ? -5.418 -12.730 11.048 1.00 75.44 317 ASP A C 1
ATOM 2426 O O . ASP A 1 317 ? -4.649 -12.307 11.919 1.00 75.44 317 ASP A O 1
ATOM 2430 N N . TRP A 1 318 ? -6.317 -13.678 11.332 1.00 82.19 318 TRP A N 1
ATOM 2431 C CA . TRP A 1 318 ? -6.448 -14.255 12.672 1.00 82.19 318 TRP A CA 1
ATOM 2432 C C . TRP A 1 318 ? -5.160 -14.934 13.171 1.00 82.19 318 TRP A C 1
ATOM 2434 O O . TRP A 1 318 ? -4.848 -14.904 14.367 1.00 82.19 318 TRP A O 1
ATOM 2444 N N . ARG A 1 319 ? -4.333 -15.499 12.277 1.00 75.75 319 ARG A N 1
ATOM 2445 C CA . ARG A 1 319 ? -3.070 -16.165 12.654 1.00 75.75 319 ARG A CA 1
ATOM 2446 C C . ARG A 1 319 ? -2.097 -15.209 13.347 1.00 75.75 319 ARG A C 1
ATOM 2448 O O . ARG A 1 319 ? -1.380 -15.636 14.255 1.00 75.75 319 ARG A O 1
ATOM 2455 N N . GLY A 1 320 ? -2.081 -13.939 12.936 1.00 69.00 320 GLY A N 1
ATOM 2456 C CA . GLY A 1 320 ? -1.277 -12.887 13.561 1.00 69.00 320 GLY A CA 1
ATOM 2457 C C . GLY A 1 320 ? -1.813 -12.448 14.927 1.00 69.00 320 GLY A C 1
ATOM 2458 O O . GLY A 1 320 ? -1.032 -12.069 15.797 1.00 69.00 320 GLY A O 1
ATOM 2459 N N . LEU A 1 321 ? -3.127 -12.561 15.140 1.00 79.12 321 LEU A N 1
ATOM 2460 C CA . LEU A 1 321 ? -3.825 -12.136 16.361 1.00 79.12 321 LEU A CA 1
ATOM 2461 C C . LEU A 1 321 ? -3.891 -13.227 17.435 1.00 79.12 321 LEU A C 1
ATOM 2463 O O . LEU A 1 321 ? -3.938 -12.933 18.631 1.00 79.12 321 LEU A O 1
ATOM 2467 N N . LYS A 1 322 ? -3.825 -14.497 17.033 1.00 78.38 322 LYS A N 1
ATOM 2468 C CA . LYS A 1 322 ? -3.889 -15.668 17.918 1.00 78.38 322 LYS A CA 1
ATOM 2469 C C . LYS A 1 322 ? -2.922 -15.624 19.118 1.00 78.38 322 LYS A C 1
ATOM 2471 O O . LYS A 1 322 ? -3.345 -15.981 20.220 1.00 78.38 322 LYS A O 1
ATOM 2476 N N . PRO A 1 323 ? -1.657 -15.168 18.989 1.00 73.62 323 PRO A N 1
ATOM 2477 C CA . PRO A 1 323 ? -0.755 -15.015 20.134 1.00 73.62 323 PRO A CA 1
ATOM 2478 C C . PRO A 1 323 ? -1.177 -13.915 21.119 1.00 73.62 323 PRO A C 1
ATOM 2480 O O . PRO A 1 323 ? -0.817 -13.988 22.289 1.00 73.62 323 PRO A O 1
ATOM 2483 N N . CYS A 1 324 ? -1.923 -12.903 20.665 1.00 69.12 324 CYS A N 1
ATOM 2484 C CA . CYS A 1 324 ? -2.428 -11.820 21.512 1.00 69.12 324 CYS A CA 1
ATOM 2485 C C . CYS A 1 324 ? -3.659 -12.242 22.326 1.00 69.12 324 CYS A C 1
ATOM 2487 O O . CYS A 1 324 ? -3.908 -11.671 23.386 1.00 69.12 324 CYS A O 1
ATOM 2489 N N . VAL A 1 325 ? -4.398 -13.245 21.842 1.00 71.56 325 VAL A N 1
ATOM 2490 C CA . VAL A 1 325 ? -5.605 -13.790 22.485 1.00 71.56 325 VAL A CA 1
ATOM 2491 C C . VAL A 1 325 ? -5.279 -14.977 23.403 1.00 71.56 325 VAL A C 1
ATOM 2493 O O . VAL A 1 325 ? -5.924 -15.156 24.434 1.00 71.56 325 VAL A O 1
ATOM 2496 N N . ARG A 1 326 ? -4.245 -15.778 23.095 1.00 66.25 326 ARG A N 1
ATOM 2497 C CA . ARG A 1 326 ? -3.832 -16.908 23.947 1.00 66.25 326 ARG A CA 1
ATOM 2498 C C . ARG A 1 326 ? -3.079 -16.460 25.203 1.00 66.25 326 ARG A C 1
ATOM 2500 O O . ARG A 1 326 ? -2.070 -15.762 25.131 1.00 66.25 326 ARG A O 1
ATOM 2507 N N . PHE A 1 327 ? -3.507 -16.971 26.358 1.00 62.53 327 PHE A N 1
ATOM 2508 C CA . PHE A 1 327 ? -2.812 -16.780 27.631 1.00 62.53 327 PHE A CA 1
ATOM 2509 C C . PHE A 1 327 ? -1.436 -17.483 27.630 1.00 62.53 327 PHE A C 1
ATOM 2511 O O . PHE A 1 327 ? -1.372 -18.695 27.413 1.00 62.53 327 PHE A O 1
ATOM 2518 N N . PRO A 1 328 ? -0.319 -16.773 27.887 1.00 54.81 328 PRO A N 1
ATOM 2519 C CA . PRO A 1 328 ? 1.004 -17.394 27.933 1.00 54.81 328 PRO A CA 1
ATOM 2520 C C . PRO A 1 328 ? 1.198 -18.284 29.170 1.00 54.81 328 PRO A C 1
ATOM 2522 O O . PRO A 1 328 ? 0.794 -17.924 30.279 1.00 54.81 328 PRO A O 1
ATOM 2525 N N . ASN A 1 329 ? 1.976 -19.363 29.018 1.00 49.47 329 ASN A N 1
ATOM 2526 C CA . ASN A 1 329 ? 2.388 -20.272 30.103 1.00 49.47 329 ASN A CA 1
ATOM 2527 C C . ASN A 1 329 ? 3.130 -19.579 31.270 1.00 49.47 329 ASN A C 1
ATOM 2529 O O . ASN A 1 329 ? 3.212 -20.141 32.357 1.00 49.47 329 ASN A O 1
ATOM 2533 N N . TYR A 1 330 ? 3.655 -18.359 31.087 1.00 50.97 330 TYR A N 1
ATOM 2534 C CA . TYR A 1 330 ? 4.306 -17.567 32.145 1.00 50.97 330 TYR A CA 1
ATOM 2535 C C . TYR A 1 330 ? 3.350 -17.158 33.281 1.00 50.97 330 TYR A C 1
ATOM 2537 O O . TYR A 1 330 ? 3.797 -16.888 34.395 1.00 50.97 330 TYR A O 1
ATOM 2545 N N . CYS A 1 331 ? 2.033 -17.185 33.065 1.00 49.84 331 CYS A N 1
ATOM 2546 C CA . CYS A 1 331 ? 1.073 -16.991 34.153 1.00 49.84 331 CYS A CA 1
ATOM 2547 C C . CYS A 1 331 ? 1.208 -18.062 35.266 1.00 49.84 331 CYS A C 1
ATOM 2549 O O . CYS A 1 331 ? 0.938 -17.752 36.425 1.00 49.84 331 CYS A O 1
ATOM 2551 N N . LYS A 1 332 ? 1.757 -19.256 34.965 1.00 50.69 332 LYS A N 1
ATOM 2552 C CA . LYS A 1 332 ? 2.183 -20.256 35.973 1.00 50.69 332 LYS A CA 1
ATOM 2553 C C . LYS A 1 332 ? 3.304 -19.743 36.880 1.00 50.69 332 LYS A C 1
ATOM 2555 O O . LYS A 1 332 ? 3.343 -20.045 38.066 1.00 50.69 332 LYS A O 1
ATOM 2560 N N . PHE A 1 333 ? 4.218 -18.942 36.334 1.00 46.53 333 PHE A N 1
ATOM 2561 C CA . PHE A 1 333 ? 5.336 -18.348 37.071 1.00 46.53 333 PHE A CA 1
ATOM 2562 C C . PHE A 1 333 ? 4.888 -17.151 37.928 1.00 46.53 333 PHE A C 1
ATOM 2564 O O . PHE A 1 333 ? 5.365 -16.970 39.051 1.00 46.53 333 PHE A O 1
ATOM 2571 N N . LEU A 1 334 ? 3.913 -16.378 37.434 1.00 49.12 334 LEU A N 1
ATOM 2572 C CA . LEU A 1 334 ? 3.246 -15.298 38.176 1.00 49.12 334 LEU A CA 1
ATOM 2573 C C . LEU A 1 334 ? 2.458 -15.796 39.399 1.00 49.12 334 LEU A C 1
ATOM 2575 O O . LEU A 1 334 ? 2.273 -15.037 40.345 1.00 49.12 334 LEU A O 1
ATOM 2579 N N . GLN A 1 335 ? 2.041 -17.067 39.409 1.00 51.31 335 GLN A N 1
ATOM 2580 C CA . GLN A 1 335 ? 1.446 -17.729 40.577 1.00 51.31 335 GLN A CA 1
ATOM 2581 C C . GLN A 1 335 ? 2.474 -18.146 41.646 1.00 51.31 335 GLN A C 1
ATOM 2583 O O . GLN A 1 335 ? 2.081 -18.620 42.716 1.00 51.31 335 GLN A O 1
ATOM 2588 N N . SER A 1 336 ? 3.781 -17.964 41.414 1.00 54.03 336 SER A N 1
ATOM 2589 C CA . SER A 1 336 ? 4.779 -18.196 42.461 1.00 54.03 336 SER A CA 1
ATOM 2590 C C . SER A 1 336 ? 4.585 -17.217 43.626 1.00 54.03 336 SER A C 1
ATOM 2592 O O . SER A 1 336 ? 4.138 -16.082 43.456 1.00 54.03 336 SER A O 1
ATOM 2594 N N . ARG A 1 337 ? 4.942 -17.657 44.839 1.00 54.25 337 ARG A N 1
ATOM 2595 C CA . ARG A 1 337 ? 4.713 -16.975 46.134 1.00 54.25 337 ARG A CA 1
ATOM 2596 C C . ARG A 1 337 ? 5.312 -15.560 46.263 1.00 54.25 337 ARG A C 1
ATOM 2598 O O . ARG A 1 337 ? 5.200 -14.960 47.327 1.00 54.25 337 ARG A O 1
ATOM 2605 N N . ILE A 1 338 ? 5.974 -15.067 45.220 1.00 60.12 338 ILE A N 1
ATOM 2606 C CA . ILE A 1 338 ? 6.801 -13.860 45.191 1.00 60.12 338 ILE A CA 1
ATOM 2607 C C . ILE A 1 338 ? 5.984 -12.619 44.785 1.00 60.12 338 ILE A C 1
ATOM 2609 O O . ILE A 1 338 ? 6.313 -11.516 45.213 1.00 60.12 338 ILE A O 1
ATOM 2613 N N . ILE A 1 339 ? 4.906 -12.766 44.002 1.00 62.69 339 ILE A N 1
ATOM 2614 C CA . ILE A 1 339 ? 4.163 -11.622 43.442 1.00 62.69 339 ILE A CA 1
ATOM 2615 C C . ILE A 1 339 ? 2.850 -11.382 44.215 1.00 62.69 339 ILE A C 1
ATOM 2617 O O . ILE A 1 339 ? 2.122 -12.335 44.509 1.00 62.69 339 ILE A O 1
ATOM 2621 N N . PRO A 1 340 ? 2.492 -10.122 44.551 1.00 71.94 340 PRO A N 1
ATOM 2622 C CA . PRO A 1 340 ? 1.240 -9.818 45.240 1.00 71.94 340 PRO A CA 1
ATOM 2623 C C . PRO A 1 340 ? 0.016 -10.294 44.444 1.00 71.94 340 PRO A C 1
ATOM 2625 O O . PRO A 1 340 ? -0.162 -9.925 43.284 1.00 71.94 340 PRO A O 1
ATOM 2628 N N . ARG A 1 341 ? -0.895 -11.036 45.090 1.00 65.38 341 ARG A N 1
ATOM 2629 C CA . ARG A 1 341 ? -2.112 -11.597 44.455 1.00 65.38 341 ARG A CA 1
ATOM 2630 C C . ARG A 1 341 ? -2.974 -10.556 43.725 1.00 65.38 341 ARG A C 1
ATOM 2632 O O . ARG A 1 341 ? -3.560 -10.861 42.689 1.00 65.38 341 ARG A O 1
ATOM 2639 N N . LYS A 1 342 ? -3.026 -9.318 44.235 1.00 66.12 342 LYS A N 1
ATOM 2640 C CA . LYS A 1 342 ? -3.741 -8.201 43.589 1.00 66.12 342 LYS A CA 1
ATOM 2641 C C . LYS A 1 342 ? -3.142 -7.830 42.227 1.00 66.12 342 LYS A C 1
ATOM 2643 O O . LYS A 1 342 ? -3.895 -7.539 41.307 1.00 66.12 342 LYS A O 1
ATOM 2648 N N . LEU A 1 343 ? -1.817 -7.885 42.091 1.00 65.81 343 LEU A N 1
ATOM 2649 C CA . LEU A 1 343 ? -1.113 -7.559 40.850 1.00 65.81 343 LEU A CA 1
ATOM 2650 C C . LEU A 1 343 ? -1.328 -8.647 39.789 1.00 65.81 343 LEU A C 1
ATOM 2652 O O . LEU A 1 343 ? -1.593 -8.339 38.634 1.00 65.81 343 LEU A O 1
ATOM 2656 N N . VAL A 1 344 ? -1.288 -9.920 40.199 1.00 65.81 344 VAL A N 1
ATOM 2657 C CA . VAL A 1 344 ? -1.570 -11.065 39.313 1.00 65.81 344 VAL A CA 1
ATOM 2658 C C . VAL A 1 344 ? -2.999 -10.993 38.773 1.00 65.81 344 VAL A C 1
ATOM 2660 O O . VAL A 1 344 ? -3.217 -11.137 37.576 1.00 65.81 344 VAL A O 1
ATOM 2663 N N . THR A 1 345 ? -3.964 -10.700 39.647 1.00 65.81 345 THR A N 1
ATOM 2664 C CA . THR A 1 345 ? -5.376 -10.555 39.262 1.00 65.81 345 THR A CA 1
ATOM 2665 C C . THR A 1 345 ? -5.572 -9.381 38.299 1.00 65.81 345 THR A C 1
ATOM 2667 O O . THR A 1 345 ? -6.249 -9.532 37.288 1.00 65.81 345 THR A O 1
ATOM 2670 N N . TYR A 1 346 ? -4.934 -8.237 38.569 1.00 67.56 346 TYR A N 1
ATOM 2671 C CA . TYR A 1 346 ? -4.963 -7.067 37.688 1.00 67.56 346 TYR A CA 1
ATOM 2672 C C . TYR A 1 346 ? -4.416 -7.382 36.285 1.00 67.56 346 TYR A C 1
ATOM 2674 O O . TYR A 1 346 ? -5.090 -7.115 35.296 1.00 67.56 346 TYR A O 1
ATOM 2682 N N . LEU A 1 347 ? -3.246 -8.026 36.193 1.00 67.25 347 LEU A N 1
ATOM 2683 C CA . LEU A 1 347 ? -2.618 -8.372 34.912 1.00 67.25 347 LEU A CA 1
ATOM 2684 C C . LEU A 1 347 ? -3.431 -9.392 34.100 1.00 67.25 347 LEU A C 1
ATOM 2686 O O . LEU A 1 347 ? -3.498 -9.287 32.877 1.00 67.25 347 LEU A O 1
ATOM 2690 N N . ILE A 1 348 ? -4.051 -10.377 34.761 1.00 69.12 348 ILE A N 1
ATOM 2691 C CA . ILE A 1 348 ? -4.919 -11.360 34.092 1.00 69.12 348 ILE A CA 1
ATOM 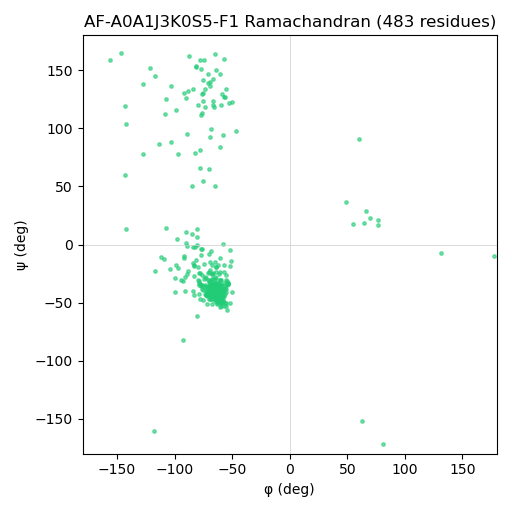2692 C C . ILE A 1 348 ? -6.154 -10.668 33.511 1.00 69.12 348 ILE A C 1
ATOM 2694 O O . ILE A 1 348 ? -6.510 -10.923 32.363 1.00 69.12 348 ILE A O 1
ATOM 2698 N N . VAL A 1 349 ? -6.778 -9.768 34.276 1.00 71.19 349 VAL A N 1
ATOM 2699 C CA . VAL A 1 349 ? -7.949 -9.000 33.833 1.00 71.19 349 VAL A CA 1
ATOM 2700 C C . VAL A 1 349 ? -7.602 -8.077 32.671 1.00 71.19 349 VAL A C 1
ATOM 2702 O O . VAL A 1 349 ? -8.330 -8.057 31.688 1.00 71.19 349 VAL A O 1
ATOM 2705 N N . GLU A 1 350 ? -6.485 -7.352 32.746 1.00 70.88 350 GLU A N 1
ATOM 2706 C CA . GLU A 1 350 ? -6.037 -6.441 31.684 1.00 70.88 350 GLU A CA 1
ATOM 2707 C C . GLU A 1 350 ? -5.747 -7.193 30.372 1.00 70.88 350 GLU A C 1
ATOM 2709 O O . GLU A 1 350 ? -6.088 -6.736 29.279 1.00 70.88 350 GLU A O 1
ATOM 2714 N N . ARG A 1 351 ? -5.169 -8.398 30.466 1.00 75.31 351 ARG A N 1
ATOM 2715 C CA . ARG A 1 351 ? -4.946 -9.268 29.302 1.00 75.31 351 ARG A CA 1
ATOM 2716 C C . ARG A 1 351 ? -6.245 -9.846 28.747 1.00 75.31 351 ARG A C 1
ATOM 2718 O O . ARG A 1 351 ? -6.418 -9.844 27.531 1.00 75.31 351 ARG A O 1
ATOM 2725 N N . LEU A 1 352 ? -7.151 -10.299 29.613 1.00 77.50 352 LEU A N 1
ATOM 2726 C CA . LEU A 1 352 ? -8.473 -10.791 29.218 1.00 77.50 352 LEU A CA 1
ATOM 2727 C C . LEU A 1 352 ? -9.292 -9.686 28.530 1.00 77.50 352 LEU A C 1
ATOM 2729 O O . LEU A 1 352 ? -9.908 -9.935 27.498 1.00 77.50 352 LEU A O 1
ATOM 2733 N N . GLU A 1 353 ? -9.237 -8.458 29.053 1.00 77.25 353 GLU A N 1
ATOM 2734 C CA . GLU A 1 353 ? -9.839 -7.259 28.460 1.00 77.25 353 GLU A CA 1
ATOM 2735 C C . GLU A 1 353 ? -9.320 -7.020 27.038 1.00 77.25 353 GLU A C 1
ATOM 2737 O O . GLU A 1 353 ? -10.106 -6.930 26.094 1.00 77.25 353 GLU A O 1
ATOM 2742 N N . SER A 1 354 ? -7.997 -6.985 26.867 1.00 80.94 354 SER A N 1
ATOM 2743 C CA . SER A 1 354 ? -7.372 -6.802 25.555 1.00 80.94 354 SER A CA 1
ATOM 2744 C C . SER A 1 354 ? -7.751 -7.912 24.567 1.00 80.94 354 SER A C 1
ATOM 2746 O O . SER A 1 354 ? -8.072 -7.611 23.417 1.00 80.94 354 SER A O 1
ATOM 2748 N N . ALA A 1 355 ? -7.777 -9.173 25.004 1.00 83.19 355 ALA A N 1
ATOM 2749 C CA . ALA A 1 355 ? -8.159 -10.309 24.167 1.00 83.19 355 ALA A CA 1
ATOM 2750 C C . ALA A 1 355 ? -9.635 -10.241 23.727 1.00 83.19 355 ALA A C 1
ATOM 2752 O O . ALA A 1 355 ? -9.947 -10.517 22.566 1.00 83.19 355 ALA A O 1
ATOM 2753 N N . CYS A 1 356 ? -10.537 -9.809 24.616 1.00 82.56 356 CYS A N 1
ATOM 2754 C CA . CYS A 1 356 ? -11.945 -9.582 24.282 1.00 82.56 356 CYS A CA 1
ATOM 2755 C C . CYS A 1 356 ? -12.114 -8.435 23.274 1.00 82.56 356 CYS A C 1
ATOM 2757 O O . CYS A 1 356 ? -12.904 -8.552 22.334 1.00 82.56 356 CYS A O 1
ATOM 2759 N N . TYR A 1 357 ? -11.364 -7.338 23.427 1.00 83.88 357 TYR A N 1
ATOM 2760 C CA . TYR A 1 357 ? -11.395 -6.224 22.472 1.00 83.88 357 TYR A CA 1
ATOM 2761 C C . TYR A 1 357 ? -10.885 -6.621 21.092 1.00 83.88 357 TYR A C 1
ATOM 2763 O O . TYR A 1 357 ? -11.559 -6.333 20.108 1.00 83.88 357 TYR A O 1
ATOM 2771 N N . ILE A 1 358 ? -9.757 -7.328 21.014 1.00 88.00 358 ILE A N 1
ATOM 2772 C CA . ILE A 1 358 ? -9.211 -7.817 19.742 1.00 88.00 358 ILE A CA 1
ATOM 2773 C C . ILE A 1 358 ? -10.219 -8.747 19.055 1.00 88.00 358 ILE A C 1
ATOM 2775 O O . ILE A 1 358 ? -10.561 -8.524 17.898 1.00 88.00 358 ILE A O 1
ATOM 2779 N N . SER A 1 359 ? -10.752 -9.735 19.780 1.00 88.50 359 SER A N 1
ATOM 2780 C CA . SER A 1 359 ? -11.669 -10.737 19.213 1.00 88.50 359 SER A CA 1
ATOM 2781 C C . SER A 1 359 ? -12.996 -10.119 18.757 1.00 88.50 359 SER A C 1
ATOM 2783 O O . SER A 1 359 ? -13.487 -10.416 17.671 1.00 88.50 359 SER A O 1
ATOM 2785 N N . SER A 1 360 ? -13.572 -9.209 19.552 1.00 88.44 360 SER A N 1
ATOM 2786 C CA . SER A 1 360 ? -14.828 -8.534 19.192 1.00 88.44 360 SER A CA 1
ATOM 2787 C C . SER A 1 360 ? -14.666 -7.553 18.026 1.00 88.44 360 SER A C 1
ATOM 2789 O O . SER A 1 360 ? -15.542 -7.489 17.160 1.00 88.44 360 SER A O 1
ATOM 2791 N N . ALA A 1 361 ? -13.553 -6.815 17.971 1.00 89.12 361 ALA A N 1
ATOM 2792 C CA . ALA A 1 361 ? -13.245 -5.908 16.869 1.00 89.12 361 ALA A CA 1
ATOM 2793 C C . ALA A 1 361 ? -13.000 -6.671 15.562 1.00 89.12 361 ALA A C 1
ATOM 2795 O O . ALA A 1 361 ? -13.561 -6.298 14.534 1.00 89.12 361 ALA A O 1
ATOM 2796 N N . PHE A 1 362 ? -12.240 -7.768 15.622 1.00 91.94 362 PHE A N 1
ATOM 2797 C CA . PHE A 1 362 ? -11.987 -8.672 14.499 1.00 91.94 362 PHE A CA 1
ATOM 2798 C C . PHE A 1 362 ? -13.292 -9.187 13.873 1.00 91.94 362 PHE A C 1
ATOM 2800 O O . PHE A 1 362 ? -13.575 -8.929 12.701 1.00 91.94 362 PHE A O 1
ATOM 2807 N N . LEU A 1 363 ? -14.158 -9.810 14.684 1.00 91.38 363 LEU A N 1
ATOM 2808 C CA . LEU A 1 363 ? -15.447 -10.338 14.223 1.00 91.38 363 LEU A CA 1
ATOM 2809 C C . LEU A 1 363 ? -16.336 -9.255 13.607 1.00 91.38 363 LEU A C 1
ATOM 2811 O O . LEU A 1 363 ? -17.007 -9.475 12.594 1.00 91.38 363 LEU A O 1
ATOM 2815 N N . ARG A 1 364 ? -16.351 -8.063 14.211 1.00 90.56 364 ARG A N 1
ATOM 2816 C CA . ARG A 1 364 ? -17.144 -6.943 13.710 1.00 90.56 364 ARG A CA 1
ATOM 2817 C C . ARG A 1 364 ? -16.608 -6.417 12.382 1.00 90.56 364 ARG A C 1
ATOM 2819 O O . ARG A 1 364 ? -17.413 -6.146 11.495 1.00 90.56 364 ARG A O 1
ATOM 2826 N N . ALA A 1 365 ? -15.294 -6.283 12.238 1.00 89.56 365 ALA A N 1
ATOM 2827 C CA . ALA A 1 365 ? -14.682 -5.797 11.008 1.00 89.56 365 ALA A CA 1
ATOM 2828 C C . ALA A 1 365 ? -14.932 -6.777 9.859 1.00 89.56 365 ALA A C 1
ATOM 2830 O O . ALA A 1 365 ? -15.372 -6.359 8.792 1.00 89.56 365 ALA A O 1
ATOM 2831 N N . HIS A 1 366 ? -14.800 -8.083 10.115 1.00 92.06 366 HIS A N 1
ATOM 2832 C CA . HIS A 1 366 ? -15.144 -9.128 9.148 1.00 92.06 366 HIS A CA 1
ATOM 2833 C C . HIS A 1 366 ? -16.623 -9.083 8.764 1.00 92.06 366 HIS A C 1
ATOM 2835 O O . HIS A 1 366 ? -16.965 -9.226 7.594 1.00 92.06 366 HIS A O 1
ATOM 2841 N N . ARG A 1 367 ? -17.532 -8.843 9.717 1.00 90.56 367 ARG A N 1
ATOM 2842 C CA . ARG A 1 367 ? -18.960 -8.672 9.409 1.00 90.56 367 ARG A CA 1
ATOM 2843 C C . ARG A 1 367 ? -19.223 -7.449 8.523 1.00 90.56 367 ARG A C 1
ATOM 2845 O O . ARG A 1 367 ? -19.982 -7.565 7.567 1.00 90.56 367 ARG A O 1
ATOM 2852 N N . ILE A 1 368 ? -18.615 -6.300 8.826 1.00 87.12 368 ILE A N 1
ATOM 2853 C CA . ILE A 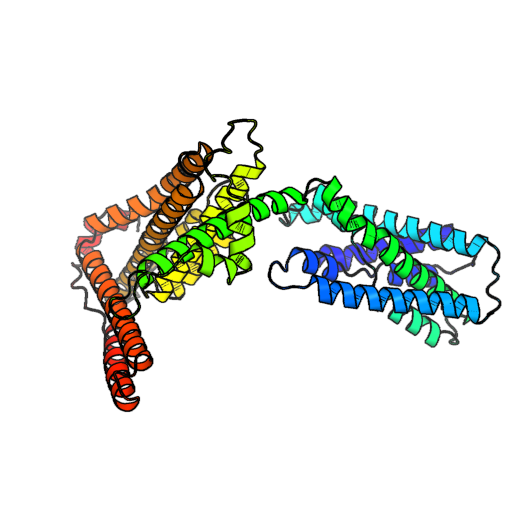1 368 ? -18.771 -5.066 8.034 1.00 87.12 368 ILE A CA 1
ATOM 2854 C C . ILE A 1 368 ? -18.211 -5.268 6.623 1.00 87.12 368 ILE A C 1
ATOM 2856 O O . ILE A 1 368 ? -18.902 -4.987 5.647 1.00 87.12 368 ILE A O 1
ATOM 2860 N N . ALA A 1 369 ? -17.008 -5.828 6.509 1.00 86.75 369 ALA A N 1
ATOM 2861 C CA . ALA A 1 369 ? -16.374 -6.099 5.226 1.00 86.75 369 ALA A CA 1
ATOM 2862 C C . ALA A 1 369 ? -17.182 -7.093 4.377 1.00 86.75 369 ALA A C 1
ATOM 2864 O O . ALA A 1 369 ? -17.284 -6.920 3.166 1.00 86.75 369 ALA A O 1
ATOM 2865 N N . ARG A 1 370 ? -17.819 -8.100 4.994 1.00 87.50 370 ARG A N 1
ATOM 2866 C CA . ARG A 1 370 ? -18.711 -9.037 4.288 1.00 87.50 370 ARG A CA 1
ATOM 2867 C C . ARG A 1 370 ? -19.952 -8.349 3.732 1.00 87.50 370 ARG A C 1
ATOM 2869 O O . ARG A 1 370 ? -20.323 -8.631 2.598 1.00 87.50 370 ARG A O 1
ATOM 2876 N N . LEU A 1 371 ? -20.567 -7.447 4.501 1.00 84.44 371 LEU A N 1
ATOM 2877 C CA . LEU A 1 371 ? -21.713 -6.657 4.036 1.00 84.44 371 LEU A CA 1
ATOM 2878 C C . LEU A 1 371 ? -21.315 -5.762 2.856 1.00 84.44 371 LEU A C 1
ATOM 2880 O O . LEU A 1 371 ? -21.940 -5.830 1.806 1.00 84.44 371 LEU A O 1
ATOM 2884 N N . GLN A 1 372 ? -20.212 -5.021 2.985 1.00 78.31 372 GLN A N 1
ATOM 2885 C CA . GLN A 1 372 ? -19.694 -4.171 1.908 1.00 78.31 372 GLN A CA 1
ATOM 2886 C C . GLN A 1 372 ? -19.334 -4.975 0.651 1.00 78.31 372 GLN A C 1
ATOM 2888 O O . GLN A 1 372 ? -19.579 -4.531 -0.470 1.00 78.31 372 GLN A O 1
ATOM 2893 N N . LEU A 1 373 ? -18.756 -6.167 0.822 1.00 79.19 373 LEU A N 1
ATOM 2894 C CA . LEU A 1 373 ? -18.407 -7.036 -0.296 1.00 79.19 373 LEU A CA 1
ATOM 2895 C C . LEU A 1 373 ? -19.651 -7.610 -0.985 1.00 79.19 373 LEU A C 1
ATOM 2897 O O . LEU A 1 373 ? -19.670 -7.707 -2.210 1.00 79.19 373 LEU A O 1
ATOM 2901 N N . HIS A 1 374 ? -20.677 -7.968 -0.212 1.00 78.81 374 HIS A N 1
ATOM 2902 C CA . HIS A 1 374 ? -21.960 -8.421 -0.736 1.00 78.81 374 HIS A CA 1
ATOM 2903 C C . HIS A 1 374 ? -22.663 -7.311 -1.526 1.00 78.81 374 HIS A C 1
ATOM 2905 O O . HIS A 1 374 ? -23.126 -7.562 -2.635 1.00 78.81 374 HIS A O 1
ATOM 2911 N N . ASP A 1 375 ? -22.678 -6.079 -1.013 1.00 68.69 375 ASP A N 1
ATOM 2912 C CA . ASP A 1 375 ? -23.248 -4.926 -1.721 1.00 68.69 375 ASP A CA 1
ATOM 2913 C C . ASP A 1 375 ? -22.498 -4.634 -3.034 1.00 68.69 375 ASP A C 1
ATOM 2915 O O . ASP A 1 375 ? -23.103 -4.239 -4.030 1.00 68.69 375 ASP A O 1
ATOM 2919 N N . PHE A 1 376 ? -21.185 -4.888 -3.067 1.00 65.06 376 PHE A N 1
ATOM 2920 C CA . PHE A 1 376 ? -20.348 -4.685 -4.251 1.00 65.06 376 PHE A CA 1
ATOM 2921 C C . PHE A 1 376 ? -20.484 -5.801 -5.305 1.00 65.06 376 PHE A C 1
ATOM 2923 O O . PHE A 1 376 ? -20.564 -5.514 -6.499 1.00 65.06 376 PHE A O 1
ATOM 2930 N N . LEU A 1 377 ? -20.442 -7.079 -4.902 1.00 65.50 377 LEU A N 1
ATOM 2931 C CA . LEU A 1 377 ? -20.401 -8.228 -5.824 1.00 65.50 377 LEU A CA 1
ATOM 2932 C C . LEU A 1 377 ? -21.766 -8.898 -6.049 1.00 65.50 377 LEU A C 1
ATOM 2934 O O . LEU A 1 377 ? -21.909 -9.634 -7.025 1.00 65.50 377 LEU A O 1
ATOM 2938 N N . GLY A 1 378 ? -22.759 -8.676 -5.188 1.00 64.94 378 GLY A N 1
ATOM 2939 C CA . GLY A 1 378 ? -23.991 -9.468 -5.160 1.00 64.94 378 GLY A CA 1
ATOM 2940 C C . GLY A 1 378 ? -23.727 -10.942 -4.817 1.00 64.94 378 GLY A C 1
ATOM 2941 O O . GLY A 1 378 ? -22.749 -11.282 -4.149 1.00 64.94 378 GLY A O 1
ATOM 2942 N N . THR A 1 379 ? -24.581 -11.846 -5.307 1.00 61.84 379 THR A N 1
ATOM 2943 C CA . THR A 1 379 ? -24.509 -13.300 -5.054 1.00 61.84 379 THR A CA 1
ATOM 2944 C C . THR A 1 379 ? -23.555 -14.024 -6.013 1.00 61.84 379 THR A C 1
ATOM 2946 O O . THR A 1 379 ? -23.932 -14.992 -6.669 1.00 61.84 379 THR A O 1
ATOM 2949 N N . SER A 1 380 ? -22.326 -13.530 -6.149 1.00 68.69 380 SER A N 1
ATOM 2950 C CA . SER A 1 380 ? -21.285 -14.201 -6.936 1.00 68.69 380 SER A CA 1
ATOM 2951 C C . SER A 1 380 ? -20.715 -15.407 -6.181 1.00 68.69 380 SER A C 1
ATOM 2953 O O . SER A 1 380 ? -20.450 -15.317 -4.978 1.00 68.69 380 SER A O 1
ATOM 2955 N N . ASP A 1 381 ? -20.427 -16.503 -6.890 1.00 69.44 381 ASP A N 1
ATOM 2956 C CA . ASP A 1 381 ? -19.774 -17.691 -6.319 1.00 69.44 381 ASP A CA 1
ATOM 2957 C C . ASP A 1 381 ? -18.452 -17.331 -5.615 1.00 69.44 381 ASP A C 1
ATOM 2959 O O . ASP A 1 381 ? -18.139 -17.867 -4.553 1.00 69.44 381 ASP A O 1
ATOM 2963 N N . ILE A 1 382 ? -17.710 -16.340 -6.126 1.00 70.81 382 ILE A N 1
ATOM 2964 C CA . ILE A 1 382 ? -16.434 -15.902 -5.534 1.00 70.81 382 ILE A CA 1
ATOM 2965 C C . ILE A 1 382 ? -16.652 -15.134 -4.222 1.00 70.81 382 ILE A C 1
ATOM 2967 O O . ILE A 1 382 ? -15.875 -15.265 -3.271 1.00 70.81 382 ILE A O 1
ATOM 2971 N N . ALA A 1 383 ? -17.730 -14.349 -4.141 1.00 71.94 383 ALA A N 1
ATOM 2972 C CA . ALA A 1 383 ? -18.099 -13.676 -2.901 1.00 71.94 383 ALA A CA 1
ATOM 2973 C C . ALA A 1 383 ? -18.438 -14.716 -1.824 1.00 71.94 383 ALA A C 1
ATOM 2975 O O . ALA A 1 383 ? -17.993 -14.579 -0.687 1.00 71.94 383 ALA A O 1
ATOM 2976 N N . SER A 1 384 ? -19.123 -15.802 -2.203 1.00 80.31 384 SER A N 1
ATOM 2977 C CA . SER A 1 384 ? -19.445 -16.901 -1.287 1.00 80.31 384 SER A CA 1
ATOM 2978 C C . SER A 1 384 ? -18.198 -17.633 -0.768 1.00 80.31 384 SER A C 1
ATOM 2980 O O . SER A 1 384 ? -18.133 -17.957 0.417 1.00 80.31 384 SER A O 1
ATOM 2982 N N . THR A 1 385 ? -17.161 -17.819 -1.600 1.00 83.19 385 THR A N 1
ATOM 2983 C CA . THR A 1 385 ? -15.903 -18.443 -1.151 1.00 83.19 385 THR A CA 1
ATOM 2984 C C . THR A 1 385 ? -15.177 -17.592 -0.115 1.00 83.19 385 THR A C 1
ATOM 2986 O O . THR A 1 385 ? -14.786 -18.108 0.928 1.00 83.19 385 THR A O 1
ATOM 2989 N N . VAL A 1 386 ? -15.067 -16.279 -0.343 1.00 83.25 386 VAL A N 1
ATOM 2990 C CA . VAL A 1 386 ? -14.408 -15.363 0.604 1.00 83.25 386 VAL A CA 1
ATOM 2991 C C . VAL A 1 386 ? -15.247 -15.186 1.873 1.00 83.25 386 VAL A C 1
ATOM 2993 O O . VAL A 1 386 ? -14.700 -15.061 2.967 1.00 83.25 386 VAL A O 1
ATOM 2996 N N . PHE A 1 387 ? -16.576 -15.246 1.757 1.00 86.38 387 PHE A N 1
ATOM 2997 C CA . PHE A 1 387 ? -17.479 -15.246 2.906 1.00 86.38 387 PHE A CA 1
ATOM 2998 C C . PHE A 1 387 ? -17.259 -16.474 3.796 1.00 86.38 387 PHE A C 1
ATOM 3000 O O . PHE A 1 387 ? -17.122 -16.326 5.009 1.00 86.38 387 PHE A O 1
ATOM 3007 N N . ASN A 1 388 ? -17.175 -17.665 3.197 1.00 87.06 388 ASN A N 1
ATOM 3008 C CA . ASN A 1 388 ? -16.901 -18.903 3.924 1.00 87.06 388 ASN A CA 1
ATOM 3009 C C . ASN A 1 388 ? -15.505 -18.893 4.562 1.00 87.06 388 ASN A C 1
ATOM 3011 O O . ASN A 1 388 ? -15.372 -19.293 5.713 1.00 87.06 388 ASN A O 1
ATOM 3015 N N . GLU A 1 389 ? -14.481 -18.396 3.861 1.00 86.94 389 GLU A N 1
ATOM 3016 C CA . GLU A 1 389 ? -13.137 -18.215 4.435 1.00 86.94 389 GLU A CA 1
ATOM 3017 C C . GLU A 1 389 ? -13.171 -17.305 5.671 1.00 86.94 389 GLU A C 1
ATOM 3019 O O . GLU A 1 389 ? -12.654 -17.671 6.725 1.00 86.94 389 GLU A O 1
ATOM 3024 N N . SER A 1 390 ? -13.846 -16.156 5.568 1.00 88.31 390 SER A N 1
ATOM 3025 C CA . SER A 1 390 ? -13.985 -15.189 6.661 1.00 88.31 390 SER A CA 1
ATOM 3026 C C . SER A 1 390 ? -14.730 -15.757 7.878 1.00 88.31 390 SER A C 1
ATOM 3028 O O . SER A 1 390 ? -14.350 -15.467 9.013 1.00 88.31 390 SER A O 1
ATOM 3030 N N . GLU A 1 391 ? -15.771 -16.570 7.663 1.00 87.00 391 GLU A N 1
ATOM 3031 C CA . GLU A 1 391 ? -16.502 -17.247 8.746 1.00 87.00 391 GLU A CA 1
ATOM 3032 C C . GLU A 1 391 ? -15.642 -18.297 9.448 1.00 87.00 391 GLU A C 1
ATOM 3034 O O . GLU A 1 391 ? -15.603 -18.337 10.676 1.00 87.00 391 GLU A O 1
ATOM 3039 N N . VAL A 1 392 ? -14.910 -19.111 8.682 1.00 87.94 392 VAL A N 1
ATOM 3040 C CA . VAL A 1 392 ? -14.021 -20.138 9.242 1.00 87.94 392 VAL A CA 1
ATOM 3041 C C . VAL A 1 392 ? -12.922 -19.508 10.100 1.00 87.94 392 VAL A C 1
ATOM 3043 O O . VAL A 1 392 ? -12.613 -20.030 11.171 1.00 87.94 392 VAL A O 1
ATOM 3046 N N . GLU A 1 393 ? -12.357 -18.374 9.683 1.00 85.88 393 GLU A N 1
ATOM 3047 C CA . GLU A 1 393 ? -11.400 -17.632 10.513 1.00 85.88 393 GLU A CA 1
ATOM 3048 C C . GLU A 1 393 ? -12.034 -17.005 11.762 1.00 85.88 393 GLU A C 1
ATOM 3050 O O . GLU A 1 393 ? -11.397 -16.934 12.814 1.00 85.88 393 GLU A O 1
ATOM 3055 N N . GLY A 1 394 ? -13.295 -16.577 11.662 1.00 85.69 394 GLY A N 1
ATOM 3056 C CA . GLY A 1 394 ? -14.077 -16.018 12.764 1.00 85.69 394 GLY A CA 1
ATOM 3057 C C . GLY A 1 394 ? -14.375 -17.002 13.893 1.00 85.69 394 GLY A C 1
ATOM 3058 O O . GLY A 1 394 ? -14.516 -16.585 15.044 1.00 85.69 394 GLY A O 1
ATOM 3059 N N . GLU A 1 395 ? -14.452 -18.298 13.600 1.00 88.00 395 GLU A N 1
ATOM 3060 C CA . GLU A 1 395 ? -15.014 -19.268 14.542 1.00 88.00 395 GLU A CA 1
ATOM 3061 C C . GLU A 1 395 ? -14.169 -19.429 15.817 1.00 88.00 395 GLU A C 1
ATOM 3063 O O . GLU A 1 395 ? -14.720 -19.489 16.913 1.00 88.00 395 GLU A O 1
ATOM 3068 N N . GLU A 1 396 ? -12.832 -19.393 15.726 1.00 85.25 396 GLU A N 1
ATOM 3069 C CA . GLU A 1 396 ? -11.967 -19.472 16.920 1.00 85.25 396 GLU A CA 1
ATOM 3070 C C . GLU A 1 396 ? -12.094 -18.215 17.802 1.00 85.25 396 GLU A C 1
ATOM 3072 O O . GLU A 1 396 ? -12.097 -18.312 19.032 1.00 85.25 396 GLU A O 1
ATOM 3077 N N . ALA A 1 397 ? -12.238 -17.032 17.194 1.00 86.50 397 ALA A N 1
ATOM 3078 C CA . ALA A 1 397 ? -12.463 -15.781 17.920 1.00 86.50 397 ALA A CA 1
ATOM 3079 C C . ALA A 1 397 ? -13.830 -15.771 18.620 1.00 86.50 397 ALA A C 1
ATOM 3081 O O . ALA A 1 397 ? -13.962 -15.285 19.746 1.00 86.50 397 ALA A O 1
ATOM 3082 N N . LYS A 1 398 ? -14.849 -16.322 17.953 1.00 87.81 398 LYS A N 1
ATOM 3083 C CA . LYS A 1 398 ? -16.207 -16.456 18.478 1.00 87.81 398 LYS A CA 1
ATOM 3084 C C . LYS A 1 398 ? -16.261 -17.449 19.634 1.00 87.81 398 LYS A C 1
ATOM 3086 O O . LYS A 1 398 ? -16.770 -17.091 20.692 1.00 87.81 398 LYS A O 1
ATOM 3091 N N . GLN A 1 399 ? -15.649 -18.621 19.474 1.00 86.44 399 GLN A N 1
ATOM 3092 C CA . GLN A 1 399 ? -15.554 -19.630 20.526 1.00 86.44 399 GLN A CA 1
ATOM 3093 C C . GLN A 1 399 ? -14.847 -19.079 21.771 1.00 86.44 399 GLN A C 1
ATOM 3095 O O . GLN A 1 399 ? -15.336 -19.246 22.882 1.00 86.44 399 GLN A O 1
ATOM 3100 N N . PHE A 1 400 ? -13.750 -18.331 21.598 1.00 85.00 400 PHE A N 1
ATOM 3101 C CA . PHE A 1 400 ? -13.086 -17.657 22.716 1.00 85.00 400 PHE A CA 1
ATOM 3102 C C . PHE A 1 400 ? -14.023 -16.695 23.464 1.00 85.00 400 PHE A C 1
ATOM 3104 O O . PHE A 1 400 ? -14.035 -16.675 24.694 1.00 85.00 400 PHE A O 1
ATOM 3111 N N . LEU A 1 401 ? -14.804 -15.881 22.746 1.00 83.44 401 LEU A N 1
ATOM 3112 C CA . LEU A 1 401 ? -15.745 -14.957 23.380 1.00 83.44 401 LEU A CA 1
ATOM 3113 C C . LEU A 1 401 ? -16.887 -15.691 24.092 1.00 83.44 401 LEU A C 1
ATOM 3115 O O . LEU A 1 401 ? -17.277 -15.249 25.170 1.00 83.44 401 LEU A O 1
ATOM 3119 N N . GLU A 1 402 ? -17.401 -16.783 23.525 1.00 84.00 402 GLU A N 1
ATOM 3120 C CA . GLU A 1 402 ? -18.413 -17.643 24.156 1.00 84.00 402 GLU A CA 1
ATOM 3121 C C . GLU A 1 402 ? -17.877 -18.258 25.457 1.00 84.00 402 GLU A C 1
ATOM 3123 O O . GLU A 1 402 ? -18.498 -18.090 26.508 1.00 84.00 402 GLU A O 1
ATOM 3128 N N . ASP A 1 403 ? -16.664 -18.817 25.439 1.00 79.44 403 ASP A N 1
ATOM 3129 C CA . ASP A 1 403 ? -16.028 -19.362 26.641 1.00 79.44 403 ASP A CA 1
ATOM 3130 C C . ASP A 1 403 ? -15.847 -18.278 27.726 1.00 79.44 403 ASP A C 1
ATOM 3132 O O . ASP A 1 403 ? -16.050 -18.522 28.916 1.00 79.44 403 ASP A O 1
ATOM 3136 N N . VAL A 1 404 ? -15.493 -17.044 27.342 1.00 76.25 404 VAL A N 1
ATOM 3137 C CA . VAL A 1 404 ? -15.388 -15.919 28.288 1.00 76.25 404 VAL A CA 1
ATOM 3138 C C . VAL A 1 404 ? -16.759 -15.483 28.814 1.00 76.25 404 VAL A C 1
ATOM 3140 O O . VAL A 1 404 ? -16.852 -15.092 29.982 1.00 76.25 404 VAL A O 1
ATOM 3143 N N . CYS A 1 405 ? -17.816 -15.548 27.998 1.00 77.12 405 CYS A N 1
ATOM 3144 C CA . CYS A 1 405 ? -19.185 -15.264 28.440 1.00 77.12 405 CYS A CA 1
ATOM 3145 C C . CYS A 1 405 ? -19.623 -16.240 29.536 1.00 77.12 405 CYS A C 1
ATOM 3147 O O . CYS A 1 405 ? -20.178 -15.801 30.545 1.00 77.12 405 CYS A O 1
ATOM 3149 N N . ASP A 1 406 ? -19.322 -17.525 29.357 1.00 72.56 406 ASP A N 1
ATOM 3150 C CA . ASP A 1 406 ? -19.686 -18.581 30.301 1.00 72.56 406 ASP A CA 1
ATOM 3151 C C . ASP A 1 406 ? -18.820 -18.534 31.567 1.00 72.56 406 ASP A C 1
ATOM 3153 O O . ASP A 1 406 ? -19.326 -18.630 32.688 1.00 72.56 406 ASP A O 1
ATOM 3157 N N . SER A 1 407 ? -17.511 -18.321 31.411 1.00 68.06 407 SER A N 1
ATOM 3158 C CA . SER A 1 407 ? -16.564 -18.310 32.529 1.00 68.06 407 SER A CA 1
ATOM 3159 C C . SER A 1 407 ? -16.581 -17.016 33.351 1.00 68.06 407 SER A C 1
ATOM 3161 O O . SER A 1 407 ? -16.347 -17.057 34.563 1.00 68.06 407 SER A O 1
ATOM 3163 N N . PHE A 1 408 ? -16.815 -15.855 32.722 1.00 70.25 408 PHE A N 1
ATOM 3164 C CA . PHE A 1 408 ? -16.661 -14.531 33.344 1.00 70.25 408 PHE A CA 1
ATOM 3165 C C . PHE A 1 408 ? -17.721 -13.502 32.896 1.00 70.25 408 PHE A C 1
ATOM 3167 O O . PHE A 1 408 ? -17.371 -12.400 32.450 1.00 70.25 408 PHE A O 1
ATOM 3174 N N . PRO A 1 409 ? -19.026 -13.754 33.108 1.00 71.94 409 PRO A N 1
ATOM 3175 C CA . PRO A 1 409 ? -20.088 -12.846 32.655 1.00 71.94 409 PRO A CA 1
ATOM 3176 C C . PRO A 1 409 ? -19.983 -11.438 33.272 1.00 71.94 409 PRO A C 1
ATOM 3178 O O . PRO A 1 409 ? -20.320 -10.435 32.641 1.00 71.94 409 PRO A O 1
ATOM 3181 N N . GLN A 1 410 ? -19.461 -11.341 34.501 1.00 71.06 410 GLN A N 1
ATOM 3182 C CA . GLN A 1 410 ? -19.240 -10.068 35.198 1.00 71.06 410 GLN A CA 1
ATOM 3183 C C . GLN A 1 410 ? -18.096 -9.242 34.596 1.00 71.06 410 GLN A C 1
ATOM 3185 O O . GLN A 1 410 ? -18.136 -8.016 34.646 1.00 71.06 410 GLN A O 1
ATOM 3190 N N . VAL A 1 411 ? -17.075 -9.891 34.025 1.00 68.19 411 VAL A N 1
ATOM 3191 C CA . VAL A 1 411 ? -15.988 -9.180 33.341 1.00 68.19 411 VAL A CA 1
ATOM 3192 C C . VAL A 1 411 ? -16.536 -8.571 32.061 1.00 68.19 411 VAL A C 1
ATOM 3194 O O . VAL A 1 411 ? -16.362 -7.379 31.828 1.00 68.19 411 VAL A O 1
ATOM 3197 N N . LEU A 1 412 ? -17.286 -9.347 31.277 1.00 71.12 412 LEU A N 1
ATOM 3198 C CA . LEU A 1 412 ? -17.847 -8.869 30.020 1.00 71.12 412 LEU A CA 1
ATOM 3199 C C . LEU A 1 412 ? -18.836 -7.711 30.211 1.00 71.12 412 LEU A C 1
ATOM 3201 O O . LEU A 1 412 ? -18.817 -6.760 29.432 1.00 71.12 412 LEU A O 1
ATOM 3205 N N . SER A 1 413 ? -19.677 -7.745 31.251 1.00 72.88 413 SER A N 1
ATOM 3206 C CA . SER A 1 413 ? -20.612 -6.647 31.527 1.00 72.88 413 SER A CA 1
ATOM 3207 C C . SER A 1 413 ? -19.886 -5.344 31.874 1.00 72.88 413 SER A C 1
ATOM 3209 O O . SER A 1 413 ? -20.268 -4.279 31.384 1.00 72.88 413 SER A O 1
ATOM 3211 N N . VAL A 1 414 ? -18.796 -5.418 32.643 1.00 72.50 414 VAL A N 1
ATOM 3212 C CA . VAL A 1 414 ? -17.946 -4.264 32.965 1.00 72.50 414 VAL A CA 1
ATOM 3213 C C . VAL A 1 414 ? -17.195 -3.762 31.732 1.00 72.50 414 VAL A C 1
ATOM 32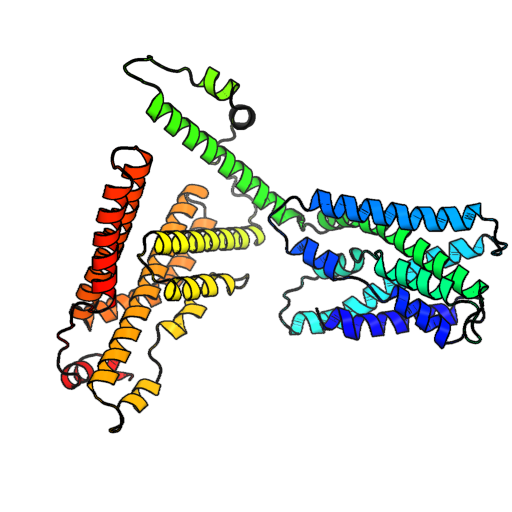15 O O . VAL A 1 414 ? -17.175 -2.554 31.494 1.00 72.50 414 VAL A O 1
ATOM 3218 N N . LEU A 1 415 ? -16.650 -4.660 30.907 1.00 72.25 415 LEU A N 1
ATOM 3219 C CA . LEU A 1 415 ? -15.994 -4.305 29.644 1.00 72.25 415 LE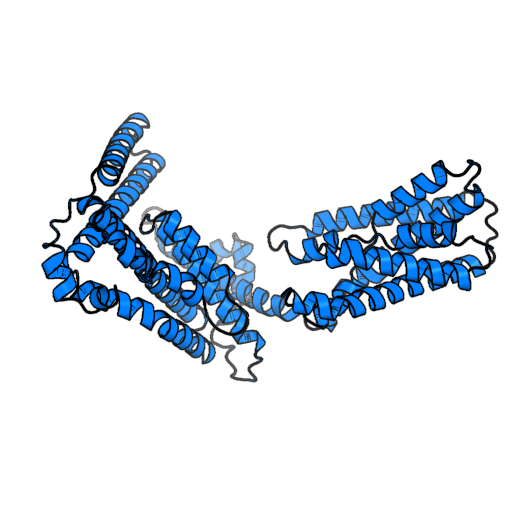U A CA 1
ATOM 3220 C C . LEU A 1 415 ? -16.954 -3.607 28.684 1.00 72.25 415 LEU A C 1
ATOM 3222 O O . LEU A 1 415 ? -16.653 -2.532 28.169 1.00 72.25 415 LEU A O 1
ATOM 3226 N N . LYS A 1 416 ? -18.149 -4.170 28.499 1.00 76.06 416 LYS A N 1
ATOM 3227 C CA . LYS A 1 416 ? -19.193 -3.583 27.658 1.00 76.06 416 LYS A CA 1
ATOM 3228 C C . LYS A 1 416 ? -19.636 -2.223 28.189 1.00 76.06 416 LYS A C 1
ATOM 3230 O O . LYS A 1 416 ? -19.783 -1.287 27.411 1.00 76.06 416 LYS A O 1
ATOM 3235 N N . THR A 1 417 ? -19.792 -2.089 29.506 1.00 79.38 417 THR A N 1
ATOM 3236 C CA . THR A 1 417 ? -20.107 -0.802 30.143 1.00 79.38 417 THR A CA 1
ATOM 3237 C C . THR A 1 417 ? -19.007 0.216 29.854 1.00 79.38 417 THR A C 1
ATOM 3239 O O . THR A 1 417 ? -19.305 1.320 29.417 1.00 79.38 417 THR A O 1
ATOM 3242 N N . ARG A 1 418 ? -17.730 -0.161 30.001 1.00 75.88 418 ARG A N 1
ATOM 3243 C CA . ARG A 1 418 ? -16.587 0.713 29.708 1.00 75.88 418 ARG A CA 1
ATOM 3244 C C . ARG A 1 418 ? -16.550 1.151 28.243 1.00 75.88 418 ARG A C 1
ATOM 3246 O O . ARG A 1 418 ? -16.363 2.339 27.984 1.00 75.88 418 ARG A O 1
ATOM 3253 N N . GLN A 1 419 ? -16.766 0.226 27.306 1.00 74.69 419 GLN A N 1
ATOM 3254 C CA . GLN A 1 419 ? -16.846 0.535 25.875 1.00 74.69 419 GLN A CA 1
ATOM 3255 C C . GLN A 1 419 ? -17.970 1.518 25.568 1.00 74.69 419 GLN A C 1
ATOM 3257 O O . GLN A 1 419 ? -17.753 2.492 24.854 1.00 74.69 419 GLN A O 1
ATOM 3262 N N . VAL A 1 420 ? -19.166 1.276 26.110 1.00 81.06 420 VAL A N 1
ATOM 3263 C CA . VAL A 1 420 ? -20.320 2.154 25.898 1.00 81.06 420 VAL A CA 1
ATOM 3264 C C . VAL A 1 420 ? -20.054 3.532 26.494 1.00 81.06 420 VAL A C 1
ATOM 3266 O O . VAL A 1 420 ? -20.301 4.524 25.819 1.00 81.06 420 VAL A O 1
ATOM 3269 N N . THR A 1 421 ? -19.483 3.622 27.699 1.00 81.25 421 THR A N 1
ATOM 3270 C CA . THR A 1 421 ? -19.131 4.914 28.305 1.00 81.25 421 THR A CA 1
ATOM 3271 C C . THR A 1 421 ? -18.123 5.680 27.448 1.00 81.25 421 THR A C 1
ATOM 3273 O O . THR A 1 421 ? -18.317 6.868 27.208 1.00 81.25 421 THR A O 1
ATOM 3276 N N . HIS A 1 422 ? -17.074 5.021 26.946 1.00 79.25 422 HIS A N 1
ATOM 3277 C CA . HIS A 1 422 ? -16.088 5.668 26.074 1.00 79.25 422 HIS A CA 1
ATOM 3278 C C . HIS A 1 422 ? -16.714 6.131 24.749 1.00 79.25 422 HIS A C 1
ATOM 3280 O O . HIS A 1 422 ? -16.510 7.271 24.337 1.00 79.25 422 HIS A O 1
ATOM 3286 N N . TYR A 1 423 ? -17.537 5.281 24.130 1.00 78.50 423 TYR A N 1
ATOM 3287 C CA . TYR A 1 423 ? -18.264 5.598 22.902 1.00 78.50 423 TYR A CA 1
ATOM 3288 C C . TYR A 1 423 ? -19.199 6.804 23.079 1.00 78.50 423 TYR A C 1
ATOM 3290 O O . TYR A 1 423 ? -19.178 7.729 22.272 1.00 78.50 423 TYR A O 1
ATOM 3298 N N . VAL A 1 424 ? -19.981 6.836 24.163 1.00 86.12 424 VAL A N 1
ATOM 3299 C CA . VAL A 1 424 ? -20.887 7.953 24.475 1.00 86.12 424 VAL A CA 1
ATOM 3300 C C . VAL A 1 424 ? -20.106 9.248 24.695 1.00 86.12 424 VAL A C 1
ATOM 3302 O O . VAL A 1 424 ? -20.489 10.278 24.149 1.00 86.12 424 VAL A O 1
ATOM 3305 N N . LEU A 1 425 ? -18.995 9.213 25.439 1.00 85.44 425 LEU A N 1
ATOM 3306 C CA . LEU A 1 425 ? -18.162 10.399 25.670 1.00 85.44 425 LEU A CA 1
ATOM 3307 C C . LEU A 1 425 ? -17.563 10.950 24.367 1.00 85.44 425 LEU A C 1
ATOM 3309 O O . LEU A 1 425 ? -17.579 12.163 24.155 1.00 85.44 425 LEU A O 1
ATOM 3313 N N . ASN A 1 426 ? -17.091 10.083 23.468 1.00 81.19 426 ASN A N 1
ATOM 3314 C CA . ASN A 1 426 ? -16.591 10.517 22.162 1.00 81.19 426 ASN A CA 1
ATOM 3315 C C . ASN A 1 426 ? -17.704 11.069 21.270 1.00 81.19 426 ASN A C 1
ATOM 3317 O O . ASN A 1 426 ? -17.504 12.092 20.617 1.00 81.19 426 ASN A O 1
ATOM 3321 N N . HIS A 1 427 ? -18.888 10.456 21.288 1.00 83.31 427 HIS A N 1
ATOM 3322 C CA . HIS A 1 427 ? -20.035 10.954 20.536 1.00 83.31 427 HIS A CA 1
ATOM 3323 C C . HIS A 1 427 ? -20.498 12.328 21.041 1.00 83.31 427 HIS A C 1
ATOM 3325 O O . HIS A 1 427 ? -20.732 13.230 20.239 1.00 83.31 427 HIS A O 1
ATOM 3331 N N . LEU A 1 428 ? -20.542 12.534 22.363 1.00 87.31 428 LEU A N 1
ATOM 3332 C CA . LEU A 1 428 ? -20.818 13.842 22.968 1.00 87.31 428 LEU A CA 1
ATOM 3333 C C . LEU A 1 428 ? -19.773 14.884 22.558 1.00 87.31 428 LEU A C 1
ATOM 3335 O O . LEU A 1 428 ? -20.125 16.010 22.218 1.00 87.31 428 LEU A O 1
ATOM 3339 N N . ASN A 1 429 ? -18.494 14.508 22.527 1.00 84.25 429 ASN A N 1
ATOM 3340 C CA . ASN A 1 429 ? -17.428 15.389 22.062 1.00 84.25 429 ASN A CA 1
ATOM 3341 C C . ASN A 1 429 ? -17.592 15.768 20.575 1.00 84.25 429 ASN A C 1
ATOM 3343 O O . ASN A 1 429 ? -17.405 16.925 20.203 1.00 84.25 429 ASN A O 1
ATOM 3347 N N . GLY A 1 430 ? -17.975 14.810 19.725 1.00 83.31 430 GLY A N 1
ATOM 3348 C CA . GLY A 1 430 ? -18.309 15.058 18.320 1.00 83.31 430 GLY A CA 1
ATOM 3349 C C . GLY A 1 430 ? -19.521 15.979 18.158 1.00 83.31 430 GLY A C 1
ATOM 3350 O O . GLY A 1 430 ? -19.487 16.905 17.350 1.00 83.31 430 GLY A O 1
ATOM 3351 N N . TYR A 1 431 ? -20.556 15.780 18.975 1.00 86.31 431 TYR A N 1
ATOM 3352 C CA . TYR A 1 431 ? -21.754 16.616 18.994 1.00 86.31 431 TYR A CA 1
ATOM 3353 C C . TYR A 1 431 ? -21.450 18.063 19.403 1.00 86.31 431 TYR A C 1
ATOM 3355 O O . TYR A 1 431 ? -21.888 18.987 18.724 1.00 86.31 431 TYR A O 1
ATOM 3363 N N . ILE A 1 432 ? -20.628 18.276 20.439 1.00 87.12 432 ILE A N 1
ATOM 3364 C CA . ILE A 1 432 ? -20.189 19.619 20.861 1.00 87.12 432 ILE A CA 1
ATOM 3365 C C . ILE A 1 432 ? -19.447 20.334 19.721 1.00 87.12 432 ILE A C 1
ATOM 3367 O O . ILE A 1 432 ? -19.749 21.488 19.424 1.00 87.12 432 ILE A O 1
ATOM 3371 N N . LYS A 1 433 ? -18.534 19.641 19.023 1.00 84.06 433 LYS A N 1
ATOM 3372 C CA . LYS A 1 433 ? -17.847 20.193 17.839 1.00 84.06 433 LYS A CA 1
ATOM 3373 C C . LYS A 1 433 ? -18.812 20.524 16.701 1.00 84.06 433 LYS A C 1
ATOM 3375 O O . LYS A 1 433 ? -18.574 21.461 15.947 1.00 84.06 433 LYS A O 1
ATOM 3380 N N . ASN A 1 434 ? -19.875 19.739 16.534 1.00 86.62 434 ASN A N 1
ATOM 3381 C CA . ASN A 1 434 ? -20.891 20.028 15.530 1.00 86.62 434 ASN A CA 1
ATOM 3382 C C . ASN A 1 434 ? -21.693 21.285 15.897 1.00 86.62 434 ASN A C 1
ATOM 3384 O O . ASN A 1 434 ? -21.883 22.152 15.054 1.00 86.62 434 ASN A O 1
ATOM 3388 N N . LEU A 1 435 ? -22.090 21.435 17.163 1.00 86.19 435 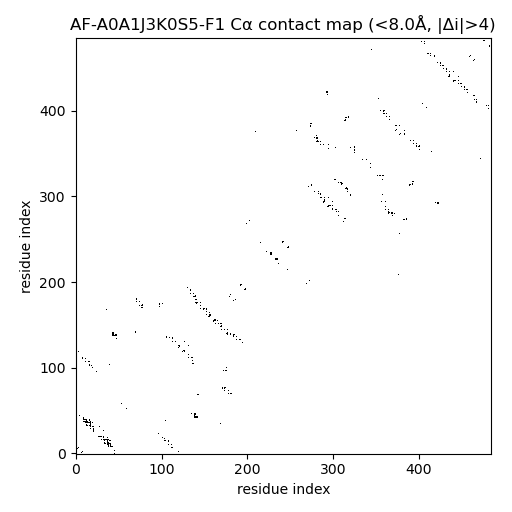LEU A N 1
ATOM 3389 C CA . LEU A 1 435 ? -22.779 22.635 17.646 1.00 86.19 435 LEU A CA 1
ATOM 3390 C C . LEU A 1 435 ? -21.934 23.909 17.493 1.00 86.19 435 LEU A C 1
ATOM 3392 O O . LEU A 1 435 ? -22.478 24.953 17.140 1.00 86.19 435 LEU A O 1
ATOM 3396 N N . GLU A 1 436 ? -20.616 23.814 17.691 1.00 84.94 436 GLU A N 1
ATOM 3397 C CA . GLU A 1 436 ? -19.673 24.900 17.392 1.00 84.94 436 GLU A CA 1
ATOM 3398 C C . GLU A 1 436 ? -19.682 25.262 15.898 1.00 84.94 436 GLU A C 1
ATOM 3400 O O . GLU A 1 436 ? -19.801 26.431 15.543 1.00 84.94 436 GLU A O 1
ATOM 3405 N N . LYS A 1 437 ? -19.622 24.261 15.007 1.00 83.06 437 LYS A N 1
ATOM 3406 C CA . LYS A 1 437 ? -19.662 24.476 13.549 1.00 83.06 437 LYS A CA 1
ATOM 3407 C C . LYS A 1 437 ? -20.970 25.101 13.065 1.00 83.06 437 LYS A C 1
ATOM 3409 O O . LYS A 1 437 ? -20.941 25.900 12.136 1.00 83.06 437 LYS A O 1
ATOM 3414 N N . VAL A 1 438 ? -22.096 24.728 13.672 1.00 87.56 438 VAL A N 1
ATOM 3415 C CA . VAL A 1 438 ? -23.425 25.282 13.358 1.00 87.56 438 VAL A CA 1
ATOM 3416 C C . VAL A 1 438 ? -23.609 26.680 13.980 1.00 87.56 438 VAL A C 1
ATOM 3418 O O . VAL A 1 438 ? -24.559 27.381 13.648 1.00 87.56 438 VAL A O 1
ATOM 3421 N N . GLY A 1 439 ? -22.689 27.125 14.845 1.00 83.50 439 GLY A N 1
ATOM 3422 C CA . GLY A 1 439 ? -22.731 28.444 15.481 1.00 83.50 439 GLY A CA 1
ATOM 3423 C C . GLY A 1 439 ? -23.748 28.557 16.620 1.00 83.50 439 GLY A C 1
ATOM 3424 O O . GLY A 1 439 ? -24.093 29.665 17.018 1.00 83.50 439 GLY A O 1
ATOM 3425 N N . LEU A 1 440 ? -24.235 27.427 17.146 1.00 84.44 440 LEU A N 1
ATOM 3426 C CA . LEU A 1 440 ? -25.191 27.384 18.263 1.00 84.44 440 LEU A CA 1
ATOM 3427 C C . LEU A 1 440 ? -24.525 27.546 19.636 1.00 84.44 440 LEU A C 1
ATOM 3429 O O . LEU A 1 440 ? -25.227 27.731 20.626 1.00 84.44 440 LEU A O 1
ATOM 3433 N N . LEU A 1 441 ? -23.196 27.439 19.701 1.00 83.31 441 LEU A N 1
ATOM 3434 C CA . LEU A 1 441 ? -22.401 27.625 20.913 1.00 83.31 441 LEU A CA 1
ATOM 3435 C C . LEU A 1 441 ? -21.281 28.634 20.659 1.00 83.31 441 LEU A C 1
ATOM 3437 O O . LEU A 1 441 ? -20.588 28.558 19.643 1.00 83.31 441 LEU A O 1
ATOM 3441 N N . GLU A 1 442 ? -21.048 29.531 21.616 1.00 83.62 442 GLU A N 1
ATOM 3442 C CA . GLU A 1 442 ? -19.874 30.405 21.596 1.00 83.62 442 GLU A CA 1
ATOM 3443 C C . GLU A 1 442 ? -18.609 29.647 22.030 1.00 83.62 442 GLU A C 1
ATOM 3445 O O . GLU A 1 442 ? -18.652 28.747 22.870 1.00 83.62 442 GLU A O 1
ATOM 3450 N N . GLY A 1 443 ? -17.431 30.057 21.540 1.00 80.00 443 GLY A N 1
ATOM 3451 C CA . GLY A 1 443 ? -16.164 29.358 21.820 1.00 80.00 443 GLY A CA 1
ATOM 3452 C C . GLY A 1 443 ? -15.837 29.174 23.314 1.00 80.00 443 GLY A C 1
ATOM 3453 O O . GLY A 1 443 ? -15.175 28.205 23.690 1.00 80.00 443 GLY A O 1
ATOM 3454 N N . LYS A 1 444 ? -16.344 30.047 24.199 1.00 82.88 444 LYS A N 1
ATOM 3455 C CA . LYS A 1 444 ? -16.224 29.885 25.662 1.00 82.88 444 LYS A CA 1
ATOM 3456 C C . LYS A 1 444 ? -17.100 28.748 26.203 1.00 82.88 444 LYS A C 1
ATOM 3458 O O . LYS A 1 444 ? -16.650 28.000 27.068 1.00 82.88 444 LYS A O 1
ATOM 3463 N N . GLU A 1 445 ? -18.318 28.604 25.690 1.00 83.88 445 GLU A N 1
ATOM 3464 C CA . GLU A 1 445 ? -19.260 27.544 26.070 1.00 83.88 445 GLU A CA 1
ATOM 3465 C C . GLU A 1 445 ? -18.781 26.183 25.561 1.00 83.88 445 GLU A C 1
ATOM 3467 O O . GLU A 1 445 ? -18.797 25.201 26.304 1.00 83.88 445 GLU A O 1
ATOM 3472 N N . VAL A 1 446 ? -18.262 26.148 24.328 1.00 82.00 446 VAL A N 1
ATOM 3473 C CA . VAL A 1 446 ? -17.613 24.968 23.740 1.00 82.00 446 VAL A CA 1
ATOM 3474 C C . VAL A 1 446 ? -16.439 24.523 24.600 1.00 82.00 446 VAL A C 1
ATOM 3476 O O . VAL A 1 446 ? -16.358 23.350 24.955 1.00 82.00 446 VAL A O 1
ATOM 3479 N N . SER A 1 447 ? -15.560 25.456 24.982 1.00 82.88 447 SER A N 1
ATOM 3480 C CA . SER A 1 447 ? -14.399 25.153 25.827 1.00 82.88 447 SER A CA 1
ATOM 3481 C C . SER A 1 447 ? -14.827 24.554 27.169 1.00 82.88 447 SER A C 1
ATOM 3483 O O . SER A 1 447 ? -14.309 23.518 27.576 1.00 82.88 447 SER A O 1
ATOM 3485 N N . HIS A 1 448 ? -15.837 25.142 27.819 1.00 88.69 448 HIS A N 1
ATOM 3486 C CA . HIS A 1 448 ? -16.349 24.643 29.093 1.00 88.69 448 HIS A CA 1
ATOM 3487 C C . HIS A 1 448 ? -16.968 23.239 28.972 1.00 88.69 448 HIS A C 1
ATOM 3489 O O . HIS A 1 448 ? -16.664 22.352 29.769 1.00 88.69 448 HIS A O 1
ATOM 3495 N N . LEU A 1 449 ? -17.819 23.003 27.967 1.00 87.19 449 LEU A N 1
ATOM 3496 C CA . LEU A 1 449 ? -18.433 21.690 27.738 1.00 87.19 449 LEU A CA 1
ATOM 3497 C C . LEU A 1 449 ? -17.393 20.632 27.356 1.00 87.19 449 LEU A C 1
ATOM 3499 O O . LEU A 1 449 ? -17.452 19.499 27.840 1.00 87.19 449 LEU A O 1
ATOM 3503 N N . HIS A 1 450 ? -16.412 21.004 26.534 1.00 87.31 450 HIS A N 1
ATOM 3504 C CA . HIS A 1 450 ? -15.301 20.136 26.172 1.00 87.31 450 HIS A CA 1
ATOM 3505 C C . HIS A 1 450 ? -14.475 19.741 27.403 1.00 87.31 450 HIS A C 1
ATOM 3507 O O . HIS A 1 450 ? -14.176 18.559 27.579 1.00 87.31 450 HIS A O 1
ATOM 3513 N N . ASP A 1 451 ? -14.174 20.688 28.296 1.00 87.75 451 ASP A N 1
ATOM 3514 C CA . ASP A 1 451 ? -13.442 20.431 29.539 1.00 87.75 451 ASP A CA 1
ATOM 3515 C C . ASP A 1 451 ? -14.188 19.469 30.474 1.00 87.75 451 ASP A C 1
ATOM 3517 O O . ASP A 1 451 ? -13.566 18.590 31.079 1.00 87.75 451 ASP A O 1
ATOM 3521 N N . VAL A 1 452 ? -15.519 19.575 30.562 1.00 90.12 452 VAL A N 1
ATOM 3522 C CA . VAL A 1 452 ? -16.354 18.647 31.346 1.00 90.12 452 VAL A CA 1
ATOM 3523 C C . VAL A 1 452 ? -16.261 17.226 30.784 1.00 90.12 452 VAL A C 1
ATOM 3525 O O . VAL A 1 452 ? -15.919 16.297 31.520 1.00 90.12 452 VAL A O 1
ATOM 3528 N N . VAL A 1 453 ? -16.476 17.052 29.476 1.00 88.06 453 VAL A N 1
ATOM 3529 C CA . VAL A 1 453 ? -16.417 15.731 28.823 1.00 88.06 453 VAL A CA 1
ATOM 3530 C C . VAL A 1 453 ? -15.008 15.131 28.909 1.00 88.06 453 VAL A C 1
ATOM 3532 O O . VAL A 1 453 ? -14.847 13.948 29.214 1.00 88.06 453 VAL A O 1
ATOM 3535 N N . GLN A 1 454 ? -13.964 15.944 28.723 1.00 84.56 454 GLN A N 1
ATOM 3536 C CA . GLN A 1 454 ? -12.571 15.523 28.894 1.00 84.56 454 GLN A CA 1
ATOM 3537 C C . GLN A 1 454 ? -12.246 15.142 30.343 1.00 84.56 454 GLN A C 1
ATOM 3539 O O . GLN A 1 454 ? -11.476 14.208 30.583 1.00 84.56 454 GLN A O 1
ATOM 3544 N N . SER A 1 455 ? -12.818 15.841 31.324 1.00 87.19 455 SER A N 1
ATOM 3545 C CA . SER A 1 455 ? -12.683 15.497 32.741 1.00 87.19 455 SER A CA 1
ATOM 3546 C C . SER A 1 455 ? -13.289 14.126 33.032 1.00 87.19 455 SER A C 1
ATOM 3548 O O . SER A 1 455 ? -12.643 13.293 33.671 1.00 87.19 455 SER A O 1
ATOM 3550 N N . ASP A 1 456 ? -14.477 13.840 32.502 1.00 85.12 456 ASP A N 1
ATOM 3551 C CA . ASP A 1 456 ? -15.138 12.548 32.689 1.00 85.12 456 ASP A CA 1
ATOM 3552 C C . ASP A 1 456 ? -14.415 11.407 31.961 1.00 85.12 456 ASP A C 1
ATOM 3554 O O . ASP A 1 456 ? -14.247 10.322 32.528 1.00 85.12 456 ASP A O 1
ATOM 3558 N N . LEU A 1 457 ? -13.849 11.670 30.780 1.00 81.50 457 LEU A N 1
ATOM 3559 C CA . LEU A 1 457 ? -12.962 10.730 30.094 1.00 81.50 457 LEU A CA 1
ATOM 3560 C C . LEU A 1 457 ? -11.702 10.428 30.923 1.00 81.50 457 LEU A C 1
ATOM 3562 O O . LEU A 1 457 ? -11.331 9.266 31.106 1.00 81.50 457 LEU A O 1
ATOM 3566 N N . LYS A 1 458 ? -11.065 11.458 31.498 1.00 80.88 458 LYS A N 1
ATOM 3567 C CA . LYS A 1 458 ? -9.906 11.294 32.395 1.00 80.88 458 LYS A CA 1
ATOM 3568 C C . LYS A 1 458 ? -10.270 10.518 33.662 1.00 80.88 458 LYS A C 1
ATOM 3570 O O . LYS A 1 458 ? -9.460 9.708 34.115 1.00 80.88 458 LYS A O 1
ATOM 3575 N N . LYS A 1 459 ? -11.462 10.726 34.235 1.00 83.38 459 LYS A N 1
ATOM 3576 C CA . LYS A 1 459 ? -11.952 9.955 35.393 1.00 83.38 459 LYS A CA 1
ATOM 3577 C C . LYS A 1 459 ? -12.130 8.480 35.044 1.00 83.38 459 LYS A C 1
ATOM 3579 O O . LYS A 1 459 ? -11.664 7.639 35.808 1.00 83.38 459 LYS A O 1
ATOM 3584 N N . LEU A 1 460 ? -12.721 8.174 33.886 1.00 76.75 460 LEU A N 1
ATOM 3585 C CA . LEU A 1 460 ? -12.897 6.801 33.404 1.00 76.75 460 LEU A CA 1
ATOM 3586 C C . LEU A 1 460 ? -11.555 6.081 33.202 1.00 76.75 460 LEU A C 1
ATOM 3588 O O . LEU A 1 460 ? -11.424 4.908 33.545 1.00 76.75 460 LEU A O 1
ATOM 3592 N N . LEU A 1 461 ? -10.551 6.781 32.662 1.00 68.56 461 LEU A N 1
ATOM 3593 C CA . LEU A 1 461 ? -9.209 6.226 32.459 1.00 68.56 461 LEU A CA 1
ATOM 3594 C C . LEU A 1 461 ? -8.449 6.013 33.777 1.00 68.56 461 LEU A C 1
ATOM 3596 O O . LEU A 1 461 ? -7.698 5.047 33.888 1.00 68.56 461 LEU A O 1
ATOM 3600 N N . ARG A 1 462 ? -8.633 6.895 34.770 1.00 70.50 462 ARG A N 1
ATOM 3601 C CA . ARG A 1 462 ? -7.945 6.815 36.072 1.00 70.50 462 ARG A CA 1
ATOM 3602 C C . ARG A 1 462 ? -8.560 5.785 37.016 1.00 70.50 462 ARG A C 1
ATOM 3604 O O . ARG A 1 462 ? -7.818 5.061 37.668 1.00 70.50 462 ARG A O 1
ATOM 3611 N N . ASN A 1 463 ? -9.889 5.732 37.091 1.00 66.69 463 ASN A N 1
ATOM 3612 C CA . ASN A 1 463 ? -10.632 4.869 38.007 1.00 66.69 463 ASN A CA 1
ATOM 3613 C C . ASN A 1 463 ? -11.670 4.055 37.223 1.00 66.69 463 ASN A C 1
ATOM 3615 O O . ASN A 1 463 ? -12.857 4.398 37.240 1.00 66.69 463 ASN A O 1
ATOM 3619 N N . PRO A 1 464 ? -11.254 2.986 36.522 1.00 62.84 464 PRO A N 1
ATOM 3620 C CA . PRO A 1 464 ? -12.207 2.097 35.877 1.00 62.84 464 PRO A CA 1
ATOM 3621 C C . PRO A 1 464 ? -13.142 1.474 36.932 1.00 62.84 464 PRO A C 1
ATOM 3623 O O . PRO A 1 464 ? -12.711 1.236 38.067 1.00 62.84 464 PRO A O 1
ATOM 3626 N N . PRO A 1 465 ? -14.421 1.214 36.596 1.00 59.81 465 PRO A N 1
ATOM 3627 C CA . PRO A 1 465 ? -15.365 0.585 37.515 1.00 59.81 465 PRO A CA 1
ATOM 3628 C C . PRO A 1 465 ? -14.779 -0.717 38.075 1.00 59.81 465 PRO A C 1
ATOM 3630 O O . PRO A 1 465 ? -14.391 -1.618 37.332 1.00 59.81 465 PRO A O 1
ATOM 3633 N N . LEU A 1 466 ? -14.665 -0.782 39.404 1.00 54.81 466 LEU A N 1
ATOM 3634 C CA . LEU A 1 466 ? -13.981 -1.865 40.103 1.00 54.81 466 LEU A CA 1
ATOM 3635 C C . LEU A 1 466 ? -14.741 -3.184 39.933 1.00 54.81 466 LEU A C 1
ATOM 3637 O O . LEU A 1 466 ? -15.883 -3.325 40.373 1.00 54.81 466 LEU A O 1
ATOM 3641 N N . LEU A 1 467 ? -14.067 -4.172 39.351 1.00 57.69 467 LEU A N 1
ATOM 3642 C CA . LEU A 1 467 ? -14.534 -5.551 39.310 1.00 57.69 467 LEU A CA 1
ATOM 3643 C C . LEU A 1 467 ? -14.555 -6.129 40.732 1.00 57.69 467 LEU A C 1
ATOM 3645 O O . LEU A 1 467 ? -13.508 -6.279 41.367 1.00 57.69 467 LEU A O 1
ATOM 3649 N N . LYS A 1 468 ? -15.732 -6.516 41.231 1.00 54.53 468 LYS A N 1
ATOM 3650 C CA . LYS A 1 468 ? -15.826 -7.453 42.359 1.00 54.53 468 LYS A CA 1
ATOM 3651 C C . LYS A 1 468 ? -15.590 -8.863 41.823 1.00 54.53 468 LYS A C 1
ATOM 3653 O O . LYS A 1 468 ? -16.538 -9.576 41.529 1.00 54.53 468 LYS A O 1
ATOM 3658 N N . LEU A 1 469 ? -14.328 -9.244 41.645 1.00 56.34 469 LEU A N 1
ATOM 3659 C CA . LEU A 1 469 ? -13.995 -10.604 41.219 1.00 56.34 469 LEU A CA 1
ATOM 3660 C C . LEU A 1 469 ? -14.297 -11.606 42.347 1.00 56.34 469 LEU A C 1
ATOM 3662 O O . LEU A 1 469 ? -13.992 -11.310 43.508 1.00 56.34 469 LEU A O 1
ATOM 3666 N N . PRO A 1 470 ? -14.850 -12.792 42.028 1.00 53.53 470 PRO A N 1
ATOM 3667 C CA . PRO A 1 470 ? -14.861 -13.924 42.949 1.00 53.53 470 PRO A CA 1
ATOM 3668 C C . PRO A 1 470 ? -13.431 -14.288 43.378 1.00 53.53 470 PRO A C 1
ATOM 3670 O O . PRO A 1 470 ? -12.456 -13.944 42.704 1.00 53.53 470 PRO A O 1
ATOM 3673 N N . ASN A 1 471 ? -13.284 -14.996 44.500 1.00 55.09 471 ASN A N 1
ATOM 3674 C CA . ASN A 1 471 ? -11.969 -15.438 44.962 1.00 55.09 471 ASN A CA 1
ATOM 3675 C C . ASN A 1 471 ? -11.254 -16.258 43.873 1.00 55.09 471 ASN A C 1
ATOM 3677 O O . ASN A 1 471 ? -11.821 -17.172 43.282 1.00 55.09 471 ASN A O 1
ATOM 3681 N N . VAL A 1 472 ? -9.972 -15.957 43.646 1.00 54.66 472 VAL A N 1
ATOM 3682 C CA . VAL A 1 472 ? -9.128 -16.574 42.601 1.00 54.66 472 VAL A CA 1
ATOM 3683 C C . VAL A 1 472 ? -9.098 -18.109 42.692 1.00 54.66 472 VAL A C 1
ATOM 3685 O O . VAL A 1 472 ? -9.025 -18.785 41.671 1.00 54.66 472 VAL A O 1
ATOM 3688 N N . ASN A 1 473 ? -9.219 -18.669 43.900 1.00 51.12 473 ASN A N 1
ATOM 3689 C CA . ASN A 1 473 ? -9.269 -20.118 44.114 1.00 51.12 473 ASN A CA 1
ATOM 3690 C C . ASN A 1 473 ? -10.566 -20.757 43.588 1.00 51.12 473 ASN A C 1
ATOM 3692 O O . ASN A 1 473 ? -10.512 -21.858 43.047 1.00 51.12 473 ASN A O 1
ATOM 3696 N N . ASP A 1 474 ? -11.700 -20.059 43.694 1.00 52.97 474 ASP A N 1
ATOM 3697 C CA . ASP A 1 474 ? -12.988 -20.540 43.179 1.00 52.97 474 ASP A CA 1
ATOM 3698 C C . ASP A 1 474 ? -13.018 -20.460 41.647 1.00 52.97 474 ASP A C 1
ATOM 3700 O O . ASP A 1 474 ? -13.550 -21.353 40.993 1.00 52.97 474 ASP A O 1
ATOM 3704 N N . LEU A 1 475 ? -12.368 -19.439 41.071 1.00 52.69 475 LEU A N 1
ATOM 3705 C CA . LEU A 1 475 ? -12.253 -19.216 39.623 1.00 52.69 475 LEU A CA 1
ATOM 3706 C C . LEU A 1 475 ? -11.386 -20.261 38.903 1.00 52.69 475 LEU A C 1
ATOM 3708 O O . LEU A 1 475 ? -11.707 -20.640 37.779 1.00 52.69 475 LEU A O 1
ATOM 3712 N N . ILE A 1 476 ? -10.297 -20.723 39.527 1.00 53.88 476 ILE A N 1
ATOM 3713 C CA . ILE A 1 476 ? -9.378 -21.716 38.937 1.00 53.88 476 ILE A CA 1
ATOM 3714 C C . ILE A 1 476 ? -9.948 -23.138 39.054 1.00 53.88 476 ILE A C 1
ATOM 3716 O O . ILE A 1 476 ? -9.762 -23.954 38.155 1.00 53.88 476 ILE A O 1
ATOM 3720 N N . ALA A 1 477 ? -10.664 -23.445 40.141 1.00 52.75 477 ALA A N 1
ATOM 3721 C CA . ALA A 1 477 ? -11.235 -24.774 40.363 1.00 52.75 477 ALA A CA 1
ATOM 3722 C C . ALA A 1 477 ? -12.417 -25.101 39.428 1.00 52.75 477 ALA A C 1
ATOM 3724 O O . ALA A 1 477 ? -12.685 -26.276 39.179 1.00 52.75 477 ALA A O 1
ATOM 3725 N N . THR A 1 478 ? -13.111 -24.083 38.909 1.00 47.75 478 THR A N 1
ATOM 3726 C CA . THR A 1 478 ? -14.350 -24.245 38.129 1.00 47.75 478 THR A CA 1
ATOM 3727 C C . THR A 1 478 ? -14.189 -24.066 36.617 1.00 47.75 478 THR A C 1
ATOM 3729 O O . THR A 1 478 ? -15.018 -24.596 35.882 1.00 47.75 478 THR A O 1
ATOM 3732 N N . ASN A 1 479 ? -13.142 -23.388 36.121 1.00 52.12 479 ASN A N 1
ATOM 3733 C CA . ASN A 1 479 ? -13.082 -22.977 34.710 1.00 52.12 479 ASN A CA 1
ATOM 3734 C C . ASN A 1 479 ? -12.079 -23.760 33.836 1.00 52.12 479 ASN A C 1
ATOM 3736 O O . ASN A 1 479 ? -10.877 -23.735 34.113 1.00 52.12 479 ASN A O 1
ATOM 3740 N N . PRO A 1 480 ? -12.520 -24.356 32.707 1.00 54.84 480 PRO A N 1
ATOM 3741 C CA . PRO A 1 480 ? -11.652 -25.044 31.743 1.00 54.84 480 PRO A CA 1
ATOM 3742 C C . PRO A 1 480 ? -10.562 -24.147 31.135 1.00 54.84 480 PRO A C 1
ATOM 3744 O O . PRO A 1 480 ? -9.418 -24.582 31.012 1.00 54.84 480 PRO A O 1
ATOM 3747 N N . LEU A 1 481 ? -10.886 -22.882 30.830 1.00 54.16 481 LEU A N 1
ATOM 3748 C CA . LEU A 1 481 ? -9.953 -21.890 30.271 1.00 54.16 481 LEU A CA 1
ATOM 3749 C C . LEU A 1 481 ? -8.760 -21.593 31.194 1.00 54.16 481 LEU A C 1
ATOM 3751 O O . LEU A 1 481 ? -7.644 -21.370 30.729 1.00 54.16 481 LEU A O 1
ATOM 3755 N N . LEU A 1 482 ? -8.996 -21.606 32.510 1.00 51.97 482 LEU A N 1
ATOM 3756 C CA . LEU A 1 482 ? -7.976 -21.378 33.536 1.00 51.97 482 LEU A CA 1
ATOM 3757 C C . LEU A 1 482 ? -7.310 -22.674 34.020 1.00 51.97 482 LEU A C 1
ATOM 3759 O O . LEU A 1 482 ? -6.323 -22.600 34.738 1.00 51.97 482 LEU A O 1
ATOM 3763 N N . ARG A 1 483 ? -7.819 -23.855 33.650 1.00 44.81 483 ARG A N 1
ATOM 3764 C CA . ARG A 1 483 ? -7.238 -25.153 34.039 1.00 44.81 483 ARG A CA 1
ATOM 3765 C C . ARG A 1 483 ? -6.028 -25.548 33.185 1.00 44.81 483 ARG A C 1
ATOM 3767 O O . ARG A 1 483 ? -5.261 -26.427 33.568 1.00 44.81 483 ARG A O 1
ATOM 3774 N N . ALA A 1 484 ? -5.886 -24.938 32.006 1.00 43.59 484 ALA A N 1
ATOM 3775 C CA . ALA A 1 484 ? -4.698 -25.064 31.156 1.00 43.59 484 ALA A CA 1
ATOM 3776 C C . ALA A 1 484 ? -3.518 -24.195 31.655 1.00 43.59 484 ALA A C 1
ATOM 3778 O O . ALA A 1 484 ? -2.346 -24.505 31.383 1.00 43.59 484 ALA A O 1
ATOM 3779 N N . LEU A 1 485 ? -3.843 -23.130 32.399 1.00 42.81 485 LEU A N 1
ATOM 3780 C CA . LEU A 1 485 ? -2.934 -22.329 33.223 1.00 42.81 485 LEU A CA 1
ATOM 3781 C C . LEU A 1 485 ? -2.537 -23.076 34.495 1.00 42.81 485 LEU A C 1
ATOM 3783 O O . LEU A 1 485 ? -1.466 -22.711 35.018 1.00 42.81 485 LEU A O 1
#

Mean predicted aligned error: 18.25 Å

Organism: Noccaea caerulescens (NCBI:txid107243)

Secondary structure (DSSP, 8-state):
-HHIIIIIHHHHHHHHHHHHHHH-SS---HHHHHHHHHHHH---HHHHHHHHH--SS-HHHHHHHHHHHHHHHHHHHHHHHHHT-------THHHHHHHHHHHHHHHHHHHHHHHHHHHHHHTT----HHHHHHHHH-----HHHHHHHHHHHHTBTBTT--HHHHHHHHHHHHHHHHHIIIIIIHHHHHHHHHTTTTHHHHHHHHHHHHHHHHHHHHHHHHHHHHHEETTTEE--HHHHHHH-HHHHHHHTT---TTTT-------THHHHHHHHHHHHHHHHHHHHHHHTTSS-HHHHHHHHHHHHT--TTS--HHHHHHHHHSPPTTHHHHTSTTS-HHHHHHHHHHHHHHHHHHHHHHHHHHHHHHHHHHHHH-S-HHHHHHHHHHHHHHHHHHHHHHHHHHH-HHHHHHHHHHHHHHHHHHHHHHHHHHHHHTTSS-HHHHHHHHHHHHHHHHHHHHSPPPP-PPPHHHHHHH-HHHH--

Radius of gyration: 32.71 Å; Cα contacts (8 Å, |Δi|>4): 368; chains: 1; bounding box: 91×56×84 Å

Solvent-accessible surface area (backbone atoms only — not comparable to full-atom values): 27079 Å² total; per-residue (Å²): 109,68,67,54,70,48,61,30,24,54,51,21,10,52,49,38,10,51,52,44,57,76,70,52,92,76,80,58,50,73,68,58,24,33,50,54,12,38,47,66,27,57,60,49,65,60,62,52,52,53,63,70,66,61,84,82,68,82,51,70,56,58,54,47,53,54,48,52,51,47,46,48,54,22,47,48,53,52,47,47,58,64,69,66,64,60,85,65,79,80,51,78,60,58,62,52,52,46,54,52,48,47,51,46,53,52,49,30,36,50,50,34,50,60,69,43,43,67,55,46,50,74,72,66,68,75,71,47,75,69,55,54,53,47,59,50,54,50,60,47,48,56,65,68,42,47,52,52,27,49,52,46,35,73,58,27,75,46,102,88,37,56,54,68,56,20,52,50,45,34,50,50,46,26,52,42,31,33,48,33,46,60,51,34,54,63,45,41,64,53,51,43,54,73,70,58,69,47,58,66,52,56,53,48,50,53,50,51,53,49,50,53,52,52,51,51,52,51,51,49,53,55,41,63,77,57,30,74,33,95,90,79,46,76,66,60,65,71,65,53,37,69,74,35,68,85,49,45,67,51,67,80,59,78,66,67,87,77,79,70,76,69,93,71,82,89,58,79,70,57,57,49,52,51,51,53,51,39,50,52,36,27,50,50,41,45,52,53,34,41,74,47,41,65,43,52,73,73,54,44,54,52,58,50,53,19,56,77,67,50,58,88,84,56,96,47,35,57,69,63,45,48,70,67,56,51,84,63,78,62,59,49,60,56,67,39,96,84,54,61,67,69,58,51,52,50,53,52,50,56,48,51,50,51,25,50,50,50,36,54,49,50,50,50,17,52,51,52,18,49,52,56,48,38,74,71,62,46,96,37,73,67,53,52,53,54,48,53,52,54,50,63,60,36,47,63,42,48,51,52,52,50,53,43,48,73,72,36,51,71,58,53,53,51,51,51,49,52,38,51,53,45,26,51,51,47,49,50,53,53,49,50,55,46,37,45,74,73,61,79,41,54,75,69,56,48,50,53,54,50,51,52,51,51,48,54,52,51,45,49,73,73,59,59,84,79,79,86,71,75,61,69,70,62,55,44,77,72,29,74,84,48,62,81,86

Nearest PDB structures (foldseek):
  8jd9-assembly1_B  TM=5.334E-01  e=1.799E-34  Arabidopsis thaliana
  8hya-assembly1_A  TM=5.391E-01  e=3.821E-32  Arabidopsis thaliana
  8iwo-assembly1_B  TM=5.580E-01  e=5.306E-30  Oryza sativa Japonica Group
  8xq4-assembly1_A  TM=4.874E-01  e=3.852E-12  Strongylocentrotus purpuratus
  8otw-assembly1_B  TM=5.431E-01  e=1.626E-10  Strongylocentrotus purpuratus